Protein AF-A0A9W7EJS2-F1 (afdb_monomer)

Solvent-accessible surface area (backbone atoms only — not comparable to full-atom values): 23751 Å² total; per-residue (Å²): 135,82,86,86,88,85,87,86,86,84,82,88,84,91,81,87,80,94,78,78,72,69,64,59,56,56,53,65,61,46,49,61,54,49,52,61,64,63,52,45,73,67,60,56,54,30,55,63,44,13,70,43,55,26,73,68,45,60,52,51,37,48,57,22,55,78,69,68,34,58,67,58,34,45,49,54,47,37,75,46,41,86,50,56,50,28,35,41,39,46,35,35,48,87,44,74,71,46,80,56,73,42,30,41,66,75,46,88,59,64,50,75,49,64,43,60,24,20,36,32,19,18,43,55,47,38,48,44,44,49,28,41,43,70,33,88,77,26,88,46,51,56,78,44,32,60,57,80,70,34,86,82,54,71,61,93,43,99,79,34,59,75,64,75,64,34,22,36,51,30,27,39,35,27,22,49,31,38,54,84,74,62,70,81,46,74,64,84,87,63,56,60,64,55,41,47,50,49,48,55,59,77,31,72,86,75,57,61,64,78,37,74,37,98,38,52,46,26,42,46,46,43,51,49,49,45,48,53,35,45,30,70,28,90,95,30,68,84,66,47,65,66,52,50,44,42,61,39,41,30,64,47,38,70,46,78,90,58,90,37,75,35,45,64,57,73,69,91,63,56,76,37,68,84,75,73,46,54,70,86,63,23,64,52,80,34,77,73,55,64,42,45,38,35,39,27,26,33,18,55,51,57,51,43,39,44,54,40,21,46,70,55,35,54,41,35,50,63,68,56,52,52,56,34,56,39,59,77,46,71,42,89,61,92,40,47,52,40,67,65,30,56,16,26,7,34,29,29,39,16,32,90,61,32,34,34,23,62,10,90,38,40,24,43,40,37,37,44,52,66,53,101,85,50,89,70,40,38,35,36,34,37,39,34,51,48,67,56,47,54,60,46,51,52,51,48,53,52,63,60,47,46,60,56,52,48,52,53,49,51,53,49,55,50,32,64,74,65,70,57,77,84,70,82,80,89,76,78,134

Mean predicted aligned error: 12.64 Å

InterPro domains:
  IPR012338 Beta-lactamase/transpeptidase-like [G3DSA:3.40.710.10] (83-389)
  IPR012338 Beta-lactamase/transpeptidase-like [SSF56601] (107-365)

pLDDT: mean 73.24, std 19.41, range [28.16, 98.5]

Nearest PDB structures (foldseek):
  7v21-assembly1_C  TM=6.277E-01  e=9.413E-08  Homo sapiens
  7v21-assembly1_D  TM=6.186E-01  e=3.273E-07  Homo sapiens
  7v21-assembly1_B  TM=5.819E-01  e=1.804E-07  Homo sapiens
  4zy8-assembly1_C  TM=2.985E-01  e=3.963E+00  Kluyveromyces lactis
  4zy8-assembly2_A  TM=2.558E-01  e=6.814E+00  Kluyveromyces lactis

Organism: NCBI:txid1606542

Secondary structure (DSSP, 8-state):
--------------------SHHHHHHHHHHHHHHHHSS-HHHHHHHHHHHHS-HHHHHHHHHHHHTT-HHHHHHHHHHH--STTEEEEEEESSS--B-----TTS----TT--EE-GGGHHHHHHHHHHHHHH-TTS---TT--GGGT-TT---SSTT-HHHHS-SHHHHHHT-S-----STTTS---S-HHHHHHHHHHHTTTS--TTS----HHHHHHHHHHHHHHHHTSTT-TT--HHHHHIIIIITTTTPPP-TTSSS---TTS--GGGGT--TTTS-TT-TTS--TTTT-EE-HHHHHHHHHHHHTTSSS-HHHHHHHHS--SB-----GGGTT--EE-SSSEE-SSEEE--BTTTEEEEEEPPPTT----EEEEEEE-HHHHHHHHHHHHHHHHHHHHHHHHHHHHHHHHHT----------

Radius of gyration: 27.46 Å; Cα contacts (8 Å, |Δi|>4): 697; chains: 1; bounding box: 98×47×81 Å

Structure (mmCIF, N/CA/C/O backbone):
data_AF-A0A9W7EJS2-F1
#
_entry.id   AF-A0A9W7EJS2-F1
#
loop_
_atom_site.group_PDB
_atom_site.id
_atom_site.type_symbol
_atom_site.label_atom_id
_atom_site.label_alt_id
_atom_site.label_comp_id
_atom_site.label_asym_id
_atom_site.label_entity_id
_atom_site.label_seq_id
_atom_site.pdbx_PDB_ins_code
_atom_site.Cartn_x
_atom_site.Cartn_y
_atom_site.Cartn_z
_atom_site.occupancy
_atom_site.B_iso_or_equiv
_atom_site.auth_seq_id
_atom_site.auth_comp_id
_atom_site.auth_asym_id
_atom_site.auth_atom_id
_atom_site.pdbx_PDB_model_num
ATOM 1 N N . MET A 1 1 ? 75.685 -5.552 11.204 1.00 34.06 1 MET A N 1
ATOM 2 C CA . MET A 1 1 ? 76.424 -5.635 12.481 1.00 34.06 1 ME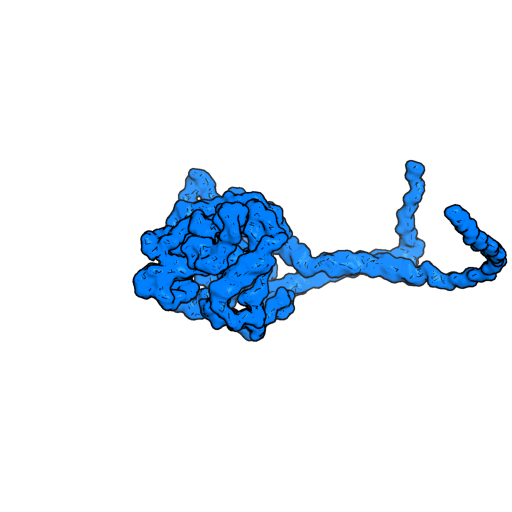T A CA 1
ATOM 3 C C . MET A 1 1 ? 76.076 -4.420 13.331 1.00 34.06 1 MET A C 1
ATOM 5 O O . MET A 1 1 ? 76.140 -3.320 12.810 1.00 34.06 1 MET A O 1
ATOM 9 N N . ALA A 1 2 ? 75.712 -4.675 14.592 1.00 30.77 2 ALA A N 1
ATOM 10 C CA . ALA A 1 2 ? 75.757 -3.802 15.774 1.00 30.77 2 ALA A CA 1
ATOM 11 C C . ALA A 1 2 ? 74.976 -2.462 15.812 1.00 30.77 2 ALA A C 1
ATOM 13 O O . ALA A 1 2 ? 75.361 -1.456 15.230 1.00 30.77 2 ALA A O 1
ATOM 14 N N . THR A 1 3 ? 73.948 -2.449 16.669 1.00 36.16 3 THR A N 1
ATOM 15 C CA . THR A 1 3 ? 73.514 -1.313 17.511 1.00 36.16 3 THR A CA 1
ATOM 16 C C . THR A 1 3 ? 74.667 -0.691 18.312 1.00 36.16 3 THR A C 1
ATOM 18 O O . THR A 1 3 ? 75.628 -1.395 18.633 1.00 36.16 3 THR A O 1
ATOM 21 N N . PRO A 1 4 ? 74.478 0.539 18.831 1.00 44.97 4 PRO A N 1
ATOM 22 C CA . PRO A 1 4 ? 74.581 0.654 20.286 1.00 44.97 4 PRO A CA 1
ATOM 23 C C . PRO A 1 4 ? 73.514 1.533 20.958 1.00 44.97 4 PRO A C 1
ATOM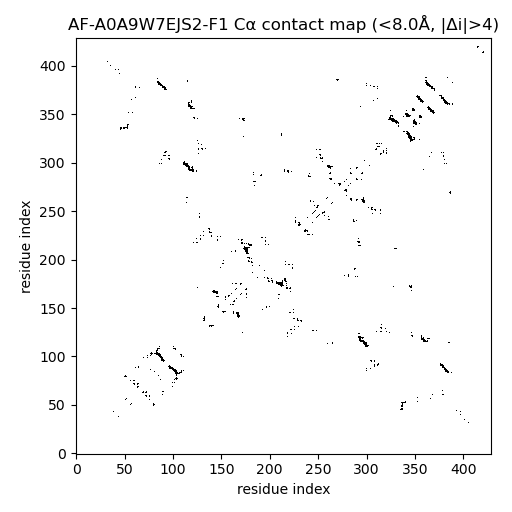 25 O O . PRO A 1 4 ? 73.065 2.565 20.472 1.00 44.97 4 PRO A O 1
ATOM 28 N N . THR A 1 5 ? 73.170 1.064 22.151 1.00 36.28 5 THR A N 1
ATOM 29 C CA . THR A 1 5 ? 72.399 1.662 23.241 1.00 36.28 5 THR A CA 1
ATOM 30 C C . THR A 1 5 ? 73.076 2.875 23.885 1.00 36.28 5 THR A C 1
ATOM 32 O O . THR A 1 5 ? 74.291 2.859 24.074 1.00 36.28 5 THR A O 1
ATOM 35 N N . MET A 1 6 ? 72.286 3.807 24.432 1.00 30.14 6 MET A N 1
ATOM 36 C CA . MET A 1 6 ? 72.727 4.658 25.545 1.00 30.14 6 MET A CA 1
ATOM 37 C C . MET A 1 6 ? 71.660 4.717 26.649 1.00 30.14 6 MET A C 1
ATOM 39 O O . MET A 1 6 ? 70.516 5.100 26.423 1.00 30.14 6 MET A O 1
ATOM 43 N N . ARG A 1 7 ? 72.059 4.296 27.856 1.00 33.00 7 ARG A N 1
ATOM 44 C CA . ARG A 1 7 ? 71.348 4.481 29.129 1.00 33.00 7 ARG A CA 1
ATOM 45 C C . ARG A 1 7 ? 71.854 5.766 29.787 1.00 33.00 7 ARG A C 1
ATOM 47 O O . ARG A 1 7 ? 73.065 5.937 29.887 1.00 33.00 7 ARG A O 1
ATOM 54 N N . SER A 1 8 ? 70.974 6.547 30.409 1.00 32.81 8 SER A N 1
ATOM 55 C CA . SER A 1 8 ? 71.336 7.284 31.625 1.00 32.81 8 SER A CA 1
ATOM 56 C C . SER A 1 8 ? 70.152 7.340 32.599 1.00 32.81 8 SER A C 1
ATOM 58 O O . SER A 1 8 ? 68.988 7.418 32.213 1.00 32.81 8 SER A O 1
ATOM 60 N N . ARG A 1 9 ? 70.474 7.166 33.884 1.00 34.72 9 ARG A N 1
ATOM 61 C CA . ARG A 1 9 ? 69.571 7.180 35.042 1.00 34.72 9 ARG A CA 1
ATOM 62 C C . ARG A 1 9 ? 69.512 8.598 35.603 1.00 34.72 9 ARG A C 1
ATOM 64 O O . ARG A 1 9 ? 70.579 9.167 35.800 1.00 34.72 9 ARG A O 1
ATOM 71 N N . VAL A 1 10 ? 68.346 9.063 36.059 1.00 31.89 10 VAL A N 1
ATOM 72 C CA . VAL A 1 10 ? 68.258 10.026 37.176 1.00 31.89 10 VAL A CA 1
ATOM 73 C C . VAL A 1 10 ? 67.089 9.658 38.099 1.00 31.89 10 VAL A C 1
ATOM 75 O O . VAL A 1 10 ? 66.012 9.274 37.651 1.00 31.89 10 VAL A O 1
ATOM 78 N N . LYS A 1 11 ? 67.372 9.708 39.407 1.00 32.31 11 LYS A N 1
ATOM 79 C CA . LYS A 1 11 ? 66.515 9.365 40.551 1.00 32.31 11 LYS A CA 1
ATOM 80 C C . LYS A 1 11 ? 65.522 10.483 40.911 1.00 32.31 11 LYS A C 1
ATOM 82 O O . LYS A 1 11 ? 65.761 11.655 40.655 1.00 32.31 11 LYS A O 1
ATOM 87 N N . CYS A 1 12 ? 64.464 10.050 41.596 1.00 31.61 12 CYS A N 1
ATOM 88 C CA . CYS A 1 12 ? 63.345 10.769 42.206 1.00 31.61 12 CYS A CA 1
ATOM 89 C C . CYS A 1 12 ? 63.638 12.098 42.925 1.00 31.61 12 CYS A C 1
ATOM 91 O O . CYS A 1 12 ? 64.582 12.181 43.706 1.00 31.61 12 CYS A O 1
ATOM 93 N N . CYS A 1 13 ? 62.651 13.004 42.876 1.00 28.16 13 CYS A N 1
ATOM 94 C CA . CYS A 1 13 ? 62.229 13.801 44.032 1.00 28.16 13 CYS A CA 1
ATOM 95 C C . CYS A 1 13 ? 60.697 13.985 44.054 1.00 28.16 13 CYS A C 1
ATOM 97 O O . CYS A 1 13 ? 60.050 14.107 43.019 1.00 28.16 13 CYS A O 1
ATOM 99 N N . LYS A 1 14 ? 60.137 13.930 45.269 1.00 37.12 14 LYS A N 1
ATOM 100 C CA . LYS A 1 14 ? 58.714 14.015 45.636 1.00 37.12 14 LYS A CA 1
ATOM 101 C C . LYS A 1 14 ? 58.166 15.436 45.468 1.00 37.12 14 LYS A C 1
ATOM 103 O O . LYS A 1 14 ? 58.794 16.344 45.990 1.00 37.12 14 LYS A O 1
ATOM 108 N N . THR A 1 15 ? 56.919 15.564 45.010 1.00 33.44 15 THR A N 1
ATOM 109 C CA . THR A 1 15 ? 55.878 16.424 45.622 1.00 33.44 15 THR A CA 1
ATOM 110 C C . THR A 1 15 ? 54.492 16.040 45.079 1.00 33.44 15 THR A C 1
ATOM 112 O O . THR A 1 15 ? 54.284 15.919 43.878 1.00 33.44 15 THR A O 1
ATOM 115 N N . ARG A 1 16 ? 53.528 15.802 45.980 1.00 41.16 16 ARG A N 1
ATOM 116 C CA . ARG A 1 16 ? 52.091 15.698 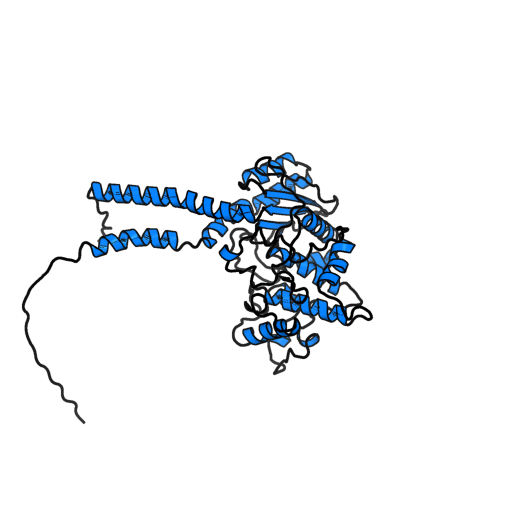45.659 1.00 41.16 16 ARG A CA 1
ATOM 117 C C . ARG A 1 16 ? 51.520 17.109 45.471 1.00 41.16 16 ARG A C 1
ATOM 119 O O . ARG A 1 16 ? 51.864 17.975 46.275 1.00 41.16 16 ARG A O 1
ATOM 126 N N . PRO A 1 17 ? 50.496 17.270 44.619 1.00 38.44 17 PRO A N 1
ATOM 127 C CA . PRO A 1 17 ? 49.325 18.008 45.068 1.00 38.44 17 PRO A CA 1
ATOM 128 C C . PRO A 1 17 ? 48.036 17.193 44.919 1.00 38.44 17 PRO A C 1
ATOM 130 O O . PRO A 1 17 ? 47.796 16.471 43.955 1.00 38.44 17 PRO A O 1
ATOM 133 N N . ARG A 1 18 ? 47.211 17.309 45.960 1.00 45.59 18 ARG A N 1
ATOM 134 C CA . ARG A 1 18 ? 45.834 16.824 46.052 1.00 45.59 18 ARG A CA 1
ATOM 135 C C . ARG A 1 18 ? 44.962 17.634 45.085 1.00 45.59 18 ARG A C 1
ATOM 137 O O . ARG A 1 18 ? 44.722 18.799 45.369 1.00 45.59 18 ARG A O 1
ATOM 144 N N . ALA A 1 19 ? 44.469 17.033 44.001 1.00 40.38 19 ALA A N 1
ATOM 145 C CA . ALA A 1 19 ? 43.413 17.635 43.168 1.00 40.38 19 ALA A CA 1
ATOM 146 C C . ALA A 1 19 ? 42.658 16.619 42.277 1.00 40.38 19 ALA A C 1
ATOM 148 O O . ALA A 1 19 ? 42.241 16.959 41.178 1.00 40.38 19 ALA A O 1
ATOM 149 N N . ALA A 1 20 ? 42.471 15.367 42.714 1.00 40.09 20 ALA A N 1
ATOM 150 C CA . ALA A 1 20 ? 41.838 14.322 41.887 1.00 40.09 20 ALA A CA 1
ATOM 151 C C . ALA A 1 20 ? 40.515 13.765 42.452 1.00 40.09 20 ALA A C 1
ATOM 153 O O . ALA A 1 20 ? 40.106 12.674 42.076 1.00 40.09 20 ALA A O 1
ATOM 154 N N . ALA A 1 21 ? 39.844 14.480 43.364 1.00 40.88 21 ALA A N 1
ATOM 155 C CA . ALA A 1 21 ? 38.585 14.006 43.963 1.00 40.88 21 ALA A CA 1
ATOM 156 C C . ALA A 1 21 ? 37.324 14.727 43.449 1.00 40.88 21 ALA A C 1
ATOM 158 O O . ALA A 1 21 ? 36.222 14.236 43.661 1.00 40.88 21 ALA A O 1
ATOM 159 N N . VAL A 1 22 ? 37.460 15.861 42.751 1.00 41.47 22 VAL A N 1
ATOM 160 C CA . VAL A 1 22 ? 36.300 16.610 42.223 1.00 41.47 22 VAL A CA 1
ATOM 161 C C . VAL A 1 22 ? 35.915 16.144 40.809 1.00 41.47 22 VAL A C 1
ATOM 163 O O . VAL A 1 22 ? 34.747 16.200 40.443 1.00 41.47 22 VAL A O 1
ATOM 166 N N . SER A 1 23 ? 36.859 15.587 40.042 1.00 42.12 23 SER A N 1
ATOM 167 C CA . SER A 1 23 ? 36.609 15.143 38.659 1.00 42.12 23 SER A CA 1
ATOM 168 C C . SER A 1 23 ? 35.779 13.849 38.580 1.00 42.12 23 SER A C 1
ATOM 170 O O . SER A 1 23 ? 34.887 13.716 37.745 1.00 42.12 23 SER A O 1
ATOM 172 N N . THR A 1 24 ? 35.980 12.914 39.513 1.00 43.44 24 THR A N 1
ATOM 173 C CA . THR A 1 24 ? 35.299 11.608 39.492 1.00 43.44 24 THR A CA 1
ATOM 174 C C . THR A 1 24 ? 33.840 11.682 39.953 1.00 43.44 24 THR A C 1
ATOM 176 O O . THR A 1 24 ? 33.018 10.900 39.485 1.00 43.44 24 THR A O 1
ATOM 179 N N . CYS A 1 25 ? 33.484 12.643 40.816 1.00 41.44 25 CYS A N 1
ATOM 180 C CA . CYS A 1 25 ? 32.087 12.856 41.208 1.00 41.44 25 CYS A CA 1
ATOM 181 C C . CYS A 1 25 ? 31.246 13.394 40.043 1.00 41.44 25 CYS A C 1
ATOM 183 O O . CYS A 1 25 ? 30.134 12.925 39.857 1.00 41.44 25 CYS A O 1
ATOM 185 N N . CYS A 1 26 ? 31.762 14.295 39.201 1.00 41.28 26 CYS A N 1
ATOM 186 C CA . CYS A 1 26 ? 31.001 14.772 38.038 1.00 41.28 26 CYS A CA 1
ATOM 187 C C . CYS A 1 26 ? 30.760 13.668 36.991 1.00 41.28 26 CYS A C 1
ATOM 189 O O . CYS A 1 26 ? 29.673 13.601 36.421 1.00 41.28 26 CYS A O 1
ATOM 191 N N . LEU A 1 27 ? 31.715 12.751 36.783 1.00 43.00 27 LEU A N 1
ATOM 192 C CA . LEU A 1 27 ? 31.560 11.653 35.816 1.00 43.00 27 LEU A CA 1
ATOM 193 C C . LEU A 1 27 ? 30.473 10.634 36.204 1.00 43.00 27 LEU A C 1
ATOM 195 O O . LEU A 1 27 ? 29.776 10.121 35.332 1.00 43.00 27 LEU A O 1
ATOM 199 N N . VAL A 1 28 ? 30.296 10.351 37.499 1.00 50.59 28 VAL A N 1
ATOM 200 C CA . VAL A 1 28 ? 29.305 9.364 37.975 1.00 50.59 28 VAL A CA 1
ATOM 201 C C . VAL A 1 28 ? 27.871 9.906 37.906 1.00 50.59 28 VAL A C 1
ATOM 203 O O . VAL A 1 28 ? 26.935 9.133 37.729 1.00 50.59 28 VAL A O 1
ATOM 206 N N . PHE A 1 29 ? 27.687 11.227 37.981 1.00 48.53 29 PHE A N 1
ATOM 207 C CA . PHE A 1 29 ? 26.376 11.868 37.817 1.00 48.53 29 PHE A CA 1
ATOM 208 C C . PHE A 1 29 ? 25.982 12.075 36.350 1.00 48.53 29 PHE A C 1
ATOM 210 O O . PHE A 1 29 ? 24.794 12.061 36.029 1.00 48.53 29 PHE A O 1
ATOM 217 N N . LEU A 1 30 ? 26.960 12.238 35.456 1.00 47.78 30 LEU A N 1
ATOM 218 C CA . LEU A 1 30 ? 26.700 12.425 34.030 1.00 47.78 30 LEU A CA 1
ATOM 219 C C . LEU A 1 30 ? 26.401 11.113 33.304 1.00 47.78 30 LEU A C 1
ATOM 221 O O . LEU A 1 30 ? 25.695 11.153 32.309 1.00 47.78 30 LEU A O 1
ATOM 225 N N . LEU A 1 31 ? 26.862 9.956 33.792 1.00 47.41 31 LEU A N 1
ATOM 226 C CA . LEU A 1 31 ? 26.629 8.677 33.111 1.00 47.41 31 LEU A CA 1
ATOM 227 C C . LEU A 1 31 ? 25.149 8.247 33.068 1.00 47.41 31 LEU A C 1
ATOM 229 O O . LEU A 1 31 ? 24.691 7.898 31.989 1.00 47.41 31 LEU A O 1
ATOM 233 N N . PRO A 1 32 ? 24.369 8.279 34.169 1.00 51.12 32 PRO A N 1
ATOM 234 C CA . PRO A 1 32 ? 22.948 7.924 34.132 1.00 51.12 32 PRO A CA 1
ATOM 235 C C . PRO A 1 32 ? 22.123 8.946 33.350 1.00 51.12 32 PRO A C 1
ATOM 237 O O . PRO A 1 32 ? 21.193 8.569 32.648 1.00 51.12 32 PRO A O 1
ATOM 240 N N . LEU A 1 33 ? 22.486 10.230 33.439 1.00 46.28 33 LEU A N 1
ATOM 241 C CA . LEU A 1 33 ? 21.846 11.295 32.672 1.00 46.28 33 LEU A CA 1
ATOM 242 C C . LEU A 1 33 ? 22.145 11.138 31.176 1.00 46.28 33 LEU A C 1
ATOM 244 O O . LEU A 1 33 ? 21.226 11.191 30.375 1.00 46.28 33 LEU A O 1
ATOM 248 N N . ALA A 1 34 ? 23.394 10.853 30.805 1.00 49.09 34 ALA A N 1
ATOM 249 C CA . ALA A 1 34 ? 23.790 10.554 29.434 1.00 49.09 34 ALA A CA 1
ATOM 250 C C . ALA A 1 34 ? 23.183 9.241 28.932 1.00 49.09 34 ALA A C 1
ATOM 252 O O . ALA A 1 34 ? 22.850 9.171 27.765 1.00 49.09 34 ALA A O 1
ATOM 253 N N . LEU A 1 35 ? 22.981 8.226 29.780 1.00 48.25 35 LEU A N 1
ATOM 254 C CA . LEU A 1 35 ? 22.332 6.968 29.393 1.00 48.25 35 LEU A CA 1
ATOM 255 C C . LEU A 1 35 ? 20.821 7.147 29.174 1.00 48.25 35 LEU A C 1
ATOM 257 O O . LEU A 1 35 ? 20.269 6.564 28.252 1.00 48.25 35 LEU A O 1
ATOM 261 N N . VAL A 1 36 ? 20.158 7.974 29.991 1.00 50.28 36 VAL A N 1
ATOM 262 C CA . VAL A 1 36 ? 18.738 8.334 29.822 1.00 50.28 36 VAL A CA 1
ATOM 263 C C . VAL A 1 36 ? 18.541 9.289 28.640 1.00 50.28 36 VAL A C 1
ATOM 265 O O . VAL A 1 36 ? 17.545 9.163 27.939 1.00 50.28 36 VAL A O 1
ATOM 268 N N . LEU A 1 37 ? 19.494 10.191 28.379 1.00 45.28 37 LEU A N 1
ATOM 269 C CA . LEU A 1 37 ? 19.518 11.060 27.193 1.00 45.28 37 LEU A CA 1
ATOM 270 C C . LEU A 1 37 ? 19.985 10.330 25.917 1.00 45.28 37 LEU A C 1
ATOM 272 O O . LEU A 1 37 ? 19.676 10.785 24.822 1.00 45.28 37 LEU A O 1
ATOM 276 N N . ALA A 1 38 ? 20.715 9.216 26.041 1.00 47.34 38 ALA A N 1
ATOM 277 C CA . ALA A 1 38 ? 21.137 8.365 24.923 1.00 47.34 38 ALA A CA 1
ATOM 278 C C . ALA A 1 38 ? 20.071 7.339 24.514 1.00 47.34 38 ALA A C 1
ATOM 280 O O . ALA A 1 38 ? 20.200 6.724 23.457 1.00 47.34 38 ALA A O 1
ATOM 281 N N . LEU A 1 39 ? 19.009 7.162 25.310 1.00 45.31 39 LEU A N 1
ATOM 282 C CA . LEU A 1 39 ? 17.766 6.595 24.798 1.00 45.31 39 LEU A CA 1
ATOM 283 C C . LEU A 1 39 ? 17.161 7.654 23.879 1.00 45.31 39 LEU A C 1
ATOM 285 O O . LEU A 1 39 ? 16.555 8.615 24.351 1.00 45.31 39 LEU A O 1
ATOM 289 N N . THR A 1 40 ? 17.385 7.512 22.574 1.00 50.34 40 THR A N 1
ATOM 290 C CA . THR A 1 40 ? 16.852 8.460 21.595 1.00 50.34 40 THR A CA 1
ATOM 291 C C . THR A 1 40 ? 15.322 8.520 21.714 1.00 50.34 40 THR A C 1
ATOM 293 O O . THR A 1 40 ? 14.695 7.537 22.136 1.00 50.34 40 THR A O 1
ATOM 296 N N . PRO A 1 41 ? 14.685 9.653 21.362 1.00 49.56 41 PRO A N 1
ATOM 297 C CA . PRO A 1 41 ? 13.225 9.765 21.285 1.00 49.56 41 PRO A CA 1
ATOM 298 C C . PRO A 1 41 ? 12.560 8.574 20.566 1.00 49.56 41 PRO A C 1
ATOM 300 O O . PRO A 1 41 ? 11.485 8.124 20.969 1.00 49.56 41 PRO A O 1
ATOM 303 N N . ASP A 1 42 ? 13.257 7.987 19.589 1.00 42.34 42 ASP A N 1
ATOM 304 C CA . ASP A 1 42 ? 12.835 6.809 18.825 1.00 42.34 42 ASP A CA 1
ATOM 305 C C . ASP A 1 42 ? 12.611 5.560 19.694 1.00 42.34 42 ASP A C 1
ATOM 307 O O . ASP A 1 42 ? 11.696 4.779 19.443 1.00 42.34 42 ASP A O 1
ATOM 311 N N . MET A 1 43 ? 13.387 5.353 20.761 1.00 45.06 43 MET A N 1
ATOM 312 C CA . MET A 1 43 ? 13.218 4.178 21.627 1.00 45.06 43 MET A CA 1
ATOM 313 C C . MET A 1 43 ? 11.965 4.257 22.506 1.00 45.06 43 MET A C 1
ATOM 315 O O . MET A 1 43 ? 11.336 3.236 22.801 1.00 45.06 43 MET A O 1
ATOM 319 N N . TRP A 1 44 ? 11.578 5.459 22.933 1.00 48.69 44 TRP A N 1
ATOM 320 C CA . TRP A 1 44 ? 10.342 5.657 23.693 1.00 48.69 44 TRP A CA 1
ATOM 321 C C . TRP A 1 44 ? 9.106 5.619 22.793 1.00 48.69 44 TRP A C 1
ATOM 323 O O . TRP A 1 44 ? 8.075 5.071 23.194 1.00 48.69 44 TRP A O 1
ATOM 333 N N . PHE A 1 45 ? 9.236 6.127 21.565 1.00 53.41 45 PHE A N 1
ATOM 334 C CA . PHE A 1 45 ? 8.236 6.014 20.504 1.00 53.41 45 PHE A CA 1
ATOM 335 C C . PHE A 1 45 ? 7.798 4.556 20.293 1.00 53.41 45 PHE A C 1
ATOM 337 O O . PHE A 1 45 ? 6.602 4.247 20.278 1.00 53.41 45 PHE A O 1
ATOM 344 N N . VAL A 1 46 ? 8.770 3.641 20.235 1.00 51.69 46 VAL A N 1
ATOM 345 C CA . VAL A 1 46 ? 8.542 2.208 20.022 1.00 51.69 46 VAL A CA 1
ATOM 346 C C . VAL A 1 46 ? 7.706 1.577 21.146 1.00 51.69 46 VAL A C 1
ATOM 348 O O . VAL A 1 46 ? 6.715 0.902 20.860 1.00 51.69 46 VAL A O 1
ATOM 351 N N . ARG A 1 47 ? 8.006 1.865 22.419 1.00 52.84 47 ARG A N 1
ATOM 352 C CA . ARG A 1 47 ? 7.298 1.254 23.563 1.00 52.84 47 ARG A CA 1
ATOM 353 C C . ARG A 1 47 ? 5.852 1.720 23.734 1.00 52.84 47 ARG A C 1
ATOM 355 O O . ARG A 1 47 ? 4.979 0.908 24.049 1.00 52.84 47 ARG A O 1
ATOM 362 N N . VAL A 1 48 ? 5.581 3.014 23.549 1.00 57.16 48 VAL A N 1
ATOM 363 C CA . VAL A 1 48 ? 4.229 3.578 23.743 1.00 57.16 48 VAL A CA 1
ATOM 364 C C . VAL A 1 48 ? 3.262 3.050 22.681 1.00 57.16 48 VAL A C 1
ATOM 366 O O . VAL A 1 48 ? 2.112 2.718 22.983 1.00 57.16 48 VAL A O 1
ATOM 369 N N . LEU A 1 49 ? 3.735 2.899 21.444 1.00 57.72 49 LEU A N 1
ATOM 370 C CA . LEU A 1 49 ? 2.930 2.361 20.347 1.00 57.72 49 LEU A CA 1
ATOM 371 C C . LEU A 1 49 ? 2.820 0.842 20.385 1.00 57.72 49 LEU A C 1
ATOM 373 O O . LEU A 1 49 ? 1.738 0.313 20.124 1.00 57.72 49 LEU A O 1
ATOM 377 N N . GLY A 1 50 ? 3.892 0.152 20.786 1.00 55.56 50 GLY A N 1
ATOM 378 C CA . GLY A 1 50 ? 3.908 -1.296 20.982 1.00 55.56 50 GLY A CA 1
ATOM 379 C C . GLY A 1 50 ? 2.824 -1.787 21.935 1.00 55.56 50 GLY A C 1
ATOM 380 O O . GLY A 1 50 ? 2.068 -2.705 21.611 1.00 55.56 50 GLY A O 1
ATOM 381 N N . GLY A 1 51 ? 2.667 -1.119 23.083 1.00 56.19 51 GLY A N 1
ATOM 382 C CA . GLY A 1 51 ? 1.599 -1.441 24.034 1.00 56.19 51 GLY A CA 1
ATOM 383 C C . GLY A 1 51 ? 0.192 -1.137 23.500 1.00 56.19 51 GLY A C 1
ATOM 384 O O . GLY A 1 51 ? -0.758 -1.886 23.755 1.00 56.19 51 GLY A O 1
ATOM 385 N N . SER A 1 52 ? 0.058 -0.064 22.718 1.00 61.72 52 SER A N 1
ATOM 386 C CA . SER A 1 52 ? -1.241 0.440 22.258 1.00 61.72 52 SER A CA 1
ATOM 387 C C . SER A 1 52 ? -1.824 -0.392 21.105 1.00 61.72 52 SER A C 1
ATOM 389 O O . SER A 1 52 ? -3.013 -0.705 21.128 1.00 61.72 52 SER A O 1
ATOM 391 N N . PHE A 1 53 ? -0.993 -0.856 20.162 1.00 68.19 53 PHE A N 1
ATOM 392 C CA . PHE A 1 53 ? -1.405 -1.676 19.005 1.00 68.19 53 PHE A CA 1
ATOM 393 C C . PHE A 1 53 ? -1.057 -3.159 19.093 1.00 68.19 53 PHE A C 1
ATOM 395 O O . PHE A 1 53 ? -1.133 -3.870 18.084 1.00 68.19 53 PHE A O 1
ATOM 402 N N . GLY A 1 54 ? -0.698 -3.651 20.279 1.00 71.38 54 GLY A N 1
ATOM 403 C CA . GLY A 1 54 ? -0.335 -5.052 20.457 1.00 71.38 54 GLY A CA 1
ATOM 404 C C . GLY A 1 54 ? -1.408 -6.039 19.952 1.00 71.38 54 GLY A C 1
ATOM 405 O O . GLY A 1 54 ? -2.576 -5.672 19.787 1.00 71.38 54 GLY A O 1
ATOM 406 N N . PRO A 1 55 ? -1.060 -7.322 19.771 1.00 70.06 55 PRO A N 1
ATOM 407 C CA . PRO A 1 55 ? -1.892 -8.312 19.064 1.00 70.06 55 PRO A CA 1
ATOM 408 C C . PRO A 1 55 ? -3.283 -8.479 19.686 1.00 70.06 55 PRO A C 1
ATOM 410 O O . PRO A 1 55 ? -4.289 -8.672 19.003 1.00 70.06 55 PRO A O 1
ATOM 413 N N . GLY A 1 56 ? -3.354 -8.332 21.013 1.00 83.38 56 GLY A N 1
ATOM 414 C CA . GLY A 1 56 ? -4.606 -8.385 21.759 1.00 83.38 56 GLY A CA 1
ATOM 415 C C . GLY A 1 56 ? -5.587 -7.257 21.423 1.00 83.38 56 GLY A C 1
ATOM 416 O O . GLY A 1 56 ? -6.786 -7.480 21.536 1.00 83.38 56 GLY A O 1
ATOM 417 N N . PHE A 1 57 ? -5.119 -6.075 20.998 1.00 86.69 57 PHE A N 1
ATOM 418 C CA . PHE A 1 57 ? -5.998 -4.966 20.608 1.00 86.69 57 PHE A CA 1
ATOM 419 C C . PHE A 1 57 ? -6.786 -5.310 19.347 1.00 86.69 57 PHE A C 1
ATOM 421 O O . PHE A 1 57 ? -8.011 -5.377 19.398 1.00 86.69 57 PHE A O 1
ATOM 428 N N . ALA A 1 58 ? -6.085 -5.586 18.241 1.00 85.31 58 ALA A N 1
ATOM 429 C CA . ALA A 1 58 ? -6.720 -5.857 16.954 1.00 85.31 58 ALA A CA 1
ATOM 430 C C . ALA A 1 58 ? -7.647 -7.075 17.035 1.00 85.31 58 ALA A C 1
ATOM 432 O O . ALA A 1 58 ? -8.767 -7.018 16.536 1.00 85.31 58 ALA A O 1
ATOM 433 N N . LYS A 1 59 ? -7.239 -8.137 17.744 1.00 87.69 59 LYS A N 1
ATOM 434 C CA . LYS A 1 59 ? -8.090 -9.312 17.985 1.00 87.69 59 LYS A CA 1
ATOM 435 C C . LYS A 1 59 ? -9.355 -8.969 18.783 1.00 87.69 59 LYS A C 1
ATOM 437 O O . LYS A 1 59 ? -10.441 -9.422 18.435 1.00 87.69 59 LYS A O 1
ATOM 442 N N . SER A 1 60 ? -9.221 -8.175 19.847 1.00 90.31 60 SER A N 1
ATOM 443 C CA . SER A 1 60 ? -10.343 -7.747 20.697 1.00 90.31 60 SER A CA 1
ATOM 444 C C . SER A 1 60 ? -11.333 -6.873 19.922 1.00 90.31 60 SER A C 1
ATOM 446 O O . SER A 1 60 ? -12.532 -7.144 19.935 1.00 90.31 60 SER A O 1
ATOM 448 N N . VAL A 1 61 ? -10.827 -5.885 19.178 1.00 89.00 61 VAL A N 1
ATOM 449 C CA . VAL A 1 61 ? -11.628 -5.006 18.315 1.00 89.00 61 VAL A CA 1
ATOM 450 C C . VAL A 1 61 ? -12.325 -5.798 17.214 1.00 89.00 61 VAL A C 1
ATOM 452 O O . VAL A 1 61 ? -13.530 -5.656 17.042 1.00 89.00 61 VAL A O 1
ATOM 455 N N . SER A 1 62 ? -11.603 -6.673 16.511 1.00 87.56 62 SER A N 1
ATOM 456 C CA . SER A 1 62 ? -12.173 -7.461 15.410 1.00 87.56 62 SER A CA 1
ATOM 457 C C . SER A 1 62 ? -13.249 -8.424 15.919 1.00 87.56 62 SER A C 1
ATOM 459 O O . SER A 1 62 ? -14.327 -8.518 15.335 1.00 87.56 62 SER A O 1
ATOM 461 N N . SER A 1 63 ? -13.022 -9.075 17.068 1.00 88.81 63 SER A N 1
ATOM 462 C CA . SER A 1 63 ? -14.031 -9.932 17.700 1.00 88.81 63 SER A CA 1
ATOM 463 C C . SER A 1 63 ? -15.286 -9.166 18.123 1.00 88.81 63 SER A C 1
ATOM 465 O O . SER A 1 63 ? -16.369 -9.750 18.087 1.00 88.81 63 SER A O 1
ATOM 467 N N . ALA A 1 64 ? -15.150 -7.922 18.576 1.00 88.62 64 ALA A N 1
ATOM 468 C CA . ALA A 1 64 ? -16.283 -7.092 18.965 1.00 88.62 64 ALA A CA 1
ATOM 469 C C . ALA A 1 64 ? -17.038 -6.566 17.740 1.00 88.62 64 ALA A C 1
ATOM 471 O O . ALA A 1 64 ? -18.258 -6.694 17.680 1.00 88.62 64 ALA A O 1
ATOM 472 N N . ALA A 1 65 ? -16.321 -6.108 16.712 1.00 85.19 65 ALA A N 1
ATOM 473 C CA . ALA A 1 65 ? -16.905 -5.670 15.447 1.00 85.19 65 ALA A CA 1
ATOM 474 C C . ALA A 1 65 ? -17.735 -6.776 14.772 1.00 85.19 65 ALA A C 1
ATOM 476 O O . ALA A 1 65 ? -18.858 -6.523 14.348 1.00 85.19 65 ALA A O 1
ATOM 477 N N . ARG A 1 66 ? -17.256 -8.031 14.764 1.00 84.81 66 ARG A N 1
ATOM 478 C CA . ARG A 1 66 ? -18.029 -9.192 14.262 1.00 84.81 66 ARG A CA 1
ATOM 479 C C . ARG A 1 66 ? -19.348 -9.412 15.003 1.00 84.81 66 ARG A C 1
ATOM 481 O O . ARG A 1 66 ? -20.304 -9.907 14.422 1.00 84.81 66 ARG A O 1
ATOM 488 N N . LYS A 1 67 ? -19.399 -9.058 16.288 1.00 86.81 67 LYS A N 1
ATOM 489 C CA . LYS A 1 67 ? -20.595 -9.162 17.135 1.00 86.81 67 LYS A CA 1
ATOM 490 C C . LYS A 1 67 ? -21.431 -7.882 17.137 1.00 86.81 67 LYS A C 1
ATOM 492 O O . LYS A 1 67 ? -22.414 -7.819 17.866 1.00 86.81 67 LYS A O 1
ATOM 497 N N . SER A 1 68 ? -21.043 -6.871 16.354 1.00 83.88 68 SER A N 1
ATOM 498 C CA . SER A 1 68 ? -21.610 -5.519 16.419 1.00 83.88 68 SER A CA 1
ATOM 499 C C . SER A 1 68 ? -21.557 -4.900 17.830 1.00 83.88 68 SER A C 1
ATOM 501 O O . SER A 1 68 ? -22.397 -4.077 18.185 1.00 83.88 68 SER A O 1
ATOM 503 N N . ASP A 1 69 ? -20.571 -5.289 18.645 1.00 87.88 69 ASP A N 1
ATOM 504 C CA . ASP A 1 69 ? -20.339 -4.767 19.997 1.00 87.88 69 ASP A CA 1
ATOM 505 C C . ASP A 1 69 ? -19.496 -3.482 19.929 1.00 87.88 69 ASP A C 1
ATOM 507 O O . ASP A 1 69 ? -18.293 -3.450 20.206 1.00 87.88 69 ASP A O 1
ATOM 511 N N . TRP A 1 70 ? -20.137 -2.408 19.468 1.00 84.12 70 TRP A N 1
ATOM 512 C CA . TRP A 1 70 ? -19.491 -1.115 19.238 1.00 84.12 70 TRP A CA 1
ATOM 513 C C . TRP A 1 70 ? -19.055 -0.423 20.530 1.00 84.12 70 TRP A C 1
ATOM 515 O O . TRP A 1 70 ? -18.046 0.280 20.528 1.00 84.12 70 TRP A O 1
ATOM 525 N N . GLU A 1 71 ? -19.755 -0.675 21.638 1.00 87.69 71 GLU A N 1
ATOM 526 C CA . GLU A 1 71 ? -19.369 -0.181 22.962 1.00 87.69 71 GLU A CA 1
ATOM 527 C C . GLU A 1 71 ? -18.016 -0.767 23.383 1.00 87.69 71 GLU A C 1
ATOM 529 O O . GLU A 1 71 ? -17.138 -0.047 23.868 1.00 87.69 71 GLU A O 1
ATOM 534 N N . HIS A 1 72 ? -17.786 -2.063 23.141 1.00 90.25 72 HIS A N 1
ATOM 535 C CA . HIS A 1 72 ? -16.486 -2.664 23.420 1.00 90.25 72 HIS A CA 1
ATOM 536 C C . HIS A 1 72 ? -15.393 -2.157 22.478 1.00 90.25 72 HIS A C 1
ATOM 538 O O . HIS A 1 72 ? -14.278 -1.914 22.942 1.00 90.25 72 HIS A O 1
ATOM 544 N N . VAL A 1 73 ? -15.682 -1.945 21.187 1.00 86.62 73 VAL A N 1
ATOM 545 C CA . VAL A 1 73 ? -14.725 -1.316 20.251 1.00 86.62 73 VAL A CA 1
ATOM 546 C C . VAL A 1 73 ? -14.301 0.065 20.763 1.00 86.62 73 VAL A C 1
ATOM 548 O O . VAL A 1 73 ? -13.102 0.339 20.880 1.00 86.62 73 VAL A O 1
ATOM 551 N N . GLU A 1 74 ? -15.266 0.903 21.144 1.00 85.25 74 GLU A N 1
ATOM 552 C CA . GLU A 1 74 ? -15.020 2.223 21.724 1.00 85.25 74 GLU A CA 1
ATOM 553 C C . GLU A 1 74 ? -14.195 2.131 23.012 1.00 85.25 74 GLU A C 1
ATOM 555 O O . GLU A 1 74 ? -13.195 2.837 23.173 1.00 85.25 74 GLU A O 1
ATOM 560 N N . LYS A 1 75 ? -14.564 1.223 23.921 1.00 88.12 75 LYS A N 1
ATOM 561 C CA . LYS A 1 75 ? -13.847 0.995 25.179 1.00 88.12 75 LYS A CA 1
ATOM 562 C C . LYS A 1 75 ? -12.395 0.587 24.939 1.00 88.12 75 LYS A C 1
ATOM 564 O O . LYS A 1 75 ? -11.502 1.114 25.605 1.00 88.12 75 LYS A O 1
ATOM 569 N N . GLN A 1 76 ? -12.137 -0.322 23.995 1.00 88.31 76 GLN A N 1
ATOM 570 C CA . GLN A 1 76 ? -10.772 -0.713 23.634 1.00 88.31 76 GLN A CA 1
ATOM 571 C C . GLN A 1 76 ? -9.986 0.487 23.108 1.00 88.31 76 GLN A C 1
ATOM 573 O O . GLN A 1 76 ? -8.875 0.725 23.582 1.00 88.31 76 GLN A O 1
ATOM 578 N N . HIS A 1 77 ? -10.574 1.265 22.197 1.00 85.75 77 HIS A N 1
ATOM 579 C CA . HIS A 1 77 ? -9.951 2.461 21.640 1.00 85.75 77 HIS A CA 1
ATOM 580 C C . HIS A 1 77 ? -9.586 3.479 22.736 1.00 85.75 77 HIS A C 1
ATOM 582 O O . HIS A 1 77 ? -8.414 3.821 22.888 1.00 85.75 77 HIS A O 1
ATOM 588 N N . ARG A 1 78 ? -10.547 3.868 23.586 1.00 83.12 78 ARG A N 1
ATOM 589 C CA . ARG A 1 78 ? -10.334 4.815 24.699 1.00 83.12 78 ARG A CA 1
ATOM 590 C C . ARG A 1 78 ? -9.301 4.334 25.717 1.00 83.12 78 ARG A C 1
ATOM 592 O O . ARG A 1 78 ? -8.550 5.139 26.254 1.00 83.12 78 ARG A O 1
ATOM 599 N N . SER A 1 79 ? -9.261 3.030 25.999 1.00 82.94 79 SER A N 1
ATOM 600 C CA . SER A 1 79 ? -8.339 2.470 26.997 1.00 82.94 79 SER A CA 1
ATOM 601 C C . SER A 1 79 ? -6.877 2.446 26.545 1.00 82.94 79 SER A C 1
ATOM 603 O O . SER A 1 79 ? -5.987 2.381 27.391 1.00 82.94 79 SER A O 1
ATOM 605 N N . ARG A 1 80 ? -6.621 2.470 25.229 1.00 79.44 80 ARG A N 1
ATOM 606 C CA . ARG A 1 80 ? -5.270 2.325 24.663 1.00 79.44 80 ARG A CA 1
ATOM 607 C C . ARG A 1 80 ? -4.733 3.593 24.031 1.00 79.44 80 ARG A C 1
ATOM 609 O O . ARG A 1 80 ? -3.540 3.857 24.132 1.00 79.44 80 ARG A O 1
ATOM 616 N N . PHE A 1 81 ? -5.597 4.390 23.418 1.00 75.75 81 PHE A N 1
ATOM 617 C CA . PHE A 1 81 ? -5.204 5.640 22.788 1.00 75.75 81 PHE A CA 1
ATOM 618 C C . PHE A 1 81 ? -5.562 6.794 23.704 1.00 75.75 81 PHE A C 1
ATOM 620 O O . PHE A 1 81 ? -6.717 7.160 23.867 1.00 75.75 81 PHE A O 1
ATOM 627 N N . TRP A 1 82 ? -4.541 7.366 24.330 1.00 67.44 82 TRP A N 1
ATOM 628 C CA . TRP A 1 82 ? -4.676 8.463 25.289 1.00 67.44 82 TRP A CA 1
ATOM 629 C C . TRP A 1 82 ? -4.731 9.851 24.622 1.00 67.44 82 TRP A C 1
ATOM 631 O O . TRP A 1 82 ? -4.950 10.858 25.305 1.00 67.44 82 TRP A O 1
ATOM 641 N N . LEU A 1 83 ? -4.538 9.894 23.299 1.00 67.56 83 LEU A N 1
ATOM 642 C CA . LEU A 1 83 ? -4.511 11.091 22.460 1.00 67.56 83 LEU A CA 1
ATOM 643 C C . LEU A 1 83 ? -5.917 11.540 22.100 1.00 67.56 83 LEU A C 1
ATOM 645 O O . LEU A 1 83 ? -6.658 10.754 21.511 1.00 67.56 83 LEU A O 1
ATOM 649 N N . GLU A 1 84 ? -6.245 12.802 22.390 1.00 65.62 84 GLU A N 1
ATOM 650 C CA . GLU A 1 84 ? -7.599 13.376 22.277 1.00 65.62 84 GLU A CA 1
ATOM 651 C C . GLU A 1 84 ? -8.209 13.291 20.871 1.00 65.62 84 GLU A C 1
ATOM 653 O O . GLU A 1 84 ? -9.423 13.376 20.722 1.00 65.62 84 GLU A O 1
ATOM 658 N N . GLU A 1 85 ? -7.386 13.121 19.837 1.00 75.88 85 GLU A N 1
ATOM 659 C CA . GLU A 1 85 ? -7.803 13.134 18.432 1.00 75.88 85 GLU A CA 1
ATOM 660 C C . GLU A 1 85 ? -7.276 11.908 17.689 1.00 75.88 85 GLU A C 1
ATOM 662 O O . GLU A 1 85 ? -6.504 11.987 16.735 1.00 75.88 85 GLU A O 1
ATOM 667 N N . SER A 1 86 ? -7.695 10.748 18.183 1.00 82.81 86 SER A N 1
ATOM 668 C CA . SER A 1 86 ? -7.575 9.467 17.494 1.00 82.81 86 SER A CA 1
ATOM 669 C C . SER A 1 86 ? -8.954 9.026 17.027 1.00 82.81 86 SER A C 1
ATOM 671 O O . SER A 1 86 ? -9.947 9.260 17.716 1.00 82.81 86 SER A O 1
ATOM 673 N N . VAL A 1 87 ? -9.015 8.405 15.857 1.00 86.88 87 VAL A N 1
ATOM 674 C CA . VAL A 1 87 ? -10.197 7.713 15.362 1.00 86.88 87 VAL A CA 1
ATOM 675 C C . VAL A 1 87 ? -9.849 6.270 15.068 1.00 86.88 87 VAL A C 1
ATOM 677 O O . VAL A 1 87 ? -8.787 5.982 14.523 1.00 86.88 87 VAL A O 1
ATOM 680 N N . ILE A 1 88 ? -10.774 5.375 15.384 1.00 89.12 88 ILE A N 1
ATOM 681 C CA . ILE A 1 88 ? -10.781 4.009 14.883 1.00 89.12 88 ILE A CA 1
ATOM 682 C C . ILE A 1 88 ? -11.908 3.864 13.859 1.00 89.12 88 ILE A C 1
ATOM 684 O O . ILE A 1 88 ? -12.989 4.403 14.051 1.00 89.12 88 ILE A O 1
ATOM 688 N N . ILE A 1 89 ? -11.666 3.166 12.759 1.00 90.31 89 ILE A N 1
ATOM 689 C CA . ILE A 1 89 ? -12.683 2.766 11.784 1.00 90.31 89 ILE A CA 1
ATOM 690 C C . ILE A 1 89 ? -12.511 1.268 11.590 1.00 90.31 89 ILE A C 1
ATOM 692 O O . ILE A 1 89 ? -11.394 0.802 11.389 1.00 90.31 89 ILE A O 1
ATOM 696 N N . VAL A 1 90 ? -13.595 0.506 11.690 1.00 89.94 90 VAL A N 1
ATOM 697 C CA . VAL A 1 90 ? -13.559 -0.956 11.587 1.00 89.94 90 VAL A CA 1
ATOM 698 C C . VAL A 1 90 ? -14.648 -1.387 10.625 1.00 89.94 90 VAL A C 1
ATOM 700 O O . VAL A 1 90 ? -15.756 -0.852 10.649 1.00 89.94 90 VAL A O 1
ATOM 703 N N . GLY A 1 91 ? -14.335 -2.355 9.780 1.00 88.44 91 GLY A N 1
ATOM 704 C CA . GLY A 1 91 ? -15.289 -2.921 8.845 1.00 88.44 91 GLY A CA 1
ATOM 705 C C . GLY A 1 91 ? -14.990 -4.382 8.577 1.00 88.44 91 GLY A C 1
ATOM 706 O O . GLY A 1 91 ? -14.062 -4.974 9.129 1.00 88.44 91 GLY A O 1
ATOM 707 N N . ASN A 1 92 ? -15.804 -4.976 7.722 1.00 85.81 92 ASN A N 1
ATOM 708 C CA . ASN A 1 92 ? -15.562 -6.310 7.208 1.00 85.81 92 ASN A CA 1
ATOM 709 C C . ASN A 1 92 ? -15.847 -6.335 5.700 1.00 85.81 92 ASN A C 1
ATOM 711 O O . ASN A 1 92 ? -16.056 -5.289 5.090 1.00 85.81 92 ASN A O 1
ATOM 715 N N . THR A 1 93 ? -15.772 -7.513 5.099 1.00 84.25 93 THR A N 1
ATOM 716 C CA . THR A 1 93 ? -15.975 -7.731 3.659 1.00 84.25 93 THR A CA 1
ATOM 717 C C . THR A 1 93 ? -17.432 -7.625 3.216 1.00 84.25 93 THR A C 1
ATOM 719 O O . THR A 1 93 ? -17.683 -7.312 2.057 1.00 84.25 93 THR A O 1
ATOM 722 N N . ASP A 1 94 ? -18.377 -7.831 4.131 1.00 80.38 94 ASP A N 1
ATOM 723 C CA . ASP A 1 94 ? -19.813 -7.905 3.846 1.00 80.38 94 ASP A CA 1
ATOM 724 C C . ASP A 1 94 ? -20.537 -6.580 4.123 1.00 80.38 94 ASP A C 1
ATOM 726 O O . ASP A 1 94 ? -21.598 -6.299 3.568 1.00 80.38 94 ASP A O 1
ATOM 730 N N . THR A 1 95 ? -19.971 -5.746 4.995 1.00 73.12 95 THR A N 1
ATOM 731 C CA . THR A 1 95 ? -20.546 -4.464 5.391 1.00 73.12 95 THR A CA 1
ATOM 732 C C . THR A 1 95 ? -19.615 -3.327 4.988 1.00 73.12 95 THR A C 1
ATOM 734 O O . THR A 1 95 ? -18.436 -3.376 5.359 1.00 73.12 95 THR A O 1
ATOM 737 N N . PRO A 1 96 ? -20.130 -2.271 4.323 1.00 70.06 96 PRO A N 1
ATOM 738 C CA . PRO A 1 96 ? -19.386 -1.035 4.108 1.00 70.06 96 PRO A CA 1
ATOM 739 C C . PRO A 1 96 ? -18.764 -0.521 5.414 1.00 70.06 96 PRO A C 1
ATOM 741 O O . PRO A 1 96 ? -19.248 -0.885 6.491 1.00 70.06 96 PRO A O 1
ATOM 744 N N . PRO A 1 97 ? -17.740 0.350 5.351 1.00 65.06 97 PRO A N 1
ATOM 745 C CA . PRO A 1 97 ? -17.104 0.924 6.531 1.00 65.06 97 PRO A CA 1
ATOM 746 C C . PRO A 1 97 ? -18.140 1.394 7.555 1.00 65.06 97 PRO A C 1
ATOM 748 O O . PRO A 1 97 ? -18.848 2.382 7.341 1.00 65.06 97 PRO A O 1
ATOM 751 N N . LEU A 1 98 ? -18.237 0.689 8.681 1.00 61.53 98 LEU A N 1
ATOM 752 C CA . LEU A 1 98 ? -19.085 1.121 9.776 1.00 61.53 98 LEU A CA 1
ATOM 753 C C . LEU A 1 98 ? -18.315 2.225 10.492 1.00 61.53 98 LEU A C 1
ATOM 755 O O . LEU A 1 98 ? -17.336 1.987 11.198 1.00 61.53 98 LEU A O 1
ATOM 759 N N . THR A 1 99 ? -18.716 3.473 10.240 1.00 53.69 99 THR A N 1
ATOM 760 C CA . THR A 1 99 ? -18.123 4.653 10.882 1.00 53.69 99 THR A CA 1
ATOM 761 C C . THR A 1 99 ? -18.504 4.704 12.362 1.00 53.69 99 THR A C 1
ATOM 763 O O . THR A 1 99 ? -19.334 5.500 12.786 1.00 53.69 99 THR A O 1
ATOM 766 N N . GLY A 1 100 ? -17.870 3.871 13.177 1.00 55.62 100 GLY A N 1
ATOM 767 C CA . GLY A 1 100 ? -17.701 4.150 14.593 1.00 55.62 100 GLY A CA 1
ATOM 768 C C . GLY A 1 100 ? -16.546 5.128 14.756 1.00 55.62 100 GLY A C 1
ATOM 769 O O . GLY A 1 100 ? -15.456 4.711 15.109 1.00 55.62 100 GLY A O 1
ATOM 770 N N . ALA A 1 101 ? -16.735 6.411 14.431 1.00 57.41 101 ALA A N 1
ATOM 771 C CA . ALA A 1 101 ? -15.690 7.416 14.620 1.00 57.41 101 ALA A CA 1
ATOM 772 C C . ALA A 1 101 ? -15.562 7.751 16.113 1.00 57.41 101 ALA A C 1
ATOM 774 O O . ALA A 1 101 ? -16.109 8.741 16.596 1.00 57.41 101 ALA A O 1
ATOM 775 N N . PHE A 1 102 ? -14.890 6.887 16.867 1.00 64.12 102 PHE A N 1
ATOM 776 C CA . PHE A 1 102 ? -14.739 7.070 18.304 1.00 64.12 102 PHE A CA 1
ATOM 777 C C . PHE A 1 102 ? -13.539 7.959 18.585 1.00 64.12 102 PHE A C 1
ATOM 779 O O . PHE A 1 102 ? -12.421 7.608 18.228 1.00 64.12 102 PHE A O 1
ATOM 786 N N . SER A 1 103 ? -13.760 9.077 19.269 1.00 62.09 103 SER A N 1
ATOM 787 C CA . SER A 1 103 ? -12.678 9.844 19.885 1.00 62.09 103 SER A CA 1
ATOM 788 C C . SER A 1 103 ? -12.339 9.281 21.253 1.00 62.09 103 SER A C 1
ATOM 790 O O . SER A 1 103 ? -13.233 8.958 22.039 1.00 62.09 103 SER A O 1
ATOM 792 N N . SER A 1 104 ? -11.051 9.230 21.585 1.00 58.28 104 SER A N 1
ATOM 793 C CA . SER A 1 104 ? -10.593 8.818 22.914 1.00 58.28 104 SER A CA 1
ATOM 794 C C . SER A 1 104 ? -11.150 9.698 24.051 1.00 58.28 104 SER A C 1
ATOM 796 O O . SER A 1 104 ? -11.351 9.201 25.162 1.00 58.28 104 SER A O 1
ATOM 798 N N . ARG A 1 105 ? -11.464 10.981 23.788 1.00 62.53 105 ARG A N 1
ATOM 799 C CA . ARG A 1 105 ? -11.906 11.967 24.799 1.00 62.53 105 ARG A CA 1
ATOM 800 C C . ARG A 1 105 ? -13.235 12.660 24.493 1.00 62.53 105 ARG A C 1
ATOM 802 O O . ARG A 1 105 ? -13.589 13.624 25.158 1.00 62.53 105 ARG A O 1
ATOM 809 N N . GLY A 1 106 ? -14.010 12.147 23.537 1.00 57.72 106 GLY A N 1
ATOM 810 C CA . GLY A 1 106 ? -15.328 12.712 23.203 1.00 57.72 106 GLY A CA 1
ATOM 811 C C . GLY A 1 106 ? -15.284 14.006 22.378 1.00 57.72 106 GLY A C 1
ATOM 812 O O . GLY A 1 106 ? -16.330 14.567 22.071 1.00 57.72 106 GLY A O 1
ATOM 813 N N . SER A 1 107 ? -14.097 14.458 21.976 1.00 59.28 107 SER A N 1
ATOM 814 C CA . SER A 1 107 ? -13.885 15.457 20.923 1.00 59.28 107 SER A CA 1
ATOM 815 C C . SER A 1 107 ? -14.381 14.919 19.577 1.00 59.28 107 SER A C 1
ATOM 817 O O . SER A 1 107 ? -14.191 13.749 19.264 1.00 59.28 107 SER A O 1
ATOM 819 N N . ILE A 1 108 ? -15.001 15.751 18.742 1.00 59.47 108 ILE A N 1
ATOM 820 C CA . ILE A 1 108 ? -15.381 15.333 17.385 1.00 59.47 108 ILE A CA 1
ATOM 821 C C . ILE A 1 108 ? -14.100 15.228 16.552 1.00 59.47 108 ILE A C 1
ATOM 823 O O . ILE A 1 108 ? -13.505 16.245 16.201 1.00 59.47 108 ILE A O 1
ATOM 827 N N . VAL A 1 109 ? -13.665 14.006 16.234 1.00 68.62 109 VAL A N 1
ATOM 828 C CA . VAL A 1 109 ? -12.567 13.804 15.281 1.00 68.62 109 VAL A CA 1
ATOM 829 C C . VAL A 1 109 ? -13.123 13.953 13.876 1.00 68.62 109 VAL A C 1
ATOM 831 O O . VAL A 1 109 ? -14.039 13.238 13.466 1.00 68.62 109 VAL A O 1
ATOM 834 N N . ASN A 1 110 ? -12.566 14.899 13.127 1.00 77.81 110 ASN A N 1
ATOM 835 C CA . ASN A 1 110 ? -12.922 15.081 11.733 1.00 77.81 110 ASN A CA 1
ATOM 836 C C . ASN A 1 110 ? -12.323 13.933 10.905 1.00 77.81 110 ASN A C 1
ATOM 838 O O . ASN A 1 110 ? -11.173 13.987 10.490 1.00 77.81 110 ASN A O 1
ATOM 842 N N . VAL A 1 111 ? -13.118 12.897 10.633 1.00 84.19 111 VAL A N 1
ATOM 843 C CA . VAL A 1 111 ? -12.711 11.755 9.787 1.00 84.19 111 VAL A CA 1
ATOM 844 C C . VAL A 1 111 ? -12.478 12.111 8.321 1.00 84.19 111 VAL A C 1
ATOM 846 O O . VAL A 1 111 ? -12.043 11.254 7.557 1.00 84.19 111 VAL A O 1
ATOM 849 N N . ASN A 1 112 ? -12.777 13.352 7.934 1.00 83.81 112 ASN A N 1
ATOM 850 C CA . ASN A 1 112 ? -12.484 13.915 6.622 1.00 83.81 112 ASN A CA 1
ATOM 851 C C . ASN A 1 112 ? -11.231 14.813 6.656 1.00 83.81 112 ASN A C 1
ATOM 853 O O . ASN A 1 112 ? -10.843 15.343 5.618 1.00 83.81 112 ASN A O 1
ATOM 857 N N . LEU A 1 113 ? -10.595 15.001 7.824 1.00 80.06 113 LEU A N 1
ATOM 858 C CA . LEU A 1 113 ? -9.324 15.713 7.929 1.00 80.06 113 LEU A CA 1
ATOM 859 C C . LEU A 1 113 ? -8.250 14.911 7.201 1.00 80.06 113 LEU A C 1
ATOM 861 O O . LEU A 1 113 ? -8.016 13.750 7.533 1.00 80.06 113 LEU A O 1
ATOM 865 N N . LYS A 1 114 ? -7.594 15.541 6.229 1.00 78.75 114 LYS A N 1
ATOM 866 C CA . LYS A 1 114 ? -6.460 14.941 5.534 1.00 78.75 114 LYS A CA 1
ATOM 867 C C . LYS A 1 114 ? -5.243 14.875 6.446 1.00 78.75 114 LYS A C 1
ATOM 869 O O . LYS A 1 114 ? -4.968 15.822 7.180 1.00 78.75 114 LYS A O 1
ATOM 874 N N . MET A 1 115 ? -4.492 13.790 6.346 1.00 78.12 115 MET A N 1
ATOM 875 C CA . MET A 1 115 ? -3.256 13.603 7.094 1.00 78.12 115 MET A CA 1
ATOM 876 C C . MET A 1 115 ? -2.283 12.709 6.330 1.00 78.12 115 MET A C 1
ATOM 878 O O . MET A 1 115 ? -2.696 11.797 5.610 1.00 78.12 115 MET A O 1
ATOM 882 N N . ALA A 1 116 ? -0.991 12.981 6.499 1.00 78.69 116 ALA A N 1
ATOM 883 C CA . ALA A 1 116 ? 0.069 12.164 5.929 1.00 78.69 116 ALA A CA 1
ATOM 884 C C . ALA A 1 116 ? 0.003 10.750 6.507 1.00 78.69 116 ALA A C 1
ATOM 886 O O . ALA A 1 116 ? 0.083 10.571 7.724 1.00 78.69 116 ALA A O 1
ATOM 887 N N . VAL A 1 117 ? -0.126 9.742 5.639 1.00 82.38 117 VAL A N 1
ATOM 888 C CA . VAL A 1 117 ? -0.238 8.342 6.083 1.00 82.38 117 VAL A CA 1
ATOM 889 C C . VAL A 1 117 ? 1.123 7.651 6.186 1.00 82.38 117 VAL A C 1
ATOM 891 O O . VAL A 1 117 ? 1.223 6.532 6.693 1.00 82.38 117 VAL A O 1
ATOM 894 N N . ALA A 1 118 ? 2.199 8.327 5.768 1.00 84.38 118 ALA A N 1
ATOM 895 C CA . ALA A 1 118 ? 3.570 7.837 5.856 1.00 84.38 118 ALA A CA 1
ATOM 896 C C . ALA A 1 118 ? 3.704 6.427 5.261 1.00 84.38 118 ALA A C 1
ATOM 898 O O . ALA A 1 118 ? 3.176 6.144 4.190 1.00 84.38 118 ALA A O 1
ATOM 899 N N . SER A 1 119 ? 4.392 5.514 5.947 1.00 87.56 119 SER A N 1
ATOM 900 C CA . SER A 1 119 ? 4.620 4.147 5.462 1.00 87.56 119 SER A CA 1
ATOM 901 C C . SER A 1 119 ? 3.350 3.343 5.141 1.00 87.56 119 SER A C 1
ATOM 903 O O . SER A 1 119 ? 3.463 2.398 4.367 1.00 87.56 119 SER A O 1
ATOM 905 N N . ALA A 1 120 ? 2.161 3.744 5.611 1.00 91.31 120 ALA A N 1
ATOM 906 C CA . ALA A 1 120 ? 0.899 3.151 5.161 1.00 91.31 120 ALA A CA 1
ATOM 907 C C . ALA A 1 120 ? 0.604 3.410 3.668 1.00 91.31 120 ALA A C 1
ATOM 909 O O . ALA A 1 120 ? -0.263 2.766 3.090 1.00 91.31 120 ALA A O 1
ATOM 910 N N . SER A 1 121 ? 1.358 4.294 3.005 1.00 90.31 121 SER A N 1
ATOM 911 C CA . SER A 1 121 ? 1.344 4.447 1.541 1.00 90.31 121 SER A CA 1
ATOM 912 C C . SER A 1 121 ? 1.679 3.137 0.821 1.00 90.31 121 SER A C 1
ATOM 914 O O . SER A 1 121 ? 1.187 2.890 -0.274 1.00 90.31 121 SER A O 1
ATOM 916 N N . LYS A 1 122 ? 2.502 2.272 1.432 1.00 93.31 122 LYS A N 1
ATOM 917 C CA . LYS A 1 122 ? 3.043 1.076 0.773 1.00 93.31 122 LYS A CA 1
ATOM 918 C C . LYS A 1 122 ? 1.972 0.051 0.412 1.00 93.31 122 LYS A C 1
ATOM 920 O O . LYS A 1 122 ? 2.061 -0.528 -0.663 1.00 93.31 122 LYS A O 1
ATOM 925 N N . ILE A 1 123 ? 0.954 -0.147 1.258 1.00 95.94 123 ILE A N 1
ATOM 926 C CA . ILE A 1 123 ? -0.154 -1.063 0.929 1.00 95.94 123 ILE A CA 1
ATOM 927 C C . ILE A 1 123 ? -0.996 -0.537 -0.239 1.00 95.94 123 ILE A C 1
ATOM 929 O O . ILE A 1 123 ? -1.468 -1.324 -1.051 1.00 95.94 123 ILE A O 1
ATOM 933 N N . VAL A 1 124 ? -1.144 0.785 -0.364 1.00 94.69 124 VAL A N 1
ATOM 934 C CA . VAL A 1 124 ? -1.840 1.400 -1.503 1.00 94.69 124 VAL A CA 1
ATOM 935 C C . VAL A 1 124 ? -1.022 1.212 -2.776 1.00 94.69 124 VAL A C 1
ATOM 937 O O . VAL A 1 124 ? -1.553 0.733 -3.772 1.00 94.69 124 VAL A O 1
ATOM 940 N N . SER A 1 125 ? 0.272 1.533 -2.736 1.00 95.12 125 SER A N 1
ATOM 941 C CA . SER A 1 125 ? 1.168 1.363 -3.884 1.00 95.12 125 SER A CA 1
ATOM 942 C C . SER A 1 125 ? 1.236 -0.096 -4.337 1.00 95.12 125 SER A C 1
ATOM 944 O O . SER A 1 125 ? 1.116 -0.367 -5.528 1.00 95.12 125 SER A O 1
ATOM 946 N N . ALA A 1 126 ? 1.338 -1.044 -3.400 1.00 97.81 126 ALA A N 1
ATOM 947 C CA . ALA A 1 126 ? 1.294 -2.471 -3.708 1.00 97.81 126 ALA A CA 1
ATOM 948 C C . ALA A 1 126 ? -0.043 -2.881 -4.348 1.00 97.81 126 ALA A C 1
ATOM 950 O O . ALA A 1 126 ? -0.034 -3.589 -5.350 1.00 97.81 126 ALA A O 1
ATOM 951 N N . ALA A 1 127 ? -1.181 -2.392 -3.841 1.00 97.88 127 ALA A N 1
ATOM 952 C CA . ALA A 1 127 ? -2.492 -2.675 -4.426 1.00 97.88 127 ALA A CA 1
ATOM 953 C C . ALA A 1 127 ? -2.643 -2.111 -5.851 1.00 97.88 127 ALA A C 1
ATOM 955 O O . ALA A 1 127 ? -3.220 -2.777 -6.705 1.00 97.88 127 ALA A O 1
ATOM 956 N N . ILE A 1 128 ? -2.100 -0.920 -6.129 1.00 96.88 128 ILE A N 1
ATOM 957 C CA . ILE A 1 128 ? -2.064 -0.337 -7.482 1.00 96.88 128 ILE A CA 1
ATOM 958 C C . ILE A 1 128 ? -1.236 -1.212 -8.425 1.00 96.88 128 ILE A C 1
ATOM 960 O O . ILE A 1 128 ? -1.677 -1.510 -9.531 1.00 96.88 128 ILE A O 1
ATOM 964 N N . ILE A 1 129 ? -0.053 -1.647 -7.984 1.00 98.38 129 ILE A N 1
ATOM 965 C CA . ILE A 1 129 ? 0.842 -2.488 -8.788 1.00 98.38 129 ILE A CA 1
ATOM 966 C C . ILE A 1 129 ? 0.193 -3.849 -9.064 1.00 98.38 129 ILE A C 1
ATOM 968 O O . ILE A 1 129 ? 0.198 -4.304 -10.202 1.00 98.38 129 ILE A O 1
ATOM 972 N N . TYR A 1 130 ? -0.456 -4.460 -8.072 1.00 98.50 130 TYR A N 1
ATOM 973 C CA . TYR A 1 130 ? -1.238 -5.680 -8.278 1.00 98.50 130 TYR A CA 1
ATOM 974 C C . TYR A 1 130 ? -2.431 -5.477 -9.219 1.00 98.50 130 TYR A C 1
ATOM 976 O O . TYR A 1 130 ? -2.695 -6.331 -10.057 1.00 98.50 130 TYR A O 1
ATOM 984 N N . ALA A 1 131 ? -3.135 -4.347 -9.132 1.00 97.81 131 ALA A N 1
ATOM 985 C CA . ALA A 1 131 ? -4.220 -4.042 -10.060 1.00 97.81 131 ALA A CA 1
ATOM 986 C C . ALA A 1 131 ? -3.714 -3.860 -11.500 1.00 97.81 131 ALA A C 1
ATOM 988 O O . ALA A 1 131 ? -4.429 -4.215 -12.433 1.00 97.81 131 ALA A O 1
ATOM 989 N N . ALA A 1 132 ? -2.492 -3.347 -11.676 1.00 97.62 132 ALA A N 1
ATOM 990 C CA . ALA A 1 132 ? -1.821 -3.300 -12.971 1.00 97.62 132 ALA A CA 1
ATOM 991 C C . ALA A 1 132 ? -1.409 -4.700 -13.460 1.00 97.62 132 ALA A C 1
ATOM 993 O O . ALA A 1 132 ? -1.586 -4.976 -14.636 1.00 97.62 132 ALA A O 1
ATOM 994 N N . ILE A 1 133 ? -0.936 -5.592 -12.577 1.00 98.19 133 ILE A N 1
ATOM 995 C CA . ILE A 1 133 ? -0.660 -7.008 -12.908 1.00 98.19 133 ILE A CA 1
ATOM 996 C C . ILE A 1 133 ? -1.936 -7.737 -13.369 1.00 98.19 133 ILE A C 1
ATOM 998 O O . ILE A 1 133 ? -1.888 -8.604 -14.235 1.00 98.19 133 ILE A O 1
ATOM 1002 N N . GLU A 1 134 ? -3.093 -7.396 -12.796 1.00 97.75 134 GLU A N 1
ATOM 1003 C CA . GLU A 1 134 ? -4.385 -7.970 -13.193 1.00 97.75 134 GLU A CA 1
ATOM 1004 C C . GLU A 1 134 ? -4.994 -7.330 -14.458 1.00 97.75 134 GLU A C 1
ATOM 1006 O O . GLU A 1 134 ? -5.924 -7.901 -15.038 1.00 97.75 134 GLU A O 1
ATOM 1011 N N . ASP A 1 135 ? -4.518 -6.159 -14.904 1.00 96.69 135 ASP A N 1
ATOM 1012 C CA . ASP A 1 135 ? -4.968 -5.552 -16.163 1.00 96.69 135 ASP A CA 1
ATOM 1013 C C . ASP A 1 135 ? -4.308 -6.287 -17.333 1.00 96.69 135 ASP A C 1
ATOM 1015 O O . ASP A 1 135 ? -3.141 -6.080 -17.639 1.00 96.69 135 ASP A O 1
ATOM 1019 N N . VAL A 1 136 ? -5.087 -7.106 -18.041 1.00 95.38 136 VAL A N 1
ATOM 1020 C CA . VAL A 1 136 ? -4.631 -7.907 -19.193 1.00 95.38 136 VAL A CA 1
ATOM 1021 C C . VAL A 1 136 ? -4.019 -7.093 -20.340 1.00 95.38 136 VAL A C 1
ATOM 1023 O O . VAL A 1 136 ? -3.422 -7.675 -21.242 1.00 95.38 136 VAL A O 1
ATOM 1026 N N . ASN A 1 137 ? -4.198 -5.769 -20.351 1.00 96.69 137 ASN A N 1
ATOM 1027 C CA . ASN A 1 137 ? -3.579 -4.892 -21.343 1.00 96.69 137 ASN A CA 1
ATOM 1028 C C . ASN A 1 137 ? -2.176 -4.430 -20.932 1.00 96.69 137 ASN A C 1
ATOM 1030 O O . ASN A 1 137 ? -1.460 -3.885 -21.765 1.00 96.69 137 ASN A O 1
ATOM 1034 N N . VAL A 1 138 ? -1.800 -4.605 -19.666 1.00 96.81 138 VAL A N 1
ATOM 1035 C CA . VAL A 1 138 ? -0.525 -4.173 -19.098 1.00 96.81 138 VAL A CA 1
ATOM 1036 C C . VAL A 1 138 ? 0.376 -5.397 -18.959 1.00 96.81 138 VAL A C 1
ATOM 1038 O O . VAL A 1 138 ? 0.068 -6.327 -18.223 1.00 96.81 138 VAL A O 1
ATOM 1041 N N . ASP A 1 139 ? 1.516 -5.396 -19.649 1.00 96.56 139 ASP A N 1
ATOM 1042 C CA . ASP A 1 139 ? 2.493 -6.490 -19.569 1.00 96.56 139 ASP A CA 1
ATOM 1043 C C . ASP A 1 139 ? 3.358 -6.376 -18.299 1.00 96.56 139 ASP A C 1
ATOM 1045 O O . ASP A 1 139 ? 4.526 -5.984 -18.334 1.00 96.56 139 ASP A O 1
ATOM 1049 N N . LEU A 1 140 ? 2.749 -6.639 -17.142 1.00 97.75 140 LEU A N 1
ATOM 1050 C CA . LEU A 1 140 ? 3.404 -6.626 -15.837 1.00 97.75 140 LEU A CA 1
ATOM 1051 C C . LEU A 1 140 ? 3.039 -7.884 -15.049 1.00 97.75 140 LEU A C 1
ATOM 1053 O O . LEU A 1 140 ? 1.872 -8.228 -14.898 1.00 97.75 140 LEU A O 1
ATOM 1057 N N . GLN A 1 141 ? 4.047 -8.547 -14.499 1.00 97.88 141 GLN A N 1
ATOM 1058 C CA . GLN A 1 141 ? 3.923 -9.758 -13.692 1.00 97.88 141 GLN A CA 1
ATOM 1059 C C . GLN A 1 141 ? 4.815 -9.649 -12.453 1.00 97.88 141 GLN A C 1
ATOM 1061 O O . GLN A 1 141 ? 5.706 -8.802 -12.377 1.00 97.88 141 GLN A O 1
ATOM 1066 N N . LEU A 1 142 ? 4.598 -10.523 -11.468 1.00 97.62 142 LEU A N 1
ATOM 1067 C CA . LEU A 1 142 ? 5.419 -10.543 -10.254 1.00 97.62 142 LEU A CA 1
ATOM 1068 C C . LEU A 1 142 ? 6.896 -10.867 -10.533 1.00 97.62 142 LEU A C 1
ATOM 1070 O O . LEU A 1 142 ? 7.764 -10.381 -9.822 1.00 97.62 142 LEU A O 1
ATOM 1074 N N . ASP A 1 143 ? 7.196 -11.631 -11.577 1.00 96.94 143 ASP A N 1
ATOM 1075 C CA . ASP A 1 143 ? 8.560 -11.970 -11.991 1.00 96.94 143 ASP A CA 1
ATOM 1076 C C . ASP A 1 143 ? 9.137 -11.007 -13.045 1.00 96.94 143 ASP A C 1
ATOM 1078 O O . ASP A 1 143 ? 10.275 -11.188 -13.482 1.00 96.94 143 ASP A O 1
ATOM 1082 N N . THR A 1 144 ? 8.392 -9.961 -13.437 1.00 96.88 144 THR A N 1
ATOM 1083 C CA . THR A 1 144 ? 8.910 -8.926 -14.341 1.00 96.88 144 THR A CA 1
ATOM 1084 C C . THR A 1 144 ? 10.115 -8.259 -13.702 1.00 96.88 144 THR A C 1
ATOM 1086 O O . THR A 1 144 ? 10.041 -7.799 -12.557 1.00 96.88 144 THR A O 1
ATOM 1089 N N . LYS A 1 145 ? 11.214 -8.181 -14.455 1.00 94.25 145 LYS A N 1
ATOM 1090 C CA . LYS A 1 145 ? 12.477 -7.613 -13.989 1.00 94.25 145 LYS A CA 1
ATOM 1091 C C . LYS A 1 145 ? 12.559 -6.137 -14.361 1.00 94.25 145 LYS A C 1
ATOM 1093 O O . LYS A 1 145 ? 12.089 -5.748 -15.431 1.00 94.25 145 LYS A O 1
ATOM 1098 N N . PRO A 1 146 ? 13.246 -5.303 -13.564 1.00 92.38 146 PRO A N 1
ATOM 1099 C CA . PRO A 1 146 ? 13.541 -3.930 -13.969 1.00 92.38 146 PRO A CA 1
ATOM 1100 C C . PRO A 1 146 ? 14.267 -3.844 -15.322 1.00 92.38 146 PRO A C 1
ATOM 1102 O O . PRO A 1 146 ? 14.001 -2.929 -16.095 1.00 92.38 146 PRO A O 1
ATOM 1105 N N . ALA A 1 147 ? 15.123 -4.823 -15.643 1.00 90.69 147 ALA A N 1
ATOM 1106 C CA . ALA A 1 147 ? 15.832 -4.919 -16.923 1.00 90.69 147 ALA A CA 1
ATOM 1107 C C . ALA A 1 147 ? 14.904 -5.089 -18.142 1.00 90.69 147 ALA A C 1
ATOM 1109 O O . ALA A 1 147 ? 15.267 -4.676 -19.241 1.00 90.69 147 ALA A O 1
ATOM 1110 N N . ASP A 1 148 ? 13.701 -5.640 -17.951 1.00 91.81 148 ASP A N 1
ATOM 1111 C CA . ASP A 1 148 ? 12.707 -5.799 -19.021 1.00 91.81 148 ASP A CA 1
ATOM 1112 C C . ASP A 1 148 ? 11.952 -4.490 -19.310 1.00 91.81 148 ASP A C 1
ATOM 1114 O O . ASP A 1 148 ? 11.256 -4.381 -20.321 1.00 91.81 148 ASP A O 1
ATOM 1118 N N . VAL A 1 149 ? 12.061 -3.510 -18.405 1.00 93.44 149 VAL A N 1
ATOM 1119 C CA . VAL A 1 149 ? 11.272 -2.270 -18.399 1.00 93.44 149 VAL A CA 1
ATOM 1120 C C . VAL A 1 149 ? 12.153 -1.032 -18.605 1.00 93.44 149 VAL A C 1
ATOM 1122 O O . VAL A 1 149 ? 11.764 -0.083 -19.289 1.00 93.44 149 VAL A O 1
ATOM 1125 N N . PHE A 1 150 ? 13.365 -1.019 -18.052 1.00 89.94 150 PHE A N 1
ATOM 1126 C CA . PHE A 1 150 ? 14.302 0.099 -18.144 1.00 89.94 150 PHE A CA 1
ATOM 1127 C C . PHE A 1 150 ? 15.537 -0.302 -18.961 1.00 89.94 150 PHE A C 1
ATOM 1129 O O . PHE A 1 150 ? 16.405 -0.999 -18.442 1.00 89.94 150 PHE A O 1
ATOM 1136 N N . PRO A 1 151 ? 15.696 0.198 -20.203 1.00 85.75 151 PRO A N 1
ATOM 1137 C CA . PRO A 1 151 ? 16.851 -0.139 -21.043 1.00 85.75 151 PRO A CA 1
ATOM 1138 C C . PRO A 1 151 ? 18.213 0.223 -20.433 1.00 85.75 151 PRO A C 1
ATOM 1140 O O . PRO A 1 151 ? 19.224 -0.385 -20.771 1.00 85.75 151 PRO A O 1
ATOM 1143 N N . LEU A 1 152 ? 18.246 1.223 -19.546 1.00 81.00 152 LEU A N 1
ATOM 1144 C CA . LEU A 1 152 ? 19.458 1.653 -18.843 1.00 81.00 152 LEU A CA 1
ATOM 1145 C C . LEU A 1 152 ? 19.819 0.752 -17.653 1.00 81.00 152 LEU A C 1
ATOM 1147 O O . LEU A 1 152 ? 20.923 0.872 -17.127 1.00 81.00 152 LEU A O 1
ATOM 1151 N N . TRP A 1 153 ? 18.935 -0.165 -17.245 1.00 85.12 153 TRP A N 1
ATOM 1152 C CA . TRP A 1 153 ? 19.229 -1.181 -16.236 1.00 85.12 153 TRP A CA 1
ATOM 1153 C C . TRP A 1 153 ? 20.129 -2.257 -16.853 1.00 85.12 153 TRP A C 1
ATOM 1155 O O . TRP A 1 153 ? 19.702 -3.351 -17.224 1.00 85.12 153 TRP A O 1
ATOM 1165 N N . SER A 1 154 ? 21.400 -1.904 -17.039 1.00 73.81 154 SER A N 1
ATOM 1166 C CA . SER A 1 154 ? 22.367 -2.743 -17.729 1.00 73.81 154 SER A CA 1
ATOM 1167 C C . SER A 1 154 ? 22.899 -3.837 -16.811 1.00 73.81 154 SER A C 1
ATOM 1169 O O . SER A 1 154 ? 23.532 -3.563 -15.789 1.00 73.81 154 SER A O 1
ATOM 1171 N N . CYS A 1 155 ? 22.708 -5.081 -17.232 1.00 73.62 155 CYS A N 1
ATOM 1172 C CA . CYS A 1 155 ? 23.377 -6.243 -16.669 1.00 73.62 155 CYS A CA 1
ATOM 1173 C C . CYS A 1 155 ? 24.758 -6.341 -17.322 1.00 73.62 155 CYS A C 1
ATOM 1175 O O . CYS A 1 155 ? 24.870 -6.781 -18.465 1.00 73.62 155 CYS A O 1
ATOM 1177 N N . GLU A 1 156 ? 25.816 -5.910 -16.635 1.00 66.00 156 GLU A N 1
ATOM 1178 C CA . GLU A 1 156 ? 27.182 -5.944 -17.193 1.00 66.00 156 GLU A CA 1
ATOM 1179 C C . GLU A 1 156 ? 27.652 -7.379 -17.501 1.00 66.00 156 GLU A C 1
ATOM 1181 O O . GLU A 1 156 ? 28.561 -7.594 -18.301 1.00 66.00 156 GLU A O 1
ATOM 1186 N N . SER A 1 157 ? 27.004 -8.378 -16.896 1.00 69.81 157 SER A N 1
ATOM 1187 C CA . SER A 1 157 ? 27.168 -9.789 -17.225 1.00 69.81 157 SER A CA 1
ATOM 1188 C C . SER A 1 157 ? 25.872 -10.562 -16.989 1.00 69.81 157 SER A C 1
ATOM 1190 O O . SER A 1 157 ? 25.010 -10.144 -16.214 1.00 69.81 157 SER A O 1
ATOM 1192 N N . THR A 1 158 ? 25.761 -11.749 -17.589 1.00 67.69 158 THR A N 1
ATOM 1193 C CA . THR A 1 158 ? 24.683 -12.695 -17.270 1.00 67.69 158 THR A CA 1
ATOM 1194 C C . THR A 1 158 ? 24.715 -13.162 -15.823 1.00 67.69 158 THR A C 1
ATOM 1196 O O . THR A 1 158 ? 23.745 -13.777 -15.414 1.00 67.69 158 THR A O 1
ATOM 1199 N N . ASP A 1 159 ? 25.793 -12.909 -15.070 1.00 73.75 159 ASP A N 1
ATOM 1200 C CA . ASP A 1 159 ? 25.960 -13.265 -13.658 1.00 73.75 159 ASP A CA 1
ATOM 1201 C C . ASP A 1 159 ? 25.624 -12.140 -12.681 1.00 73.75 159 ASP A C 1
ATOM 1203 O O . ASP A 1 159 ? 25.701 -12.335 -11.469 1.00 73.75 159 ASP A O 1
ATOM 1207 N N . ASP A 1 160 ? 25.174 -10.997 -13.193 1.00 79.12 160 ASP A N 1
ATOM 1208 C CA . ASP A 1 160 ? 24.741 -9.882 -12.370 1.00 79.12 160 ASP A CA 1
ATOM 1209 C C . ASP A 1 160 ? 23.504 -10.255 -11.538 1.00 79.12 160 ASP A C 1
ATOM 1211 O O . ASP A 1 160 ? 22.398 -10.453 -12.058 1.00 79.12 160 ASP A O 1
ATOM 1215 N N . VAL A 1 161 ? 23.693 -10.350 -10.220 1.00 78.56 161 VAL A N 1
ATOM 1216 C CA . VAL A 1 161 ? 22.639 -10.715 -9.262 1.00 78.56 161 VAL A CA 1
ATOM 1217 C C . VAL A 1 161 ? 21.478 -9.719 -9.320 1.00 78.56 161 VAL A C 1
ATOM 1219 O O . VAL A 1 161 ? 20.330 -10.120 -9.149 1.00 78.56 161 VAL A O 1
ATOM 1222 N N . ARG A 1 162 ? 21.733 -8.456 -9.688 1.00 77.94 162 ARG A N 1
ATOM 1223 C CA . ARG A 1 162 ? 20.693 -7.425 -9.842 1.00 77.94 162 ARG A CA 1
ATOM 1224 C C . ARG A 1 162 ? 19.732 -7.712 -10.988 1.00 77.94 162 ARG A C 1
ATOM 1226 O O . ARG A 1 162 ? 18.626 -7.194 -11.011 1.00 77.94 162 ARG A O 1
ATOM 1233 N N . CYS A 1 163 ? 20.152 -8.515 -11.957 1.00 80.50 163 CYS A N 1
ATOM 1234 C CA . CYS A 1 163 ? 19.312 -8.911 -13.079 1.00 80.50 163 CYS A CA 1
ATOM 1235 C C . CYS A 1 163 ? 18.707 -10.296 -12.882 1.00 80.50 163 CYS A C 1
ATOM 1237 O O . CYS A 1 163 ? 17.612 -10.583 -13.365 1.00 80.50 163 CYS A O 1
ATOM 1239 N N . LYS A 1 164 ? 19.395 -11.174 -12.149 1.00 82.31 164 LYS A N 1
ATOM 1240 C CA . LYS A 1 164 ? 18.870 -12.504 -11.830 1.00 82.31 164 LYS A CA 1
ATOM 1241 C C . LYS A 1 164 ? 17.799 -12.467 -10.752 1.00 82.31 164 LYS A C 1
ATOM 1243 O O . LYS A 1 164 ? 16.784 -13.135 -10.925 1.00 82.31 164 LYS A O 1
ATOM 1248 N N . SER A 1 165 ? 18.034 -11.699 -9.695 1.00 84.81 165 SER A N 1
ATOM 1249 C CA . SER A 1 165 ? 17.313 -11.823 -8.427 1.00 84.81 165 SER A CA 1
ATOM 1250 C C . SER A 1 165 ? 16.368 -10.666 -8.125 1.00 84.81 165 SER A C 1
ATOM 1252 O O . SER A 1 165 ? 15.664 -10.746 -7.130 1.00 84.81 165 SER A O 1
ATOM 1254 N N . VAL A 1 166 ? 16.369 -9.598 -8.931 1.00 90.19 166 VAL A N 1
ATOM 1255 C CA . VAL A 1 166 ? 15.465 -8.455 -8.739 1.00 90.19 166 VAL A CA 1
ATOM 1256 C C . VAL A 1 166 ? 14.303 -8.563 -9.706 1.00 90.19 166 VAL A C 1
ATOM 1258 O O . VAL A 1 166 ? 14.492 -8.559 -10.925 1.00 90.19 166 VAL A O 1
ATOM 1261 N N . ASP A 1 167 ? 13.110 -8.634 -9.144 1.00 94.12 167 ASP A N 1
ATOM 1262 C CA . ASP A 1 167 ? 11.843 -8.634 -9.851 1.00 94.12 167 ASP A CA 1
ATOM 1263 C C . ASP A 1 167 ? 10.784 -7.874 -9.040 1.00 94.12 167 ASP A C 1
ATOM 1265 O O . ASP A 1 167 ? 11.046 -7.315 -7.971 1.00 94.12 167 ASP A O 1
ATOM 1269 N N . THR A 1 168 ? 9.572 -7.797 -9.578 1.00 96.88 168 THR A N 1
ATOM 1270 C CA . THR A 1 168 ? 8.468 -7.097 -8.919 1.00 96.88 168 THR A CA 1
ATOM 1271 C C . THR A 1 168 ? 8.109 -7.746 -7.571 1.00 96.88 168 THR A C 1
ATOM 1273 O O . THR A 1 168 ? 7.761 -7.029 -6.628 1.00 96.88 168 THR A O 1
ATOM 1276 N N . ASP A 1 169 ? 8.244 -9.071 -7.419 1.00 96.19 169 ASP A N 1
ATOM 1277 C CA . ASP A 1 169 ? 8.003 -9.780 -6.158 1.00 96.19 169 ASP A CA 1
ATOM 1278 C C . ASP A 1 169 ? 9.015 -9.367 -5.091 1.00 96.19 169 ASP A C 1
ATOM 1280 O O . ASP A 1 169 ? 8.605 -8.966 -3.994 1.00 96.19 169 ASP A O 1
ATOM 1284 N N . THR A 1 170 ? 10.311 -9.386 -5.419 1.00 93.88 170 THR A N 1
ATOM 1285 C CA . THR A 1 170 ? 11.378 -9.015 -4.482 1.00 93.88 170 THR A CA 1
ATOM 1286 C C . THR A 1 170 ? 11.332 -7.546 -4.102 1.00 93.88 170 THR A C 1
ATOM 1288 O O . THR A 1 170 ? 11.515 -7.231 -2.921 1.00 93.88 170 THR A O 1
ATOM 1291 N N . LEU A 1 171 ? 11.017 -6.666 -5.059 1.00 94.31 171 LEU A N 1
ATOM 1292 C CA . LEU A 1 171 ? 10.902 -5.231 -4.821 1.00 94.31 171 LEU A CA 1
ATOM 1293 C C . LEU A 1 171 ? 9.741 -4.945 -3.877 1.00 94.31 171 LEU A C 1
ATOM 1295 O O . LEU A 1 171 ? 9.896 -4.250 -2.880 1.00 94.31 171 LEU A O 1
ATOM 1299 N N . LEU A 1 172 ? 8.562 -5.514 -4.114 1.00 96.06 172 LEU A N 1
ATOM 1300 C CA . LEU A 1 172 ? 7.430 -5.284 -3.220 1.00 96.06 172 LEU A CA 1
ATOM 1301 C C . LEU A 1 172 ? 7.645 -5.895 -1.822 1.00 96.06 172 LEU A C 1
ATOM 1303 O O . LEU A 1 172 ? 7.085 -5.390 -0.844 1.00 96.06 172 LEU A O 1
ATOM 1307 N N . ALA A 1 173 ? 8.458 -6.951 -1.723 1.00 94.56 173 ALA A N 1
ATOM 1308 C CA . ALA A 1 173 ? 8.776 -7.659 -0.483 1.00 94.56 173 ALA A CA 1
ATOM 1309 C C . ALA A 1 173 ? 10.041 -7.172 0.249 1.00 94.56 173 ALA A C 1
ATOM 1311 O O . ALA A 1 173 ? 10.354 -7.687 1.326 1.00 94.56 173 ALA A O 1
ATOM 1312 N N . PHE A 1 174 ? 10.756 -6.190 -0.305 1.00 91.69 174 PHE A N 1
ATOM 1313 C CA . PHE A 1 174 ? 11.977 -5.603 0.263 1.00 91.69 174 PHE A CA 1
ATOM 1314 C C . PHE A 1 174 ? 13.130 -6.603 0.410 1.00 91.69 174 PHE A C 1
ATOM 1316 O O . PHE A 1 174 ? 13.781 -6.643 1.454 1.00 91.69 174 PHE A O 1
ATOM 1323 N N . ARG A 1 175 ? 13.358 -7.451 -0.604 1.00 88.69 175 ARG A N 1
ATOM 1324 C CA . ARG A 1 175 ? 14.321 -8.573 -0.553 1.00 88.69 175 ARG A CA 1
ATOM 1325 C C . ARG A 1 175 ? 15.546 -8.447 -1.463 1.00 88.69 175 ARG A C 1
ATOM 1327 O O . ARG A 1 175 ? 16.354 -9.370 -1.513 1.00 88.69 175 ARG A O 1
ATOM 1334 N N . ASP A 1 176 ? 15.700 -7.350 -2.183 1.00 75.38 176 ASP A N 1
ATOM 1335 C CA . ASP A 1 176 ? 16.740 -7.182 -3.210 1.00 75.38 176 ASP A CA 1
ATOM 1336 C C . ASP A 1 176 ? 17.807 -6.147 -2.848 1.00 75.38 176 ASP A C 1
ATOM 1338 O O . ASP A 1 176 ? 18.729 -5.909 -3.624 1.00 75.38 176 ASP A O 1
ATOM 1342 N N . GLY A 1 177 ? 17.741 -5.592 -1.640 1.00 72.94 177 GLY A N 1
ATOM 1343 C CA . GLY A 1 177 ? 18.819 -4.777 -1.123 1.00 72.94 177 GLY A CA 1
ATOM 1344 C C . GLY A 1 177 ? 18.991 -3.459 -1.882 1.00 72.94 177 GLY A C 1
ATOM 1345 O O . GLY A 1 177 ? 20.061 -3.147 -2.392 1.00 72.94 177 GLY A O 1
ATOM 1346 N N . PHE A 1 178 ? 17.959 -2.625 -1.915 1.00 78.81 178 PHE A N 1
ATOM 1347 C CA . PHE A 1 178 ? 18.118 -1.191 -2.181 1.00 78.81 178 PHE A CA 1
ATOM 1348 C C . PHE A 1 178 ? 17.825 -0.453 -0.866 1.00 78.81 178 PHE A C 1
ATOM 1350 O O . PHE A 1 178 ? 16.692 -0.404 -0.440 1.00 78.81 178 PHE A O 1
ATOM 1357 N N . GLY A 1 179 ? 18.767 -0.005 -0.039 1.00 69.81 179 GLY A N 1
ATOM 1358 C CA . GLY A 1 179 ? 19.363 1.322 -0.140 1.00 69.81 179 GLY A CA 1
ATOM 1359 C C . GLY A 1 179 ? 18.427 2.504 0.165 1.00 69.81 179 GLY A C 1
ATOM 1360 O O . GLY A 1 179 ? 17.489 2.734 -0.601 1.00 69.81 179 GLY A O 1
ATOM 1361 N N . PRO A 1 180 ? 18.688 3.333 1.198 1.00 67.31 180 PRO A N 1
ATOM 1362 C CA . PRO A 1 180 ? 18.171 4.699 1.216 1.00 67.31 180 PRO A CA 1
ATOM 1363 C C . PRO A 1 180 ? 18.794 5.518 0.070 1.00 67.31 180 PRO A C 1
ATOM 1365 O O . PRO A 1 180 ? 19.861 5.189 -0.442 1.00 67.31 180 PRO A O 1
ATOM 1368 N N . HIS A 1 181 ? 18.118 6.589 -0.339 1.00 70.25 181 HIS A N 1
ATOM 1369 C CA . HIS A 1 181 ? 18.466 7.382 -1.523 1.00 70.25 181 HIS A CA 1
ATOM 1370 C C . HIS A 1 181 ? 17.971 8.825 -1.388 1.00 70.25 181 HIS A C 1
ATOM 1372 O O . HIS A 1 181 ? 16.953 9.071 -0.740 1.00 70.25 181 HIS A O 1
ATOM 1378 N N . GLU A 1 182 ? 18.674 9.760 -2.025 1.00 61.41 182 GLU A N 1
ATOM 1379 C CA . GLU A 1 182 ? 18.401 11.202 -1.934 1.00 61.41 182 GLU A CA 1
ATOM 1380 C C . GLU A 1 182 ? 17.457 11.726 -3.026 1.00 61.41 182 GLU A C 1
ATOM 1382 O O . GLU A 1 182 ? 17.011 12.871 -2.955 1.00 61.41 182 GLU A O 1
ATOM 1387 N N . CYS A 1 183 ? 17.110 10.916 -4.037 1.00 65.19 183 CYS A N 1
ATOM 1388 C CA . CYS A 1 183 ? 16.294 11.410 -5.154 1.00 65.19 183 CYS A CA 1
ATOM 1389 C C . CYS A 1 183 ? 14.837 11.728 -4.784 1.00 65.19 183 CYS A C 1
ATOM 1391 O O . CYS A 1 183 ? 14.120 12.282 -5.608 1.00 65.19 183 CYS A O 1
ATOM 1393 N N . THR A 1 184 ? 14.423 11.460 -3.541 1.00 55.97 184 THR A N 1
ATOM 1394 C CA . THR A 1 184 ? 13.125 11.879 -2.994 1.00 55.97 184 THR A CA 1
ATOM 1395 C C . THR A 1 184 ? 13.162 13.197 -2.219 1.00 55.97 184 THR A C 1
ATOM 1397 O O . THR A 1 184 ? 12.094 13.669 -1.842 1.00 55.97 184 THR A O 1
ATOM 1400 N N . LEU A 1 185 ? 14.342 13.749 -1.899 1.00 47.62 185 LEU A N 1
ATOM 1401 C CA . LEU A 1 185 ? 14.455 14.772 -0.851 1.00 47.62 185 LEU A CA 1
ATOM 1402 C C . LEU A 1 185 ? 14.910 16.158 -1.316 1.00 47.62 185 LEU A C 1
ATOM 1404 O O . LEU A 1 185 ? 14.311 17.111 -0.842 1.00 47.62 185 LEU A O 1
ATOM 1408 N N . ASP A 1 186 ? 15.863 16.315 -2.245 1.00 42.72 186 ASP A N 1
ATOM 1409 C CA . ASP A 1 186 ? 16.457 17.660 -2.432 1.00 42.72 186 ASP A CA 1
ATOM 1410 C C . ASP A 1 186 ? 16.881 18.071 -3.858 1.00 42.72 186 ASP A C 1
ATOM 1412 O O . ASP A 1 186 ? 17.313 19.203 -4.041 1.00 42.72 186 ASP A O 1
ATOM 1416 N N . ASN A 1 187 ? 16.773 17.234 -4.901 1.00 44.44 187 ASN A N 1
ATOM 1417 C CA . ASN A 1 187 ? 17.341 17.578 -6.224 1.00 44.44 187 ASN A CA 1
ATOM 1418 C C . ASN A 1 187 ? 16.570 16.993 -7.424 1.00 44.44 187 ASN A C 1
ATOM 1420 O O . ASN A 1 187 ? 17.129 16.235 -8.225 1.00 44.44 187 ASN A O 1
ATOM 1424 N N . ALA A 1 188 ? 15.297 17.364 -7.584 1.00 49.50 188 ALA A N 1
ATOM 1425 C CA . ALA A 1 188 ? 14.477 17.019 -8.755 1.00 49.50 188 ALA A CA 1
ATOM 1426 C C . ALA A 1 188 ? 14.880 17.811 -10.023 1.00 49.50 188 ALA A C 1
ATOM 1428 O O . ALA A 1 188 ? 14.062 18.470 -10.653 1.00 49.50 188 ALA A O 1
ATOM 1429 N N . ALA A 1 189 ? 16.160 17.767 -10.395 1.00 49.56 189 ALA A N 1
ATOM 1430 C CA . ALA A 1 189 ? 16.649 18.235 -11.694 1.00 49.56 189 ALA A CA 1
ATOM 1431 C C . ALA A 1 189 ? 16.716 17.090 -12.730 1.00 49.56 189 ALA A C 1
ATOM 1433 O O . ALA A 1 189 ? 17.512 17.152 -13.662 1.00 49.56 189 ALA A O 1
ATOM 1434 N N . GLY A 1 190 ? 15.934 16.022 -12.547 1.00 64.56 190 GLY A N 1
ATOM 1435 C CA . GLY A 1 190 ? 15.925 14.847 -13.422 1.00 64.56 190 GLY A CA 1
ATOM 1436 C C . GLY A 1 190 ? 14.544 14.203 -13.494 1.00 64.56 190 GLY A C 1
ATOM 1437 O O . GLY A 1 190 ? 13.643 14.596 -12.763 1.00 64.56 190 GLY A O 1
ATOM 1438 N N . SER A 1 191 ? 14.400 13.224 -14.378 1.00 75.12 191 SER A N 1
ATOM 1439 C CA . SER A 1 191 ? 13.188 12.431 -14.580 1.00 75.12 191 SER A CA 1
ATOM 1440 C C . SER A 1 191 ? 13.012 11.351 -13.503 1.00 75.12 191 SER A C 1
ATOM 1442 O O . SER A 1 191 ? 13.945 10.998 -12.774 1.00 75.12 191 SER A O 1
ATOM 1444 N N . TRP A 1 192 ? 11.813 10.770 -13.419 1.00 77.25 192 TRP A N 1
ATOM 1445 C CA . TRP A 1 192 ? 11.534 9.663 -12.499 1.00 77.25 192 TRP A CA 1
ATOM 1446 C C . TRP A 1 192 ? 12.404 8.425 -12.816 1.00 77.25 192 TRP A C 1
ATOM 1448 O O . TRP A 1 192 ? 12.848 7.709 -11.915 1.00 77.25 192 TRP A O 1
ATOM 1458 N N . GLU A 1 193 ? 12.756 8.240 -14.093 1.00 78.94 193 GLU A N 1
ATOM 1459 C CA . GLU A 1 193 ? 13.694 7.214 -14.567 1.00 78.94 193 GLU A CA 1
ATOM 1460 C C . GLU A 1 193 ? 15.128 7.482 -14.084 1.00 78.94 193 GLU A C 1
ATOM 1462 O O . GLU A 1 193 ? 15.804 6.552 -13.642 1.00 78.94 193 GLU A O 1
ATOM 1467 N N . ASP A 1 194 ? 15.570 8.744 -14.041 1.00 81.19 194 ASP A N 1
ATOM 1468 C CA . ASP A 1 194 ? 16.881 9.104 -13.479 1.00 81.19 194 ASP A CA 1
ATOM 1469 C C . ASP A 1 194 ? 16.975 8.762 -11.986 1.00 81.19 194 ASP A C 1
ATOM 1471 O O . ASP A 1 194 ? 18.042 8.403 -11.490 1.00 81.19 194 ASP A O 1
ATOM 1475 N N . CYS A 1 195 ? 15.868 8.848 -11.243 1.00 81.38 195 CYS A N 1
ATOM 1476 C CA . CYS A 1 195 ? 15.839 8.445 -9.835 1.00 81.38 195 CYS A CA 1
ATOM 1477 C C . CYS A 1 195 ? 15.945 6.930 -9.672 1.00 81.38 195 CYS A C 1
ATOM 1479 O O . CYS A 1 195 ? 16.734 6.478 -8.845 1.00 81.38 195 CYS A O 1
ATOM 1481 N N . VAL A 1 196 ? 15.254 6.143 -10.504 1.00 83.88 196 VAL A N 1
ATOM 1482 C CA . VAL A 1 196 ? 15.439 4.681 -10.549 1.00 83.88 196 VAL A CA 1
ATOM 1483 C C . VAL A 1 196 ? 16.900 4.329 -10.827 1.00 83.88 196 VAL A C 1
ATOM 1485 O O . VAL A 1 196 ? 17.476 3.504 -10.116 1.00 83.88 196 VAL A O 1
ATOM 1488 N N . MET A 1 197 ? 17.533 5.008 -11.785 1.00 84.00 197 MET A N 1
ATOM 1489 C CA . MET A 1 197 ? 18.944 4.778 -12.096 1.00 84.00 197 MET A CA 1
ATOM 1490 C C . MET A 1 197 ? 19.874 5.181 -10.950 1.00 84.00 197 MET A C 1
ATOM 1492 O O . MET A 1 197 ? 20.778 4.425 -10.609 1.00 84.00 197 MET A O 1
ATOM 1496 N N . LYS A 1 198 ? 19.611 6.296 -10.261 1.00 82.81 198 LYS A N 1
ATOM 1497 C CA . LYS A 1 198 ? 20.366 6.671 -9.054 1.00 82.81 198 LYS A CA 1
ATOM 1498 C C . LYS A 1 198 ? 20.230 5.636 -7.933 1.00 82.81 198 LYS A C 1
ATOM 1500 O O . LYS A 1 198 ? 21.213 5.365 -7.248 1.00 82.81 198 LYS A O 1
ATOM 1505 N N . ILE A 1 199 ? 19.045 5.044 -7.740 1.00 82.75 199 ILE A N 1
ATOM 1506 C CA . ILE A 1 199 ? 18.842 3.953 -6.765 1.00 82.75 199 ILE A CA 1
ATOM 1507 C C . ILE A 1 199 ? 19.683 2.742 -7.147 1.00 82.75 199 ILE A C 1
ATOM 1509 O O . ILE A 1 199 ? 20.353 2.157 -6.293 1.00 82.75 199 ILE A O 1
ATOM 1513 N N . PHE A 1 200 ? 19.642 2.380 -8.427 1.00 81.94 200 PHE A N 1
ATOM 1514 C CA . PHE A 1 200 ? 20.397 1.268 -8.980 1.00 81.94 200 PHE A CA 1
ATOM 1515 C C . PHE A 1 200 ? 21.914 1.461 -8.810 1.00 81.94 200 PHE A C 1
ATOM 1517 O O . PHE A 1 200 ? 22.598 0.558 -8.329 1.00 81.94 200 PHE A O 1
ATOM 1524 N N . GLU A 1 201 ? 22.440 2.645 -9.132 1.00 80.12 201 GLU A N 1
ATOM 1525 C CA . GLU A 1 201 ? 23.869 2.974 -9.047 1.00 80.12 201 GLU A CA 1
ATOM 1526 C C . GLU A 1 201 ? 24.374 3.074 -7.602 1.00 80.12 201 GLU A C 1
ATOM 1528 O O . GLU A 1 201 ? 25.425 2.519 -7.273 1.00 80.12 201 GLU A O 1
ATOM 1533 N N . ALA A 1 202 ? 23.618 3.729 -6.713 1.00 76.75 202 ALA A N 1
ATOM 1534 C CA . ALA A 1 202 ? 24.014 3.924 -5.315 1.00 76.75 202 ALA A CA 1
ATOM 1535 C C . ALA A 1 202 ? 24.202 2.600 -4.554 1.00 76.75 202 ALA A C 1
ATOM 1537 O O . ALA A 1 202 ? 24.964 2.536 -3.590 1.00 76.75 202 ALA A O 1
ATOM 1538 N N . ASN A 1 203 ? 23.536 1.533 -5.002 1.00 68.50 203 ASN A N 1
ATOM 1539 C CA . ASN A 1 203 ? 23.530 0.232 -4.337 1.00 68.50 203 ASN A CA 1
ATOM 1540 C C . ASN A 1 203 ? 24.391 -0.833 -5.027 1.00 68.50 203 ASN A C 1
ATOM 1542 O O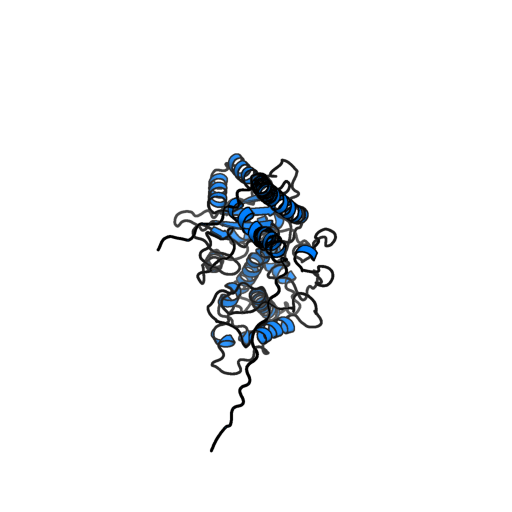 . ASN A 1 203 ? 24.424 -1.969 -4.556 1.00 68.50 203 ASN A O 1
ATOM 1546 N N . TYR A 1 204 ? 25.147 -0.473 -6.073 1.00 60.62 204 TYR A N 1
ATOM 1547 C CA . TYR A 1 204 ? 25.997 -1.395 -6.846 1.00 60.62 204 TYR A CA 1
ATOM 1548 C C . TYR A 1 204 ? 26.954 -2.232 -5.968 1.00 60.62 204 TYR A C 1
ATOM 1550 O O . TYR A 1 204 ? 27.288 -3.360 -6.314 1.00 60.62 204 TYR A O 1
ATOM 1558 N N . SER A 1 205 ? 27.407 -1.700 -4.825 1.00 55.59 205 SER A N 1
ATOM 1559 C CA . SER A 1 205 ? 28.538 -2.258 -4.065 1.00 55.59 205 SER A CA 1
ATOM 1560 C C . SER A 1 205 ? 28.220 -2.861 -2.689 1.00 55.59 205 SER A C 1
ATOM 1562 O O . SER A 1 205 ? 29.150 -3.340 -2.042 1.00 55.59 205 SER A O 1
ATOM 1564 N N . GLN A 1 206 ? 26.969 -2.842 -2.200 1.00 55.47 206 GLN A N 1
ATOM 1565 C CA . GLN A 1 206 ? 26.727 -2.990 -0.748 1.00 55.47 206 GLN A CA 1
ATOM 1566 C C . GLN A 1 206 ? 25.772 -4.091 -0.258 1.00 55.47 206 GLN A C 1
ATOM 1568 O O . GLN A 1 206 ? 25.584 -4.177 0.954 1.00 55.47 206 GLN A O 1
ATOM 1573 N N . GLN A 1 207 ? 25.146 -4.921 -1.094 1.00 62.25 207 GLN A N 1
ATOM 1574 C CA . GLN A 1 207 ? 23.887 -5.539 -0.647 1.00 62.25 207 GLN A CA 1
ATOM 1575 C C . GLN A 1 207 ? 23.857 -7.075 -0.692 1.00 62.25 207 GLN A C 1
ATOM 1577 O O . GLN A 1 207 ? 24.235 -7.714 -1.673 1.00 62.25 207 GLN A O 1
ATOM 1582 N N . ASP A 1 208 ? 23.375 -7.654 0.411 1.00 71.75 208 ASP A N 1
ATOM 1583 C CA . ASP A 1 208 ? 22.982 -9.056 0.534 1.00 71.75 208 ASP A CA 1
ATOM 1584 C C . ASP A 1 208 ? 21.589 -9.241 -0.088 1.00 71.75 208 ASP A C 1
ATOM 1586 O O . ASP A 1 208 ? 20.565 -9.074 0.582 1.00 71.75 208 ASP A O 1
ATOM 1590 N N . PHE A 1 209 ? 21.553 -9.601 -1.369 1.00 71.44 209 PHE A N 1
ATOM 1591 C CA . PHE A 1 209 ? 20.327 -10.061 -2.022 1.00 71.44 209 PHE A CA 1
ATOM 1592 C C . PHE A 1 209 ? 19.721 -11.239 -1.233 1.00 71.44 209 PHE A C 1
ATOM 1594 O O . PHE A 1 209 ? 20.442 -11.994 -0.580 1.00 71.44 209 PHE A O 1
ATOM 1601 N N . ASP A 1 210 ? 18.393 -11.365 -1.250 1.00 75.19 210 ASP A N 1
ATOM 1602 C CA . ASP A 1 210 ? 17.569 -12.281 -0.445 1.00 75.19 210 ASP A CA 1
ATOM 1603 C C . ASP A 1 210 ? 17.334 -11.897 1.023 1.00 75.19 210 ASP A C 1
ATOM 1605 O O . ASP A 1 210 ? 16.484 -12.527 1.673 1.00 75.19 210 ASP A O 1
ATOM 1609 N N . LYS A 1 211 ? 18.005 -10.864 1.550 1.00 83.50 211 LYS A N 1
ATOM 1610 C CA . LYS A 1 211 ? 17.741 -10.348 2.900 1.00 83.50 211 LYS A CA 1
ATOM 1611 C C . LYS A 1 211 ? 16.725 -9.215 2.879 1.00 83.50 211 LYS A C 1
ATOM 1613 O O . LYS A 1 211 ? 16.695 -8.383 1.981 1.00 83.50 211 LYS A O 1
ATOM 1618 N N . PHE A 1 212 ? 15.910 -9.173 3.927 1.00 87.31 212 PHE A N 1
ATOM 1619 C CA . PHE A 1 212 ? 14.957 -8.093 4.125 1.00 87.31 212 PHE A CA 1
ATOM 1620 C C . PHE A 1 212 ? 15.666 -6.758 4.400 1.00 87.31 212 PHE A C 1
ATOM 1622 O O . PHE A 1 212 ? 16.500 -6.683 5.306 1.00 87.31 212 PHE A O 1
ATOM 1629 N N . SER A 1 213 ? 15.286 -5.706 3.673 1.00 86.62 213 SER A N 1
ATOM 1630 C CA . SER A 1 213 ? 15.877 -4.368 3.768 1.00 86.62 213 SER A CA 1
ATOM 1631 C C . SER A 1 213 ? 14.811 -3.273 3.625 1.00 86.62 213 SER A C 1
ATOM 1633 O O . SER A 1 213 ? 14.332 -2.980 2.536 1.00 86.62 213 SER A O 1
ATOM 1635 N N . TYR A 1 214 ? 14.381 -2.656 4.731 1.00 85.88 214 TYR A N 1
ATOM 1636 C CA . TYR A 1 214 ? 13.224 -1.748 4.711 1.00 85.88 214 TYR A CA 1
ATOM 1637 C C . TYR A 1 214 ? 13.564 -0.337 4.207 1.00 85.88 214 TYR A C 1
ATOM 1639 O O . TYR A 1 214 ? 13.902 0.550 4.992 1.00 85.88 214 TYR A O 1
ATOM 1647 N N . HIS A 1 215 ? 13.404 -0.101 2.901 1.00 86.00 215 HIS A N 1
ATOM 1648 C CA . HIS A 1 215 ? 13.707 1.190 2.273 1.00 86.00 215 HIS A CA 1
ATOM 1649 C C . HIS A 1 215 ? 12.739 1.572 1.155 1.00 86.00 215 HIS A C 1
ATOM 1651 O O . HIS A 1 215 ? 12.149 0.725 0.489 1.00 86.00 215 HIS A O 1
ATOM 1657 N N . ALA A 1 216 ? 12.620 2.881 0.923 1.00 82.50 216 ALA A N 1
ATOM 1658 C CA . ALA A 1 216 ? 11.669 3.445 -0.025 1.00 82.50 216 ALA A CA 1
ATOM 1659 C C . ALA A 1 216 ? 11.976 3.142 -1.501 1.00 82.50 216 ALA A C 1
ATOM 1661 O O . ALA A 1 216 ? 11.034 3.104 -2.295 1.00 82.50 216 ALA A O 1
ATOM 1662 N N . GLY A 1 217 ? 13.254 2.925 -1.842 1.00 85.56 217 GLY A N 1
ATOM 1663 C CA . GLY A 1 217 ? 13.705 2.728 -3.222 1.00 85.56 217 GLY A CA 1
ATOM 1664 C C . GLY A 1 217 ? 13.027 1.542 -3.909 1.00 85.56 217 GLY A C 1
ATOM 1665 O O . GLY A 1 217 ? 12.637 1.647 -5.064 1.00 85.56 217 GLY A O 1
ATOM 1666 N N . HIS A 1 218 ? 12.763 0.470 -3.164 1.00 90.31 218 HIS A N 1
ATOM 1667 C CA . HIS A 1 218 ? 12.075 -0.719 -3.659 1.00 90.31 218 HIS A CA 1
ATOM 1668 C C . HIS A 1 218 ? 10.695 -0.430 -4.281 1.00 90.31 218 HIS A C 1
ATOM 1670 O O . HIS A 1 218 ? 10.449 -0.742 -5.444 1.00 90.31 218 HIS A O 1
ATOM 1676 N N . ILE A 1 219 ? 9.790 0.211 -3.523 1.00 91.12 219 ILE A N 1
ATOM 1677 C CA . ILE A 1 219 ? 8.443 0.548 -4.023 1.00 91.12 219 ILE A CA 1
ATOM 1678 C C . ILE A 1 219 ? 8.527 1.572 -5.151 1.00 91.12 219 ILE A C 1
ATOM 1680 O O . ILE A 1 219 ? 7.686 1.554 -6.040 1.00 91.12 219 ILE A O 1
ATOM 1684 N N . LEU A 1 220 ? 9.518 2.468 -5.121 1.00 88.50 220 LEU A N 1
ATOM 1685 C CA . LEU A 1 220 ? 9.701 3.453 -6.184 1.00 88.50 220 LEU A CA 1
ATOM 1686 C C . LEU A 1 220 ? 10.055 2.779 -7.508 1.00 88.50 220 LEU A C 1
ATOM 1688 O O . LEU A 1 220 ? 9.403 3.063 -8.506 1.00 88.50 220 LEU A O 1
ATOM 1692 N N . ILE A 1 221 ? 10.994 1.829 -7.508 1.00 91.19 221 ILE A N 1
ATOM 1693 C CA . ILE A 1 221 ? 11.316 1.036 -8.702 1.00 91.19 221 ILE A CA 1
ATOM 1694 C C . ILE A 1 221 ? 10.080 0.251 -9.171 1.00 91.19 221 ILE A C 1
ATOM 1696 O O . ILE A 1 221 ? 9.708 0.350 -10.337 1.00 91.19 221 ILE A O 1
ATOM 1700 N N . ALA A 1 222 ? 9.395 -0.475 -8.279 1.00 95.25 222 ALA A N 1
ATOM 1701 C CA . ALA A 1 222 ? 8.228 -1.280 -8.659 1.00 95.25 222 ALA A CA 1
ATOM 1702 C C . ALA A 1 222 ? 7.060 -0.429 -9.197 1.00 95.25 222 ALA A C 1
ATOM 1704 O O . ALA A 1 222 ? 6.442 -0.767 -10.206 1.00 95.25 222 ALA A O 1
ATOM 1705 N N . GLY A 1 223 ? 6.771 0.707 -8.559 1.00 93.38 223 GLY A N 1
ATOM 1706 C CA . GLY A 1 223 ? 5.745 1.640 -9.023 1.00 93.38 223 GLY A CA 1
ATOM 1707 C C . GLY A 1 223 ? 6.098 2.270 -10.368 1.00 93.38 223 GLY A C 1
ATOM 1708 O O . GLY A 1 223 ? 5.223 2.448 -11.212 1.00 93.38 223 GLY A O 1
ATOM 1709 N N . MET A 1 224 ? 7.386 2.520 -10.606 1.00 90.88 224 MET A N 1
ATOM 1710 C CA . MET A 1 224 ? 7.892 2.985 -11.892 1.00 90.88 224 MET A CA 1
ATOM 1711 C C . MET A 1 224 ? 7.744 1.951 -12.998 1.00 90.88 224 MET A C 1
ATOM 1713 O O . MET A 1 224 ? 7.352 2.298 -14.112 1.00 90.88 224 MET A O 1
ATOM 1717 N N . MET A 1 225 ? 8.011 0.681 -12.694 1.00 95.50 225 MET A N 1
ATOM 1718 C CA . MET A 1 225 ? 7.782 -0.405 -13.643 1.00 95.50 225 MET A CA 1
ATOM 1719 C C . MET A 1 225 ? 6.305 -0.470 -14.031 1.00 95.50 225 MET A C 1
ATOM 1721 O O . MET A 1 225 ? 5.981 -0.530 -15.216 1.00 95.50 225 MET A O 1
ATOM 1725 N N . ALA A 1 226 ? 5.411 -0.361 -13.044 1.00 96.38 226 ALA A N 1
ATOM 1726 C CA . ALA A 1 226 ? 3.976 -0.348 -13.288 1.00 96.38 226 ALA A CA 1
ATOM 1727 C C . ALA A 1 226 ? 3.524 0.849 -14.135 1.00 96.38 226 ALA A C 1
ATOM 1729 O O . ALA A 1 226 ? 2.764 0.660 -15.088 1.00 96.38 226 ALA A O 1
ATOM 1730 N N . LEU A 1 227 ? 4.004 2.064 -13.844 1.00 93.19 227 LEU A N 1
ATOM 1731 C CA . LEU A 1 227 ? 3.676 3.240 -14.653 1.00 93.19 227 LEU A CA 1
ATOM 1732 C C . LEU A 1 227 ? 4.184 3.083 -16.091 1.00 93.19 227 LEU A C 1
ATOM 1734 O O . LEU A 1 227 ? 3.436 3.329 -17.034 1.00 93.19 227 LEU A O 1
ATOM 1738 N N . LYS A 1 228 ? 5.433 2.641 -16.269 1.00 93.88 228 LYS A N 1
ATOM 1739 C CA . LYS A 1 228 ? 6.034 2.483 -17.596 1.00 93.88 228 LYS A CA 1
ATOM 1740 C C . LYS A 1 228 ? 5.276 1.471 -18.452 1.00 93.88 228 LYS A C 1
ATOM 1742 O O . LYS A 1 228 ? 4.930 1.792 -19.583 1.00 93.88 228 LYS A O 1
ATOM 1747 N N . ARG A 1 229 ? 4.915 0.314 -17.890 1.00 96.06 229 ARG A N 1
ATOM 1748 C CA . ARG A 1 229 ? 4.078 -0.680 -18.582 1.00 96.06 229 ARG A CA 1
ATOM 1749 C C . ARG A 1 229 ? 2.679 -0.164 -18.910 1.00 96.06 229 ARG A C 1
ATOM 1751 O O . ARG A 1 229 ? 2.150 -0.481 -19.968 1.00 96.06 229 ARG A O 1
ATOM 1758 N N . ASN A 1 230 ? 2.079 0.665 -18.052 1.00 95.62 230 ASN A N 1
ATOM 1759 C CA . ASN A 1 230 ? 0.789 1.287 -18.369 1.00 95.62 230 ASN A CA 1
ATOM 1760 C C . ASN A 1 230 ? 0.898 2.274 -19.543 1.00 95.62 230 ASN A C 1
ATOM 1762 O O . ASN A 1 230 ? 0.004 2.290 -20.383 1.00 95.62 230 ASN A O 1
ATOM 1766 N N . LYS A 1 231 ? 1.997 3.033 -19.652 1.00 94.88 231 LYS A N 1
ATOM 1767 C CA . LYS A 1 231 ? 2.240 3.962 -20.773 1.00 94.88 231 LYS A CA 1
ATOM 1768 C C . LYS A 1 231 ? 2.445 3.287 -22.126 1.00 94.88 231 LYS A C 1
ATOM 1770 O O . LYS A 1 231 ? 2.255 3.930 -23.153 1.00 94.88 231 LYS A O 1
ATOM 1775 N N . GLU A 1 232 ? 2.854 2.022 -22.135 1.00 95.06 232 GLU A N 1
ATOM 1776 C CA . GLU A 1 232 ? 3.015 1.231 -23.362 1.00 95.06 232 GLU A CA 1
ATOM 1777 C C . GLU A 1 232 ? 1.665 0.809 -23.965 1.00 95.06 232 GLU A C 1
ATOM 1779 O O . GLU A 1 232 ? 1.593 0.437 -25.138 1.00 95.06 232 GLU A O 1
ATOM 1784 N N . VAL A 1 233 ? 0.576 0.901 -23.195 1.00 93.94 233 VAL A N 1
ATOM 1785 C CA . VAL A 1 233 ? -0.778 0.662 -23.697 1.00 93.94 233 VAL A CA 1
ATOM 1786 C C . VAL A 1 233 ? -1.208 1.824 -24.594 1.00 93.94 233 VAL A C 1
ATOM 1788 O O . VAL A 1 233 ? -1.099 2.993 -24.229 1.00 93.94 233 VAL A O 1
ATOM 1791 N N . VAL A 1 234 ? -1.762 1.501 -25.763 1.00 87.62 234 VAL A N 1
ATOM 1792 C CA . VAL A 1 234 ? -2.232 2.498 -26.737 1.00 87.62 234 VAL A CA 1
ATOM 1793 C C . VAL A 1 234 ? -3.233 3.467 -26.097 1.00 87.62 234 VAL A C 1
ATOM 1795 O O . VAL A 1 234 ? -4.253 3.042 -25.549 1.00 87.62 234 VAL A O 1
ATOM 1798 N N . GLY A 1 235 ? -2.962 4.771 -26.212 1.00 91.50 235 GLY A N 1
ATOM 1799 C CA . GLY A 1 235 ? -3.795 5.841 -25.657 1.00 91.50 235 GLY A CA 1
ATOM 1800 C C . GLY A 1 235 ? -3.521 6.182 -24.187 1.00 91.50 235 GLY A C 1
ATOM 1801 O O . GLY A 1 235 ? -4.286 6.954 -23.607 1.00 91.50 235 GLY A O 1
ATOM 1802 N N . ARG A 1 236 ? -2.474 5.606 -23.581 1.00 93.31 236 ARG A N 1
ATOM 1803 C CA . ARG A 1 236 ? -2.047 5.827 -22.186 1.00 93.31 236 ARG A CA 1
ATOM 1804 C C . ARG A 1 236 ? -0.658 6.478 -22.077 1.00 93.31 236 ARG A C 1
ATOM 1806 O O . ARG A 1 236 ? -0.072 6.531 -21.001 1.00 93.31 236 ARG A O 1
ATOM 1813 N N . GLU A 1 237 ? -0.115 7.007 -23.172 1.00 93.25 237 GLU A N 1
ATOM 1814 C CA . GLU A 1 237 ? 1.295 7.416 -23.290 1.00 93.25 237 GLU A CA 1
ATOM 1815 C C . GLU A 1 237 ? 1.688 8.545 -22.316 1.00 93.25 237 GLU A C 1
ATOM 1817 O O . GLU A 1 237 ? 2.839 8.643 -21.884 1.00 93.25 237 GLU A O 1
ATOM 1822 N N . ASN A 1 238 ? 0.720 9.388 -21.946 1.00 88.75 238 ASN A N 1
ATOM 1823 C CA . ASN A 1 238 ? 0.911 10.539 -21.061 1.00 88.75 238 ASN A CA 1
ATOM 1824 C C . ASN A 1 238 ? 0.504 10.269 -19.607 1.00 88.75 238 ASN A C 1
ATOM 1826 O O . ASN A 1 238 ? 0.378 11.220 -18.846 1.00 88.75 238 ASN A O 1
ATOM 1830 N N . GLU A 1 239 ? 0.273 9.012 -19.221 1.00 88.62 239 GLU A N 1
ATOM 1831 C CA . GLU A 1 239 ? -0.182 8.715 -17.863 1.00 88.62 239 GLU A CA 1
ATOM 1832 C C . GLU A 1 239 ? 0.812 9.136 -16.788 1.00 88.62 239 GLU A C 1
ATOM 1834 O O . GLU A 1 239 ? 2.027 9.037 -16.924 1.00 88.62 239 GLU A O 1
ATOM 1839 N N . GLU A 1 240 ? 0.293 9.556 -15.657 1.00 85.75 240 GLU A N 1
ATOM 1840 C CA . GLU A 1 240 ? 1.062 9.791 -14.451 1.00 85.75 240 GLU A CA 1
ATOM 1841 C C . GLU A 1 240 ? 0.634 8.795 -13.378 1.00 85.75 240 GLU A C 1
ATOM 1843 O O . GLU A 1 240 ? -0.391 8.118 -13.474 1.00 85.75 240 GLU A O 1
ATOM 1848 N N . TRP A 1 241 ? 1.409 8.701 -12.300 1.00 85.38 241 TRP A N 1
ATOM 1849 C CA . TRP A 1 241 ? 1.030 7.845 -11.176 1.00 85.38 241 TRP A CA 1
ATOM 1850 C C . TRP A 1 241 ? -0.371 8.170 -10.638 1.00 85.38 241 TRP A C 1
ATOM 1852 O O . TRP A 1 241 ? -1.107 7.275 -10.224 1.00 85.38 241 TRP A O 1
ATOM 1862 N N . GLN A 1 242 ? -0.765 9.445 -10.673 1.00 83.31 242 GLN A N 1
ATOM 1863 C CA . GLN A 1 242 ? -2.093 9.866 -10.242 1.00 83.31 242 GLN A CA 1
ATOM 1864 C C . GLN A 1 242 ? -3.209 9.281 -11.123 1.00 83.31 242 GLN A C 1
ATOM 1866 O O . GLN A 1 242 ? -4.280 8.975 -10.597 1.00 83.31 242 GLN A O 1
ATOM 1871 N N . ASP A 1 243 ? -2.962 9.048 -12.415 1.00 88.88 243 ASP A N 1
ATOM 1872 C CA . ASP A 1 243 ? -3.926 8.386 -13.301 1.00 88.88 243 ASP A CA 1
ATOM 1873 C C . ASP A 1 243 ? -4.113 6.915 -12.918 1.00 88.88 243 ASP A C 1
ATOM 1875 O O . ASP A 1 243 ? -5.233 6.400 -12.936 1.00 88.88 243 ASP A O 1
ATOM 1879 N N . LEU A 1 244 ? -3.039 6.245 -12.487 1.00 90.69 244 LEU A N 1
ATOM 1880 C CA . LEU A 1 244 ? -3.112 4.887 -11.942 1.00 90.69 244 LEU A CA 1
ATOM 1881 C C . LEU A 1 244 ? -3.889 4.861 -10.619 1.00 90.69 244 LEU A C 1
ATOM 1883 O O . LEU A 1 244 ? -4.703 3.962 -10.410 1.00 90.69 244 LEU A O 1
ATOM 1887 N N . VAL A 1 245 ? -3.687 5.848 -9.738 1.00 88.81 245 VAL A N 1
ATOM 1888 C CA . VAL A 1 245 ? -4.475 5.992 -8.501 1.00 88.81 245 VAL A CA 1
ATOM 1889 C C . VAL A 1 245 ? -5.958 6.188 -8.829 1.00 88.81 245 VAL A C 1
ATOM 1891 O O . VAL A 1 245 ? -6.810 5.515 -8.246 1.00 88.81 245 VAL A O 1
ATOM 1894 N N . GLU A 1 246 ? -6.284 7.070 -9.775 1.00 88.06 246 GLU A N 1
ATOM 1895 C CA . GLU A 1 246 ? -7.667 7.327 -10.185 1.00 88.06 246 GLU A CA 1
ATOM 1896 C C . GLU A 1 246 ? -8.318 6.061 -10.767 1.00 88.06 246 GLU A C 1
ATOM 1898 O O . GLU A 1 246 ? -9.391 5.629 -10.330 1.00 88.06 246 GLU A O 1
ATOM 1903 N N . ARG A 1 247 ? -7.627 5.405 -11.707 1.00 91.69 247 ARG A N 1
ATOM 1904 C CA . ARG A 1 247 ? -8.099 4.192 -12.380 1.00 91.69 247 ARG A CA 1
ATOM 1905 C C . ARG A 1 247 ? -8.254 3.018 -11.431 1.00 91.69 247 ARG A C 1
ATOM 1907 O O . ARG A 1 247 ? -9.289 2.363 -11.448 1.00 91.69 247 ARG A O 1
ATOM 1914 N N . TYR A 1 248 ? -7.228 2.693 -10.657 1.00 92.88 248 TYR A N 1
ATOM 1915 C CA . TYR A 1 248 ? -7.205 1.435 -9.917 1.00 92.88 248 TYR A CA 1
ATOM 1916 C C . TYR A 1 248 ? -7.767 1.566 -8.508 1.00 92.88 248 TYR A C 1
ATOM 1918 O O . TYR A 1 248 ? -8.291 0.585 -7.988 1.00 92.88 248 TYR A O 1
ATOM 1926 N N . ILE A 1 249 ? -7.720 2.756 -7.903 1.00 89.38 249 ILE A N 1
ATOM 1927 C CA . ILE A 1 249 ? -8.208 2.973 -6.539 1.00 89.38 249 ILE A CA 1
ATOM 1928 C C . ILE A 1 249 ? -9.494 3.780 -6.538 1.00 89.38 249 ILE A C 1
ATOM 1930 O O . ILE A 1 249 ? -10.520 3.254 -6.126 1.00 89.38 249 ILE A O 1
ATOM 1934 N N . ILE A 1 250 ? -9.465 5.040 -6.971 1.00 85.00 250 ILE A N 1
ATOM 1935 C CA . ILE A 1 250 ? -10.572 5.979 -6.728 1.00 85.00 250 ILE A CA 1
ATOM 1936 C C . ILE A 1 250 ? -11.852 5.501 -7.417 1.00 85.00 250 ILE A C 1
ATOM 1938 O O . ILE A 1 250 ? -12.882 5.352 -6.751 1.00 85.00 250 ILE A O 1
ATOM 1942 N N . SER A 1 251 ? -11.768 5.176 -8.709 1.00 85.25 251 SER A N 1
ATOM 1943 C CA . SER A 1 251 ? -12.924 4.720 -9.483 1.00 85.25 251 SER A CA 1
ATOM 1944 C C . SER A 1 251 ? -13.466 3.373 -8.989 1.00 85.25 251 SER A C 1
ATOM 1946 O O . SER A 1 251 ? -14.677 3.227 -8.816 1.00 85.25 251 SER A O 1
ATOM 1948 N N . LYS A 1 252 ? -12.586 2.411 -8.673 1.00 85.19 252 LYS A N 1
ATOM 1949 C CA . LYS A 1 252 ? -12.980 1.079 -8.184 1.00 85.19 252 LYS A CA 1
ATOM 1950 C C . LYS A 1 252 ? -13.521 1.103 -6.753 1.00 85.19 252 LYS A C 1
ATOM 1952 O O . LYS A 1 252 ? -14.428 0.345 -6.427 1.00 85.19 252 LYS A O 1
ATOM 1957 N N . ALA A 1 253 ? -12.990 1.979 -5.902 1.00 79.50 253 ALA A N 1
ATOM 1958 C CA . ALA A 1 253 ? -13.395 2.107 -4.506 1.00 79.50 253 ALA A CA 1
ATOM 1959 C C . ALA A 1 253 ? -14.608 3.028 -4.297 1.00 79.50 253 ALA A C 1
ATOM 1961 O O . ALA A 1 253 ? -15.030 3.239 -3.156 1.00 79.50 253 ALA A O 1
ATOM 1962 N N . GLY A 1 254 ? -15.142 3.629 -5.369 1.00 73.38 254 GLY A N 1
ATOM 1963 C CA . GLY A 1 254 ? -16.215 4.621 -5.279 1.00 73.38 254 GLY A CA 1
ATOM 1964 C C . GLY A 1 254 ? -15.838 5.815 -4.397 1.00 73.38 254 GLY A C 1
ATOM 1965 O O . GLY A 1 254 ? -16.696 6.418 -3.748 1.00 73.38 254 GLY A O 1
ATOM 1966 N N . ILE A 1 255 ? -14.543 6.128 -4.307 1.00 73.94 255 ILE A N 1
ATOM 1967 C CA . ILE A 1 255 ? -14.061 7.294 -3.576 1.00 73.94 255 ILE A CA 1
ATOM 1968 C C . ILE A 1 255 ? -14.331 8.499 -4.472 1.00 73.94 255 ILE A C 1
ATOM 1970 O O . ILE A 1 255 ? -14.061 8.456 -5.665 1.00 73.94 255 ILE A O 1
ATOM 1974 N N . ALA A 1 256 ? -14.896 9.574 -3.922 1.00 64.75 256 ALA A N 1
ATOM 1975 C CA . ALA A 1 256 ? -15.103 10.783 -4.710 1.00 64.75 256 ALA A CA 1
ATOM 1976 C C . ALA A 1 256 ? -13.746 11.271 -5.259 1.00 64.75 256 ALA A C 1
ATOM 1978 O O . ALA A 1 256 ? -12.818 11.424 -4.449 1.00 64.75 256 ALA A O 1
ATOM 1979 N N . PRO A 1 257 ? -13.630 11.533 -6.579 1.00 59.00 257 PRO A N 1
ATOM 1980 C CA . PRO A 1 257 ? -12.434 12.118 -7.157 1.00 59.00 257 PRO A CA 1
ATOM 1981 C C . PRO A 1 257 ? -12.104 13.383 -6.391 1.00 59.00 257 PRO A C 1
ATOM 1983 O O . PRO A 1 257 ? -12.956 14.238 -6.131 1.00 59.00 257 PRO A O 1
ATOM 1986 N N . SER A 1 258 ? -10.873 13.462 -5.935 1.00 52.53 258 SER A N 1
ATOM 1987 C CA . SER A 1 258 ? -10.442 14.546 -5.085 1.00 52.53 258 SER A CA 1
ATOM 1988 C C . SER A 1 258 ? -8.972 14.770 -5.388 1.00 52.53 258 SER A C 1
ATOM 1990 O O . SER A 1 258 ? -8.245 13.778 -5.469 1.00 52.53 258 SER A O 1
ATOM 1992 N N . PRO A 1 259 ? -8.501 16.024 -5.518 1.00 46.53 259 PRO A N 1
ATOM 1993 C CA . PRO A 1 259 ? -7.084 16.340 -5.733 1.00 46.53 259 PRO A CA 1
ATOM 1994 C C . PRO A 1 259 ? -6.197 15.957 -4.529 1.00 46.53 259 PRO A C 1
ATOM 1996 O O . PRO A 1 259 ? -5.180 16.579 -4.291 1.00 46.53 259 PRO A O 1
ATOM 1999 N N . THR A 1 260 ? -6.610 14.981 -3.715 1.00 46.19 260 THR A N 1
ATOM 2000 C CA . THR A 1 260 ? -6.298 14.787 -2.296 1.00 46.19 260 THR A CA 1
ATOM 2001 C C . THR A 1 260 ? -5.895 13.355 -1.956 1.00 46.19 260 THR A C 1
ATOM 2003 O O . THR A 1 260 ? -5.740 13.055 -0.781 1.00 46.19 260 THR A O 1
ATOM 2006 N N . TRP A 1 261 ? -5.737 12.496 -2.971 1.00 47.06 261 TRP A N 1
ATOM 2007 C CA . TRP A 1 261 ? -4.836 11.330 -2.944 1.00 47.06 261 TRP A CA 1
ATOM 2008 C C . TRP A 1 261 ? -3.427 11.696 -3.437 1.00 47.06 261 TRP A C 1
ATOM 2010 O O . TRP A 1 261 ? -2.618 10.840 -3.780 1.00 47.06 261 TRP A O 1
ATOM 2020 N N . THR A 1 262 ? -3.153 12.990 -3.498 1.00 49.94 262 THR A N 1
ATOM 2021 C CA . THR A 1 262 ? -1.859 13.562 -3.833 1.00 49.94 262 THR A CA 1
ATOM 2022 C C . THR A 1 262 ? -1.121 13.867 -2.527 1.00 49.94 262 THR A C 1
ATOM 2024 O O . THR A 1 262 ? -1.680 13.769 -1.432 1.00 49.94 262 THR A O 1
ATOM 2027 N N . ASN A 1 263 ? 0.123 14.315 -2.629 1.00 47.41 263 ASN A N 1
ATOM 2028 C CA . A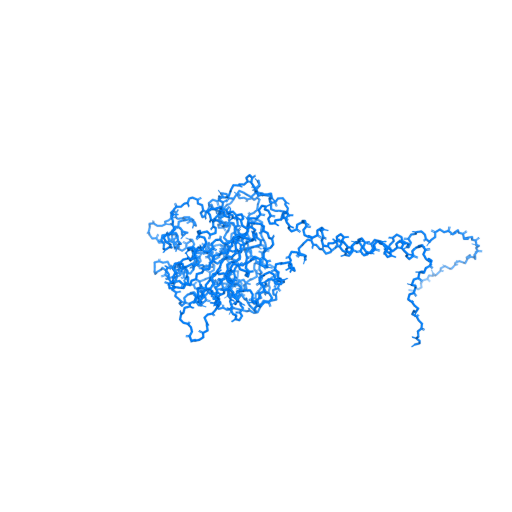SN A 1 263 ? 0.892 14.824 -1.494 1.00 47.41 263 ASN A CA 1
ATOM 2029 C C . ASN A 1 263 ? 0.351 16.193 -0.967 1.00 47.41 263 ASN A C 1
ATOM 2031 O O . ASN A 1 263 ? 1.055 16.907 -0.253 1.00 47.41 263 ASN A O 1
ATOM 2035 N N . ASP A 1 264 ? -0.890 16.572 -1.322 1.00 41.06 264 ASP A N 1
ATOM 2036 C CA . ASP A 1 264 ? -1.607 17.772 -0.874 1.00 41.06 264 ASP A CA 1
ATOM 2037 C C . ASP A 1 264 ? -2.154 17.616 0.545 1.00 41.06 264 ASP A C 1
ATOM 2039 O O . ASP A 1 264 ? -3.345 17.346 0.792 1.00 41.06 264 ASP A O 1
ATOM 2043 N N . PHE A 1 265 ? -1.250 17.814 1.492 1.00 51.06 265 PHE A N 1
ATOM 2044 C CA . PHE A 1 265 ? -1.615 18.216 2.838 1.00 51.06 265 PHE A CA 1
ATOM 2045 C C . PHE A 1 265 ? -1.327 19.685 3.008 1.00 51.06 265 PHE A C 1
ATOM 2047 O O . PHE A 1 265 ? -0.411 20.231 2.400 1.00 51.06 265 PHE A O 1
ATOM 2054 N N . ASP A 1 266 ? -2.092 20.299 3.898 1.00 43.41 266 ASP A N 1
ATOM 2055 C CA . ASP A 1 266 ? -1.877 21.663 4.342 1.00 43.41 266 ASP A CA 1
ATOM 2056 C C . ASP A 1 266 ? -0.492 21.760 5.019 1.00 43.41 266 ASP A C 1
ATOM 2058 O O . ASP A 1 266 ? -0.342 21.522 6.225 1.00 43.41 266 ASP A O 1
ATOM 2062 N N . THR A 1 267 ? 0.543 22.039 4.215 1.00 42.19 267 THR A N 1
ATOM 2063 C CA . THR A 1 267 ? 1.962 22.131 4.609 1.00 42.19 267 THR A CA 1
ATOM 2064 C C . THR A 1 267 ? 2.186 23.193 5.680 1.00 42.19 267 THR A C 1
ATOM 2066 O O . THR A 1 267 ? 3.171 23.134 6.409 1.00 42.19 267 THR A O 1
ATOM 2069 N N . GLY A 1 268 ? 1.234 24.114 5.862 1.00 38.22 268 GLY A N 1
ATOM 2070 C CA . GLY A 1 268 ? 1.233 25.080 6.957 1.00 38.22 268 GLY A CA 1
ATOM 2071 C C . GLY A 1 268 ? 1.014 24.477 8.350 1.00 38.22 268 GLY A C 1
ATOM 2072 O O . GLY A 1 268 ? 1.073 25.213 9.333 1.00 38.22 268 GLY A O 1
ATOM 2073 N N . THR A 1 269 ? 0.736 23.172 8.474 1.00 39.72 269 THR A N 1
ATOM 2074 C CA . THR A 1 269 ? 0.306 22.583 9.756 1.00 39.72 269 THR A CA 1
ATOM 2075 C C . THR A 1 269 ? 1.132 21.406 10.266 1.00 39.72 269 THR A C 1
ATOM 2077 O O . THR A 1 269 ? 0.927 21.004 11.413 1.00 39.72 269 THR A O 1
ATOM 2080 N N . PHE A 1 270 ? 2.081 20.888 9.483 1.00 40.53 270 PHE A N 1
ATOM 2081 C CA . PHE A 1 270 ? 2.982 19.823 9.918 1.00 40.53 270 PHE A CA 1
ATOM 2082 C C . PHE A 1 270 ? 4.435 20.298 9.862 1.00 40.53 270 PHE A C 1
ATOM 2084 O O . PHE A 1 270 ? 4.994 20.521 8.792 1.00 40.53 270 PHE A O 1
ATOM 2091 N N . ASP A 1 271 ? 5.036 20.461 11.036 1.00 40.44 271 ASP A N 1
ATOM 2092 C CA . ASP A 1 271 ? 6.435 20.840 11.174 1.00 40.44 271 ASP A CA 1
ATOM 2093 C C . ASP A 1 271 ? 7.316 19.595 10.985 1.00 40.44 271 ASP A C 1
ATOM 2095 O O . ASP A 1 271 ? 7.646 18.889 11.941 1.00 40.44 271 ASP A O 1
ATOM 2099 N N . TYR A 1 272 ? 7.645 19.269 9.731 1.00 41.44 272 TYR A N 1
ATOM 2100 C CA . TYR A 1 272 ? 8.527 18.136 9.432 1.00 41.44 272 TYR A CA 1
ATOM 2101 C C . TYR A 1 272 ? 9.966 18.349 9.951 1.00 41.44 272 TYR A C 1
ATOM 2103 O O . TYR A 1 272 ? 10.716 17.366 10.011 1.00 41.44 272 TYR A O 1
ATOM 2111 N N . THR A 1 273 ? 10.333 19.555 10.427 1.00 38.16 273 THR A N 1
ATOM 2112 C CA . THR A 1 273 ? 11.669 19.832 10.997 1.00 38.16 273 THR A CA 1
ATOM 2113 C C . THR A 1 273 ? 12.042 18.859 12.117 1.00 38.16 273 THR A C 1
ATOM 2115 O O . THR A 1 273 ? 13.213 18.518 12.270 1.00 38.16 273 THR A O 1
ATOM 2118 N N . TYR A 1 274 ? 11.055 18.317 12.840 1.00 33.84 274 TYR A N 1
ATOM 2119 C CA . TYR A 1 274 ? 11.277 17.337 13.905 1.00 33.84 274 TYR A CA 1
ATOM 2120 C C . TYR A 1 274 ? 11.690 15.940 13.419 1.00 33.84 274 TYR A C 1
ATOM 2122 O O . TYR A 1 274 ? 12.273 15.168 14.176 1.00 33.84 274 TYR A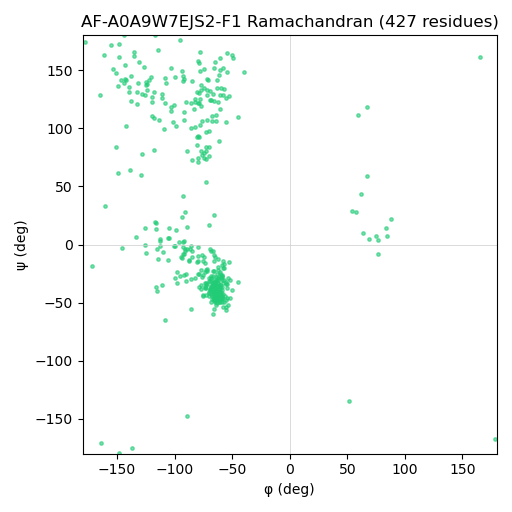 O 1
ATOM 2130 N N . THR A 1 275 ? 11.405 15.606 12.159 1.00 38.59 275 THR A N 1
ATOM 2131 C CA . THR A 1 275 ? 11.794 14.330 11.529 1.00 38.59 275 THR A CA 1
ATOM 2132 C C . THR A 1 275 ? 13.045 14.449 10.656 1.00 38.59 275 THR A C 1
ATOM 2134 O O . THR A 1 275 ? 13.476 13.454 10.079 1.00 38.59 275 THR A O 1
ATOM 2137 N N . GLY A 1 276 ? 13.618 15.652 10.527 1.00 33.56 276 GLY A N 1
ATOM 2138 C CA . GLY A 1 276 ? 14.696 15.930 9.573 1.00 33.56 276 GLY A CA 1
ATOM 2139 C C . GLY A 1 276 ? 14.257 15.903 8.102 1.00 33.56 276 GLY A C 1
ATOM 2140 O O . GLY A 1 276 ? 15.102 16.035 7.225 1.00 33.56 276 GLY A O 1
ATOM 2141 N N . PHE A 1 277 ? 12.960 15.743 7.823 1.00 37.72 277 PHE A N 1
ATOM 2142 C CA . PHE A 1 277 ? 12.374 16.026 6.514 1.00 37.72 277 PHE A CA 1
ATOM 2143 C C . PHE A 1 277 ? 12.109 17.535 6.451 1.00 37.72 277 PHE A C 1
ATOM 2145 O O . PHE A 1 277 ? 11.415 18.075 7.304 1.00 37.72 277 PHE A O 1
ATOM 2152 N N . ASP A 1 278 ? 12.663 18.250 5.483 1.00 38.59 278 ASP A N 1
ATOM 2153 C CA . ASP A 1 278 ? 12.290 19.647 5.258 1.00 38.59 278 ASP A CA 1
ATOM 2154 C C . ASP A 1 278 ? 11.140 19.675 4.231 1.00 38.59 278 ASP A C 1
ATOM 2156 O O . ASP A 1 278 ? 11.335 19.271 3.081 1.00 38.59 278 ASP A O 1
ATOM 2160 N N . PRO A 1 279 ? 9.919 20.103 4.605 1.00 40.00 279 PRO A N 1
ATOM 2161 C CA . PRO A 1 279 ? 8.795 20.167 3.676 1.00 40.00 279 PRO A CA 1
ATOM 2162 C C . PRO A 1 279 ? 8.902 21.368 2.725 1.00 40.00 279 PRO A C 1
ATOM 2164 O O . PRO A 1 279 ? 8.096 21.495 1.807 1.00 40.00 279 PRO A O 1
ATOM 2167 N N . VAL A 1 280 ? 9.861 22.273 2.962 1.00 36.81 280 VAL A N 1
ATOM 2168 C CA . VAL A 1 280 ? 10.129 23.452 2.136 1.00 36.81 280 VAL A CA 1
ATOM 2169 C C . VAL A 1 280 ? 11.062 23.104 0.971 1.00 36.81 280 VAL A C 1
ATOM 2171 O O . VAL A 1 280 ? 10.934 23.714 -0.090 1.00 36.81 280 VAL A O 1
ATOM 2174 N N . THR A 1 281 ? 11.954 22.115 1.119 1.00 39.97 281 THR A N 1
ATOM 2175 C CA . THR A 1 281 ? 12.849 21.659 0.033 1.00 39.97 281 THR A CA 1
ATOM 2176 C C . THR A 1 281 ? 12.336 20.417 -0.694 1.00 39.97 281 THR A C 1
ATOM 2178 O O . THR A 1 281 ? 12.477 20.320 -1.915 1.00 39.97 281 THR A O 1
ATOM 2181 N N . SER A 1 282 ? 11.651 19.510 0.009 1.00 43.59 282 SER A N 1
ATOM 2182 C CA . SER A 1 282 ? 10.951 18.389 -0.618 1.00 43.59 282 SER A CA 1
ATOM 2183 C C . SER A 1 282 ? 9.618 18.881 -1.172 1.00 43.59 282 SER A C 1
ATOM 2185 O O . SER A 1 282 ? 8.638 18.963 -0.445 1.00 43.59 282 SER A O 1
ATOM 2187 N N . ASN A 1 283 ? 9.568 19.265 -2.454 1.00 40.97 283 ASN A N 1
ATOM 2188 C CA . ASN A 1 283 ? 8.306 19.612 -3.110 1.00 40.97 283 ASN A CA 1
ATOM 2189 C C . ASN A 1 283 ? 7.341 18.419 -2.969 1.00 40.97 283 ASN A C 1
ATOM 2191 O O . ASN A 1 283 ? 7.524 17.425 -3.679 1.00 40.97 283 ASN A O 1
ATOM 2195 N N . PRO A 1 284 ? 6.313 18.488 -2.098 1.00 45.69 284 PRO A N 1
ATOM 2196 C CA . PRO A 1 284 ? 5.388 17.380 -1.970 1.00 45.69 284 PRO A CA 1
ATOM 2197 C C . PRO A 1 284 ? 4.633 17.225 -3.292 1.00 45.69 284 PRO A C 1
ATOM 2199 O O . PRO A 1 284 ? 4.345 16.125 -3.720 1.00 45.69 284 PRO A O 1
ATOM 2202 N N . TYR A 1 285 ? 4.410 18.296 -4.042 1.00 46.41 285 TYR A N 1
ATOM 2203 C CA . TYR A 1 285 ? 3.658 18.298 -5.291 1.00 46.41 285 TYR A CA 1
ATOM 2204 C C . TYR A 1 285 ? 4.536 18.119 -6.515 1.00 46.41 285 TYR A C 1
ATOM 2206 O O . TYR A 1 285 ? 4.336 18.811 -7.512 1.00 46.41 285 TYR A O 1
ATOM 2214 N N . ASN A 1 286 ? 5.521 17.230 -6.468 1.00 56.47 286 ASN A N 1
ATOM 2215 C CA . ASN A 1 286 ? 6.109 16.807 -7.720 1.00 56.47 286 ASN A CA 1
ATOM 2216 C C . ASN A 1 286 ? 5.267 15.645 -8.286 1.00 56.47 286 ASN A C 1
ATOM 2218 O O . ASN A 1 286 ? 5.414 14.524 -7.793 1.00 56.47 286 ASN A O 1
ATOM 2222 N N . PRO A 1 287 ? 4.358 15.875 -9.262 1.00 55.47 287 PRO A N 1
ATOM 2223 C CA . PRO A 1 287 ? 3.635 14.785 -9.925 1.00 55.47 287 PRO A CA 1
ATOM 2224 C C . PRO A 1 287 ? 4.599 13.827 -10.632 1.00 55.47 287 PRO A C 1
ATOM 2226 O O . PRO A 1 287 ? 4.290 12.648 -10.781 1.00 55.47 287 PRO A O 1
ATOM 2229 N N . GLU A 1 288 ? 5.800 14.304 -10.974 1.00 57.47 288 GLU A N 1
ATOM 2230 C CA . GLU A 1 288 ? 6.876 13.469 -11.491 1.00 57.47 288 GLU A CA 1
ATOM 2231 C C . GLU A 1 288 ? 7.545 12.633 -10.389 1.00 57.47 288 GLU A C 1
ATOM 2233 O O . GLU A 1 288 ? 8.270 11.715 -10.728 1.00 57.47 288 GLU A O 1
ATOM 2238 N N . PHE A 1 289 ? 7.330 12.913 -9.092 1.00 62.19 289 PHE A N 1
ATOM 2239 C CA . PHE A 1 289 ? 7.917 12.172 -7.962 1.00 62.19 289 PHE A CA 1
ATOM 2240 C C . PHE A 1 289 ? 6.930 11.937 -6.804 1.00 62.19 289 PHE A C 1
ATOM 2242 O O . PHE A 1 289 ? 7.143 12.412 -5.682 1.00 62.19 289 PHE A O 1
ATOM 2249 N N . PRO A 1 290 ? 5.849 11.169 -7.010 1.00 68.06 290 PRO A N 1
ATOM 2250 C CA . PRO A 1 290 ? 4.945 10.809 -5.929 1.00 68.06 290 PRO A CA 1
ATOM 2251 C C . PRO A 1 290 ? 5.679 9.955 -4.885 1.00 68.06 290 PRO A C 1
ATOM 2253 O O . PRO A 1 290 ? 6.399 9.005 -5.204 1.00 68.06 290 PRO A O 1
ATOM 2256 N N . GLY A 1 291 ? 5.486 10.267 -3.602 1.00 73.12 291 GLY A N 1
ATOM 2257 C CA . GLY A 1 291 ? 6.102 9.525 -2.506 1.00 73.12 291 GLY A CA 1
ATOM 2258 C C . GLY A 1 291 ? 5.456 8.151 -2.306 1.00 73.12 291 GLY A C 1
ATOM 2259 O O . GLY A 1 291 ? 4.761 7.930 -1.320 1.00 73.12 291 GLY A O 1
ATOM 2260 N N . LEU A 1 292 ? 5.705 7.183 -3.188 1.00 83.69 292 LEU A N 1
ATOM 2261 C CA . LEU A 1 292 ? 5.011 5.881 -3.179 1.00 83.69 292 LEU A CA 1
ATOM 2262 C C . LEU A 1 292 ? 5.178 5.084 -1.878 1.00 83.69 292 LEU A C 1
ATOM 2264 O O . LEU A 1 292 ? 4.329 4.278 -1.496 1.00 83.69 292 LEU A O 1
ATOM 2268 N N . SER A 1 293 ? 6.287 5.314 -1.181 1.00 83.19 293 SER A N 1
ATOM 2269 C CA . SER A 1 293 ? 6.624 4.647 0.075 1.00 83.19 293 SER A CA 1
ATOM 2270 C C . SER A 1 293 ? 6.183 5.400 1.331 1.00 83.19 293 SER A C 1
ATOM 2272 O O . SER A 1 293 ? 6.347 4.857 2.430 1.00 83.19 293 SER A O 1
ATOM 2274 N N . GLY A 1 294 ? 5.693 6.638 1.216 1.00 80.12 294 GLY A N 1
ATOM 2275 C CA . GLY A 1 294 ? 5.572 7.524 2.379 1.00 80.12 294 GLY A CA 1
ATOM 2276 C C . GLY A 1 294 ? 4.837 8.855 2.203 1.00 80.12 294 GLY A C 1
ATOM 2277 O O . GLY A 1 294 ? 4.455 9.455 3.199 1.00 80.12 294 GLY A O 1
ATOM 2278 N N . GLY A 1 295 ? 4.672 9.334 0.977 1.00 75.19 295 GLY A N 1
ATOM 2279 C CA . GLY A 1 295 ? 4.114 10.648 0.660 1.00 75.19 295 GLY A CA 1
ATOM 2280 C C . GLY A 1 295 ? 2.597 10.675 0.537 1.00 75.19 295 GLY A C 1
ATOM 2281 O O . GLY A 1 295 ? 2.018 11.756 0.570 1.00 75.19 295 GLY A O 1
ATOM 2282 N N . LEU A 1 296 ? 1.933 9.515 0.456 1.00 80.50 296 LEU A N 1
ATOM 2283 C CA . LEU A 1 296 ? 0.485 9.495 0.323 1.00 80.50 296 LEU A CA 1
ATOM 2284 C C . LEU A 1 296 ? -0.171 10.170 1.522 1.00 80.50 296 LEU A C 1
ATOM 2286 O O . LEU A 1 296 ? 0.241 10.035 2.684 1.00 80.50 296 LEU A O 1
ATOM 2290 N N . GLY A 1 297 ? -1.328 10.741 1.245 1.00 79.94 297 GLY A N 1
ATOM 2291 C CA . GLY A 1 297 ? -2.402 10.601 2.204 1.00 79.94 297 GLY A CA 1
ATOM 2292 C C . GLY A 1 297 ? -3.637 11.311 1.801 1.00 79.94 297 GLY A C 1
ATOM 2293 O O . GLY A 1 297 ? -3.911 11.549 0.636 1.00 79.94 297 GLY A O 1
ATOM 2294 N N . CYS A 1 298 ? -4.470 11.370 2.813 1.00 81.81 298 CYS A N 1
ATOM 2295 C CA . CYS A 1 298 ? -5.887 11.266 2.643 1.00 81.81 298 CYS A CA 1
ATOM 2296 C C . CYS A 1 298 ? -6.514 11.434 4.019 1.00 81.81 298 CYS A C 1
ATOM 2298 O O . CYS A 1 298 ? -5.848 11.486 5.058 1.00 81.81 298 CYS A O 1
ATOM 2300 N N . SER A 1 299 ? -7.831 11.476 4.034 1.00 86.38 299 SER A N 1
ATOM 2301 C CA . SER A 1 299 ? -8.583 11.380 5.270 1.00 86.38 299 SER A CA 1
ATOM 2302 C C . SER A 1 299 ? -8.707 9.934 5.770 1.00 86.38 299 SER A C 1
ATOM 2304 O O . SER A 1 299 ? -8.672 8.994 4.966 1.00 86.38 299 SER A O 1
ATOM 2306 N N . PRO A 1 300 ? -8.934 9.725 7.082 1.00 88.75 300 PRO A N 1
ATOM 2307 C CA . PRO A 1 300 ? -9.300 8.419 7.627 1.00 88.75 300 PRO A CA 1
ATOM 2308 C C . PRO A 1 300 ? -10.459 7.755 6.874 1.00 88.75 300 PRO A C 1
ATOM 2310 O O . PRO A 1 300 ? -10.421 6.553 6.621 1.00 88.75 300 PRO A O 1
ATOM 2313 N N . ARG A 1 301 ? -11.468 8.532 6.454 1.00 88.31 301 ARG A N 1
ATOM 2314 C CA . ARG A 1 301 ? -12.601 8.025 5.668 1.00 88.31 301 ARG A CA 1
ATOM 2315 C C . ARG A 1 301 ? -12.178 7.503 4.294 1.00 88.31 301 ARG A C 1
ATOM 2317 O O . ARG A 1 301 ? -12.617 6.427 3.900 1.00 88.31 301 ARG A O 1
ATOM 2324 N N . GLN A 1 302 ? -11.341 8.240 3.565 1.00 88.62 302 GLN A N 1
ATOM 2325 C CA . GLN A 1 302 ? -10.857 7.802 2.250 1.00 88.62 302 GLN A CA 1
ATOM 2326 C C . GLN A 1 302 ? -10.031 6.518 2.363 1.00 88.62 302 GLN A C 1
ATOM 2328 O O . GLN A 1 302 ? -10.261 5.582 1.600 1.00 88.62 302 GLN A O 1
ATOM 2333 N N . PHE A 1 303 ? -9.131 6.431 3.348 1.00 91.12 303 PHE A N 1
ATOM 2334 C CA . PHE A 1 303 ? -8.337 5.219 3.550 1.00 91.12 303 PHE A CA 1
ATOM 2335 C C . PHE A 1 303 ? -9.207 4.029 3.977 1.00 91.12 303 PHE A C 1
ATOM 2337 O O . PHE A 1 303 ? -8.995 2.912 3.523 1.00 91.12 303 PHE A O 1
ATOM 2344 N N . ALA A 1 304 ? -10.230 4.254 4.806 1.00 91.06 304 ALA A N 1
ATOM 2345 C CA . ALA A 1 304 ? -11.198 3.221 5.168 1.00 91.06 304 ALA A CA 1
ATOM 2346 C C . ALA A 1 304 ? -11.977 2.686 3.950 1.00 91.06 304 ALA A C 1
ATOM 2348 O O . ALA A 1 304 ? -12.165 1.477 3.827 1.00 91.06 304 ALA A O 1
ATOM 2349 N N . ASN A 1 305 ? -12.380 3.560 3.021 1.00 90.12 305 ASN A N 1
ATOM 2350 C CA . ASN A 1 305 ? -13.006 3.139 1.763 1.00 90.12 305 ASN A CA 1
ATOM 2351 C C . ASN A 1 305 ? -12.041 2.324 0.889 1.00 90.12 305 ASN A C 1
ATOM 2353 O O . ASN A 1 305 ? -12.452 1.318 0.310 1.00 90.12 305 ASN A O 1
ATOM 2357 N N . PHE A 1 306 ? -10.761 2.712 0.832 1.00 93.12 306 PHE A N 1
ATOM 2358 C CA . PHE A 1 306 ? -9.718 1.913 0.184 1.00 93.12 306 PHE A CA 1
ATOM 2359 C C . PHE A 1 306 ? -9.605 0.524 0.826 1.00 93.12 306 PHE A C 1
ATOM 2361 O O . PHE A 1 306 ? -9.682 -0.471 0.115 1.00 93.12 306 PHE A O 1
ATOM 2368 N N . MET A 1 307 ? -9.509 0.439 2.157 1.00 94.25 307 MET A N 1
ATOM 2369 C CA . MET A 1 307 ? -9.394 -0.838 2.874 1.00 94.25 307 MET A CA 1
ATOM 2370 C C . MET A 1 307 ? -10.587 -1.756 2.602 1.00 94.25 307 MET A C 1
ATOM 2372 O O . MET A 1 307 ? -10.392 -2.927 2.294 1.00 94.25 307 MET A O 1
ATOM 2376 N N . PHE A 1 308 ? -11.812 -1.226 2.654 1.00 92.12 308 PHE A N 1
ATOM 2377 C CA . PHE A 1 308 ? -13.019 -1.980 2.308 1.00 92.12 308 PHE A CA 1
ATOM 2378 C C . PHE A 1 308 ? -12.986 -2.505 0.868 1.00 92.12 308 PHE A C 1
ATOM 2380 O O . PHE A 1 308 ? -13.271 -3.675 0.614 1.00 92.12 308 PHE A O 1
ATOM 2387 N N . SER A 1 309 ? -12.608 -1.650 -0.076 1.00 92.94 309 SER A N 1
ATOM 2388 C CA . SER A 1 309 ? -12.565 -1.993 -1.501 1.00 92.94 309 SER A CA 1
ATOM 2389 C C . SER A 1 309 ? -11.448 -2.992 -1.813 1.00 92.94 309 SER A C 1
ATOM 2391 O O . SER A 1 309 ? -11.599 -3.846 -2.682 1.00 92.94 309 SER A O 1
ATOM 2393 N N . LEU A 1 310 ? -10.350 -2.932 -1.059 1.00 94.69 310 LEU A N 1
ATOM 2394 C CA . LEU A 1 310 ? -9.265 -3.899 -1.122 1.00 94.69 310 LEU A CA 1
ATOM 2395 C C . LEU A 1 310 ? -9.742 -5.273 -0.640 1.00 94.69 310 LEU A C 1
ATOM 2397 O O . LEU A 1 310 ? -9.660 -6.239 -1.390 1.00 94.69 310 LEU A O 1
ATOM 2401 N N . VAL A 1 311 ? -10.298 -5.367 0.576 1.00 93.19 311 VAL A N 1
ATOM 2402 C CA . VAL A 1 311 ? -10.701 -6.668 1.144 1.00 93.19 311 VAL A CA 1
ATOM 2403 C C . VAL A 1 311 ? -11.910 -7.296 0.449 1.00 93.19 311 VAL A C 1
ATOM 2405 O O . VAL A 1 311 ? -12.036 -8.518 0.417 1.00 93.19 311 VAL A O 1
ATOM 2408 N N . SER A 1 312 ? -12.813 -6.488 -0.116 1.00 91.62 312 SER A N 1
ATOM 2409 C CA . SER A 1 312 ? -13.991 -6.987 -0.845 1.00 91.62 312 SER A CA 1
ATOM 2410 C C . SER A 1 312 ? -13.645 -7.547 -2.226 1.00 91.62 312 SER A C 1
ATOM 2412 O O . SER A 1 312 ? -14.477 -8.212 -2.841 1.00 91.62 312 SER A O 1
ATOM 2414 N N . GLY A 1 313 ? -12.417 -7.321 -2.697 1.00 93.38 313 GLY A N 1
ATOM 2415 C CA . GLY A 1 313 ? -11.964 -7.734 -4.017 1.00 93.38 313 GLY A CA 1
ATOM 2416 C C . GLY A 1 313 ? -12.330 -6.752 -5.134 1.00 93.38 313 GLY A C 1
ATOM 2417 O O . GLY A 1 313 ? -12.276 -7.113 -6.306 1.00 93.38 313 GLY A O 1
ATOM 2418 N N . ALA A 1 314 ? -12.748 -5.528 -4.792 1.00 93.56 314 ALA A N 1
ATOM 2419 C CA . ALA A 1 314 ? -13.110 -4.515 -5.781 1.00 93.56 314 ALA A CA 1
ATOM 2420 C C . ALA A 1 314 ? -11.875 -3.926 -6.478 1.00 93.56 314 ALA A C 1
ATOM 2422 O O . ALA A 1 314 ? -11.957 -3.583 -7.652 1.00 93.56 314 ALA A O 1
ATOM 2423 N N . ILE A 1 315 ? -10.741 -3.806 -5.775 1.00 95.69 315 ILE A N 1
ATOM 2424 C CA . ILE A 1 315 ? -9.497 -3.236 -6.323 1.00 95.69 315 ILE A CA 1
ATOM 2425 C C . ILE A 1 315 ? -8.668 -4.303 -7.053 1.00 95.69 315 ILE A C 1
ATOM 2427 O O . ILE A 1 315 ? -8.349 -4.121 -8.233 1.00 95.69 315 ILE A O 1
ATOM 2431 N N . ILE A 1 316 ? -8.361 -5.392 -6.344 1.00 96.88 316 ILE A N 1
ATOM 2432 C CA . ILE A 1 316 ? -7.629 -6.580 -6.811 1.00 96.88 316 ILE A CA 1
ATOM 2433 C C . ILE A 1 316 ? -8.405 -7.833 -6.413 1.00 96.88 316 ILE A C 1
ATOM 2435 O O . ILE A 1 316 ? -9.175 -7.792 -5.453 1.00 96.88 316 ILE A O 1
ATOM 2439 N N . SER A 1 317 ? -8.192 -8.952 -7.098 1.00 96.12 317 SER A N 1
ATOM 2440 C CA . SER A 1 317 ? -8.808 -10.228 -6.728 1.00 96.12 317 SER A CA 1
ATOM 2441 C C . SER A 1 317 ? -8.399 -10.699 -5.323 1.00 96.12 317 SER A C 1
ATOM 2443 O O . SER A 1 317 ? -7.367 -10.309 -4.768 1.00 96.12 317 SER A O 1
ATOM 2445 N N . LYS A 1 318 ? -9.198 -11.604 -4.740 1.00 93.75 318 LYS A N 1
ATOM 2446 C CA . LYS A 1 318 ? -8.868 -12.233 -3.449 1.00 93.75 318 LYS A CA 1
ATOM 2447 C C . LYS A 1 318 ? -7.553 -13.015 -3.503 1.00 93.75 318 LYS A C 1
ATOM 2449 O O . LYS A 1 318 ? -6.801 -12.973 -2.539 1.00 93.75 318 LYS A O 1
ATOM 2454 N N . GLU A 1 319 ? -7.263 -13.673 -4.624 1.00 95.56 319 GLU A N 1
ATOM 2455 C CA . GLU A 1 319 ? -6.012 -14.414 -4.823 1.00 95.56 319 GLU A CA 1
ATOM 2456 C C . GLU A 1 319 ? -4.798 -13.476 -4.812 1.00 95.56 319 GLU A C 1
ATOM 2458 O O . GLU A 1 319 ? -3.820 -13.735 -4.109 1.00 95.56 319 GLU A O 1
ATOM 2463 N N . SER A 1 320 ? -4.886 -12.338 -5.502 1.00 97.38 320 SER A N 1
ATOM 2464 C CA . SER A 1 320 ? -3.848 -11.304 -5.464 1.00 97.38 320 SER A CA 1
ATOM 2465 C C . SER A 1 320 ? -3.683 -10.697 -4.077 1.00 97.38 320 SER A C 1
ATOM 2467 O O . SER A 1 320 ? -2.556 -10.526 -3.617 1.00 97.38 320 SER A O 1
ATOM 2469 N N . LEU A 1 321 ? -4.781 -10.425 -3.364 1.00 96.31 321 LEU A N 1
ATOM 2470 C CA . LEU A 1 321 ? -4.721 -9.955 -1.980 1.00 96.31 321 LEU A CA 1
ATOM 2471 C C . LEU A 1 321 ? -4.035 -10.989 -1.069 1.00 96.31 321 LEU A C 1
ATOM 2473 O O . LEU A 1 321 ? -3.163 -10.634 -0.277 1.00 96.31 321 LEU A O 1
ATOM 2477 N N . GLU A 1 322 ? -4.371 -12.272 -1.195 1.00 94.88 322 GLU A N 1
ATOM 2478 C CA . GLU A 1 322 ? -3.711 -13.358 -0.461 1.00 94.88 322 GLU A CA 1
ATOM 2479 C C . GLU A 1 322 ? -2.224 -13.482 -0.814 1.00 94.88 322 GLU A C 1
ATOM 2481 O O . GLU A 1 322 ? -1.395 -13.672 0.080 1.00 94.88 322 GLU A O 1
ATOM 2486 N N . SER A 1 323 ? -1.861 -13.342 -2.092 1.00 96.31 323 SER A N 1
ATOM 2487 C CA . SER A 1 323 ? -0.463 -13.322 -2.532 1.00 96.31 323 SER A CA 1
ATOM 2488 C C . SER A 1 323 ? 0.296 -12.135 -1.935 1.00 96.31 323 SER A C 1
ATOM 2490 O O . SER A 1 323 ? 1.384 -12.333 -1.379 1.00 96.31 323 SER A O 1
ATOM 2492 N N . MET A 1 324 ? -0.309 -10.942 -1.970 1.00 96.88 324 MET A N 1
ATOM 2493 C CA . MET A 1 324 ? 0.239 -9.699 -1.428 1.00 96.88 324 MET A CA 1
ATOM 2494 C C . MET A 1 324 ? 0.484 -9.804 0.083 1.00 96.88 324 MET A C 1
ATOM 2496 O O . MET A 1 324 ? 1.511 -9.353 0.584 1.00 96.88 324 MET A O 1
ATOM 2500 N N . MET A 1 325 ? -0.426 -10.437 0.827 1.00 95.62 325 MET A N 1
ATOM 2501 C CA . MET A 1 325 ? -0.312 -10.606 2.283 1.00 95.62 325 MET A CA 1
ATOM 2502 C C . MET A 1 325 ? 0.498 -11.839 2.707 1.00 95.62 325 MET A C 1
ATOM 2504 O O . MET A 1 325 ? 0.721 -12.055 3.899 1.00 95.62 325 MET A O 1
ATOM 2508 N N . ARG A 1 326 ? 0.952 -12.678 1.772 1.00 94.75 326 ARG A N 1
ATOM 2509 C CA . ARG A 1 326 ? 1.770 -13.850 2.099 1.00 94.75 326 ARG A CA 1
ATOM 2510 C C . ARG A 1 326 ? 3.210 -13.422 2.379 1.00 94.75 326 ARG A C 1
ATOM 2512 O O . ARG A 1 326 ? 3.868 -12.818 1.535 1.00 94.75 326 ARG A O 1
ATOM 2519 N N . SER A 1 327 ? 3.724 -13.804 3.547 1.00 93.88 327 SER A N 1
ATOM 2520 C CA . SER A 1 327 ? 5.116 -13.540 3.933 1.00 93.88 327 SER A CA 1
ATOM 2521 C C . SER A 1 327 ? 6.111 -14.117 2.917 1.00 93.88 327 SER A C 1
ATOM 2523 O O . SER A 1 327 ? 5.985 -15.272 2.507 1.00 93.88 327 SER A O 1
ATOM 2525 N N . ARG A 1 328 ? 7.113 -13.317 2.540 1.00 92.56 328 ARG A N 1
ATOM 2526 C CA . ARG A 1 328 ? 8.230 -13.684 1.653 1.00 92.56 328 ARG A CA 1
ATOM 2527 C C . ARG A 1 328 ? 9.553 -13.877 2.394 1.00 92.56 328 ARG A C 1
ATOM 2529 O O . ARG A 1 328 ? 10.586 -14.096 1.773 1.00 92.56 328 ARG A O 1
ATOM 2536 N N . GLY A 1 329 ? 9.542 -13.815 3.721 1.00 84.56 329 GLY A N 1
ATOM 2537 C CA . GLY A 1 329 ? 10.743 -14.001 4.524 1.00 84.56 329 GLY A CA 1
ATOM 2538 C C . GLY A 1 329 ? 10.557 -13.527 5.954 1.00 84.56 329 GLY A C 1
ATOM 2539 O O . GLY A 1 329 ? 9.643 -12.759 6.258 1.00 84.56 329 GLY A O 1
ATOM 2540 N N . SER A 1 330 ? 11.429 -13.997 6.847 1.00 81.75 330 SER A N 1
ATOM 2541 C CA . SER A 1 330 ? 11.427 -13.536 8.230 1.00 81.75 330 SER A CA 1
ATOM 2542 C C . SER A 1 330 ? 12.015 -12.138 8.331 1.00 81.75 330 SER A C 1
ATOM 2544 O O . SER A 1 330 ? 13.107 -11.885 7.819 1.00 81.75 330 SER A O 1
ATOM 2546 N N . THR A 1 331 ? 11.351 -11.269 9.079 1.00 76.81 331 THR A N 1
ATOM 2547 C CA . THR A 1 331 ? 11.874 -9.944 9.401 1.00 76.81 331 THR A CA 1
ATOM 2548 C C . THR A 1 331 ? 12.212 -9.870 10.876 1.00 76.81 331 THR A C 1
ATOM 2550 O O . THR A 1 331 ? 11.347 -10.109 11.716 1.00 76.81 331 THR A O 1
ATOM 2553 N N . GLY A 1 332 ? 13.440 -9.487 11.220 1.00 65.62 332 GLY A N 1
ATOM 2554 C CA . GLY A 1 332 ? 13.710 -8.964 12.556 1.00 65.62 332 GLY A CA 1
ATOM 2555 C C . GLY A 1 332 ? 13.104 -7.567 12.647 1.00 65.62 332 GLY A C 1
ATOM 2556 O O . GLY A 1 332 ? 13.794 -6.598 12.349 1.00 65.62 332 GLY A O 1
ATOM 2557 N N . SER A 1 333 ? 11.808 -7.450 12.957 1.00 65.81 333 SER A N 1
ATOM 2558 C CA . SER A 1 333 ? 11.184 -6.129 13.059 1.00 65.81 333 SER A CA 1
ATOM 2559 C C . SER A 1 333 ? 11.746 -5.387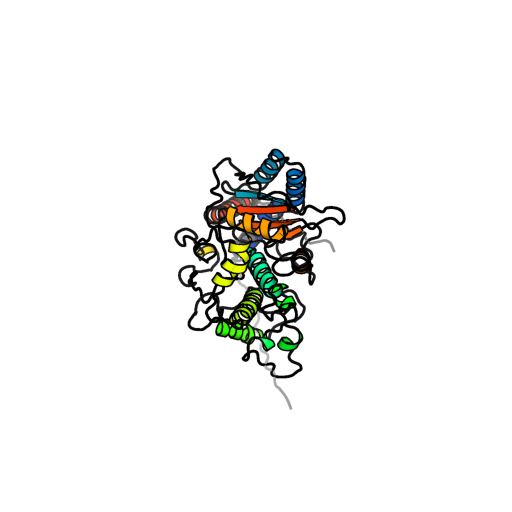 14.275 1.00 65.81 333 SER A C 1
ATOM 2561 O O . SER A 1 333 ? 11.668 -5.914 15.387 1.00 65.81 333 SER A O 1
ATOM 2563 N N . PRO A 1 334 ? 12.296 -4.171 14.110 1.00 62.34 334 PRO A N 1
ATOM 2564 C CA . PRO A 1 334 ? 12.826 -3.403 15.232 1.00 62.34 334 PRO A CA 1
ATOM 2565 C C . PRO A 1 334 ? 11.725 -2.688 16.035 1.00 62.34 334 PRO A C 1
ATOM 2567 O O . PRO A 1 334 ? 12.027 -2.012 17.016 1.00 62.34 334 PRO A O 1
ATOM 2570 N N . PHE A 1 335 ? 10.454 -2.796 15.627 1.00 67.75 335 PHE A N 1
ATOM 2571 C CA . PHE A 1 335 ? 9.353 -2.029 16.205 1.00 67.75 335 PHE A CA 1
ATOM 2572 C C . PHE A 1 335 ? 8.435 -2.913 17.062 1.00 67.75 335 PHE A C 1
ATOM 2574 O O . PHE A 1 335 ? 7.786 -3.819 16.546 1.00 67.75 335 PHE A O 1
ATOM 2581 N N . ASP A 1 336 ? 8.273 -2.585 18.349 1.00 63.44 336 ASP A N 1
ATOM 2582 C CA . ASP A 1 336 ? 7.359 -3.279 19.276 1.00 63.44 336 ASP A CA 1
ATOM 2583 C C . ASP A 1 336 ? 5.904 -3.336 18.764 1.00 63.44 336 ASP A C 1
ATOM 2585 O O . ASP A 1 336 ? 5.187 -4.301 19.024 1.00 63.44 336 ASP A O 1
ATOM 2589 N N . MET A 1 337 ? 5.440 -2.328 18.009 1.00 64.56 337 MET A N 1
ATOM 2590 C CA . MET A 1 337 ? 4.089 -2.332 17.406 1.00 64.56 337 MET A CA 1
ATOM 2591 C C . MET A 1 337 ? 3.903 -3.418 16.335 1.00 64.56 337 MET A C 1
ATOM 2593 O O . MET A 1 337 ? 2.780 -3.710 15.929 1.00 64.56 337 MET A O 1
ATOM 2597 N N . LEU A 1 338 ? 5.015 -3.999 15.893 1.00 72.75 338 LEU A N 1
ATOM 2598 C CA . LEU A 1 338 ? 5.124 -5.082 14.932 1.00 72.75 338 LEU A CA 1
ATOM 2599 C C . LEU A 1 338 ? 5.727 -6.333 15.591 1.00 72.75 338 LEU A C 1
ATOM 2601 O O . LEU A 1 338 ? 6.209 -7.213 14.888 1.00 72.75 338 LEU A O 1
ATOM 2605 N N . ALA A 1 339 ? 5.711 -6.431 16.926 1.00 72.81 339 ALA A N 1
ATOM 2606 C CA . ALA A 1 339 ? 6.306 -7.555 17.650 1.00 72.81 339 ALA A CA 1
ATOM 2607 C C . ALA A 1 339 ? 5.649 -8.911 17.330 1.00 72.81 339 ALA A C 1
ATOM 2609 O O . ALA A 1 339 ? 6.271 -9.950 17.532 1.00 72.81 339 ALA A O 1
ATOM 2610 N N . ASP A 1 340 ? 4.402 -8.925 16.842 1.00 79.19 340 ASP A N 1
ATOM 2611 C CA . ASP A 1 340 ? 3.741 -10.130 16.324 1.00 79.19 340 ASP A CA 1
ATOM 2612 C C . ASP A 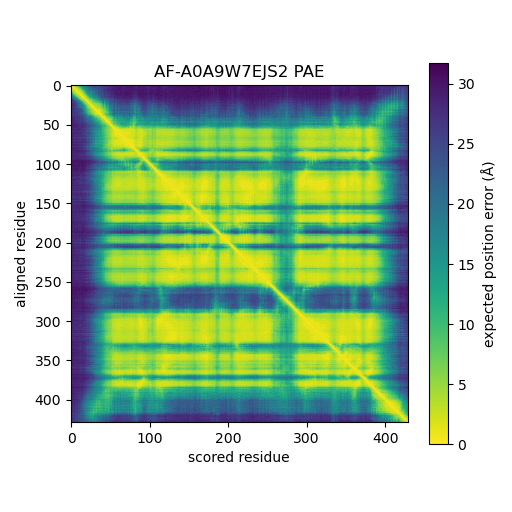1 340 ? 3.966 -10.384 14.835 1.00 79.19 340 ASP A C 1
ATOM 2614 O O . ASP A 1 340 ? 3.500 -11.397 14.319 1.00 79.19 340 ASP A O 1
ATOM 2618 N N . MET A 1 341 ? 4.656 -9.490 14.134 1.00 86.25 341 MET A N 1
ATOM 2619 C CA . MET A 1 341 ? 4.939 -9.647 12.715 1.00 86.25 341 MET A CA 1
ATOM 2620 C C . MET A 1 341 ? 6.163 -10.539 12.569 1.00 86.25 341 MET A C 1
ATOM 2622 O O . MET A 1 341 ? 7.258 -10.207 13.020 1.00 86.25 341 MET A O 1
ATOM 2626 N N . SER A 1 342 ? 5.966 -11.700 11.958 1.00 87.94 342 SER A N 1
ATOM 2627 C CA . SER A 1 342 ? 7.025 -12.679 11.728 1.00 87.94 342 SER A CA 1
ATOM 2628 C C . SER A 1 342 ? 7.677 -12.516 10.361 1.00 87.94 342 SER A C 1
ATOM 2630 O O . SER A 1 342 ? 8.727 -13.111 10.123 1.00 87.94 342 SER A O 1
ATOM 2632 N N . GLY A 1 343 ? 7.091 -11.712 9.471 1.00 92.19 343 GLY A N 1
ATOM 2633 C CA . GLY A 1 343 ? 7.650 -11.457 8.156 1.00 92.19 343 GLY A CA 1
ATOM 2634 C C . GLY A 1 343 ? 7.066 -10.251 7.438 1.00 92.19 343 GLY A C 1
ATOM 2635 O O . GLY A 1 343 ? 6.301 -9.461 7.999 1.00 92.19 343 GLY A O 1
ATOM 2636 N N . TYR A 1 344 ? 7.435 -10.140 6.167 1.00 93.12 344 TYR A N 1
ATOM 2637 C CA . TYR A 1 344 ? 6.974 -9.096 5.261 1.00 93.12 344 TYR A CA 1
ATOM 2638 C C . TYR A 1 344 ? 6.388 -9.740 4.011 1.00 93.12 344 TYR A C 1
ATOM 2640 O O . TYR A 1 344 ? 6.995 -10.634 3.420 1.00 93.12 344 TYR A O 1
ATOM 2648 N N . GLY A 1 345 ? 5.174 -9.332 3.667 1.00 95.75 345 GLY A N 1
ATOM 2649 C CA . GLY A 1 345 ? 4.559 -9.584 2.374 1.00 95.75 345 GLY A CA 1
ATOM 2650 C C . GLY A 1 345 ? 4.925 -8.454 1.423 1.00 95.75 345 GLY A C 1
ATOM 2651 O O . GLY A 1 345 ? 5.989 -7.858 1.530 1.00 95.75 345 GLY A O 1
ATOM 2652 N N . GLN A 1 346 ? 4.031 -8.123 0.509 1.00 96.44 346 GLN A N 1
ATOM 2653 C CA . GLN A 1 346 ? 4.267 -7.112 -0.512 1.00 96.44 346 GLN A CA 1
ATOM 2654 C C . GLN A 1 346 ? 3.629 -5.786 -0.102 1.00 96.44 346 GLN A C 1
ATOM 2656 O O . GLN A 1 346 ? 2.414 -5.618 -0.148 1.00 96.44 346 GLN A O 1
ATOM 2661 N N . GLY A 1 347 ? 4.460 -4.861 0.386 1.00 94.88 347 GLY A N 1
ATOM 2662 C CA . GLY A 1 347 ? 4.032 -3.573 0.952 1.00 94.88 347 GLY A CA 1
ATOM 2663 C C . GLY A 1 347 ? 3.407 -3.645 2.355 1.00 94.88 347 GLY A C 1
ATOM 2664 O O . GLY A 1 347 ? 2.894 -2.637 2.863 1.00 94.88 347 GLY A O 1
ATOM 2665 N N . VAL A 1 348 ? 3.442 -4.817 3.002 1.00 95.25 348 VAL A N 1
ATOM 2666 C CA . VAL A 1 348 ? 2.761 -5.085 4.276 1.00 95.25 348 VAL A CA 1
ATOM 2667 C C . VAL A 1 348 ? 3.569 -5.990 5.208 1.00 95.25 348 VAL A C 1
ATOM 2669 O O . VAL A 1 348 ? 4.191 -6.958 4.787 1.00 95.25 348 VAL A O 1
ATOM 2672 N N . TRP A 1 349 ? 3.507 -5.713 6.507 1.00 93.62 349 TRP A N 1
ATOM 2673 C CA . TRP A 1 349 ? 3.982 -6.598 7.568 1.00 93.62 349 TRP A CA 1
ATOM 2674 C C . TRP A 1 349 ? 2.988 -7.723 7.810 1.00 93.62 349 TRP A C 1
ATOM 2676 O O . TRP A 1 349 ? 1.788 -7.466 7.893 1.00 93.62 349 TRP A O 1
ATOM 2686 N N . VAL A 1 350 ? 3.485 -8.944 7.983 1.00 93.50 350 VAL A N 1
ATOM 2687 C CA . VAL A 1 350 ? 2.669 -10.155 8.099 1.00 93.50 350 VAL A CA 1
ATOM 2688 C C . VAL A 1 350 ? 2.923 -10.814 9.448 1.00 93.50 350 VAL A C 1
ATOM 2690 O O . VAL A 1 350 ? 4.053 -11.168 9.789 1.00 93.50 350 VAL A O 1
ATOM 2693 N N . GLY A 1 351 ? 1.854 -10.989 10.218 1.00 90.88 351 GLY A N 1
ATOM 2694 C CA . GLY A 1 351 ? 1.838 -11.722 11.479 1.00 90.88 351 GLY A CA 1
ATOM 2695 C C . GLY A 1 351 ? 0.922 -12.946 11.415 1.00 90.88 351 GLY A C 1
ATOM 2696 O O . GLY A 1 351 ? 0.278 -13.200 10.400 1.00 90.88 351 GLY A O 1
ATOM 2697 N N . PRO A 1 352 ? 0.808 -13.719 12.506 1.00 87.56 352 PRO A N 1
ATOM 2698 C CA . PRO A 1 352 ? -0.017 -14.925 12.539 1.00 87.56 352 PRO A CA 1
ATOM 2699 C C . PRO A 1 352 ? -1.518 -14.620 12.465 1.00 87.56 352 PRO A C 1
ATOM 2701 O O . PRO A 1 352 ? -2.288 -15.432 11.964 1.00 87.56 352 PRO A O 1
ATOM 2704 N N . THR A 1 353 ? -1.951 -13.464 12.971 1.00 86.25 353 THR A N 1
ATOM 2705 C CA . THR A 1 353 ? -3.379 -13.117 13.078 1.00 86.25 353 THR A CA 1
ATOM 2706 C C . THR A 1 353 ? -3.794 -11.941 12.208 1.00 86.25 353 THR A C 1
ATOM 2708 O O . THR A 1 353 ? -4.983 -11.663 12.094 1.00 86.25 353 THR A O 1
ATOM 2711 N N . ARG A 1 354 ? -2.842 -11.196 11.649 1.00 90.31 354 ARG A N 1
ATOM 2712 C CA . ARG A 1 354 ? -3.121 -9.964 10.913 1.00 90.31 354 ARG A CA 1
ATOM 2713 C C . ARG A 1 354 ? -1.959 -9.569 10.019 1.00 90.31 354 ARG A C 1
ATOM 2715 O O . ARG A 1 354 ? -0.820 -9.966 10.258 1.00 90.31 354 ARG A O 1
ATOM 2722 N N . THR A 1 355 ? -2.279 -8.697 9.083 1.00 92.81 355 THR A N 1
ATOM 2723 C CA . THR A 1 355 ? -1.359 -7.995 8.201 1.00 92.81 355 THR A CA 1
ATOM 2724 C C . THR A 1 355 ? -1.516 -6.484 8.415 1.00 92.81 355 THR A C 1
ATOM 2726 O O . THR A 1 355 ? -2.619 -6.019 8.709 1.00 92.81 355 THR A O 1
ATOM 2729 N N . HIS A 1 356 ? -0.430 -5.708 8.343 1.00 90.38 356 HIS A N 1
ATOM 2730 C CA . HIS A 1 356 ? -0.411 -4.276 8.692 1.00 90.38 356 HIS A CA 1
ATOM 2731 C C . HIS A 1 356 ? 0.575 -3.492 7.817 1.00 90.38 356 HIS A C 1
ATOM 2733 O O . HIS A 1 356 ? 1.687 -3.943 7.576 1.00 90.38 356 HIS A O 1
ATOM 2739 N N . SER A 1 357 ? 0.226 -2.273 7.407 1.00 91.38 357 SER A N 1
ATOM 2740 C CA . SER A 1 357 ? 1.170 -1.302 6.833 1.00 91.38 357 SER A CA 1
ATOM 2741 C C . SER A 1 357 ? 1.242 -0.048 7.709 1.00 91.38 357 SER A C 1
ATOM 2743 O O . SER A 1 357 ? 0.536 0.926 7.478 1.00 91.38 357 SER A O 1
ATOM 2745 N N . ALA A 1 358 ? 2.030 -0.104 8.788 1.00 88.19 358 ALA A N 1
ATOM 2746 C CA . ALA A 1 358 ? 2.075 0.959 9.792 1.00 88.19 358 ALA A CA 1
ATOM 2747 C C . ALA A 1 358 ? 2.722 2.240 9.248 1.00 88.19 358 ALA A C 1
ATOM 2749 O O . ALA A 1 358 ? 3.874 2.235 8.813 1.00 88.19 358 ALA A O 1
ATOM 2750 N N . GLY A 1 359 ? 2.006 3.355 9.337 1.00 86.00 359 GLY A N 1
ATOM 2751 C CA . GLY A 1 359 ? 2.505 4.703 9.121 1.00 86.00 359 GLY A CA 1
ATOM 2752 C C . GLY A 1 359 ? 3.023 5.315 10.419 1.00 86.00 359 GLY A C 1
ATOM 2753 O O . GLY A 1 359 ? 2.271 5.478 11.377 1.00 86.00 359 GLY A O 1
ATOM 2754 N N . VAL A 1 360 ? 4.297 5.725 10.433 1.00 76.94 360 VAL A N 1
ATOM 2755 C CA . VAL A 1 360 ? 4.947 6.371 11.595 1.00 76.94 360 VAL A CA 1
ATOM 2756 C C . VAL A 1 360 ? 4.220 7.640 12.070 1.00 76.94 360 VAL A C 1
ATOM 2758 O O . VAL A 1 360 ? 4.356 8.044 13.218 1.00 76.94 360 VAL A O 1
ATOM 2761 N N . LEU A 1 361 ? 3.397 8.242 11.208 1.00 73.44 361 LEU A N 1
ATOM 2762 C CA . LEU A 1 361 ? 2.627 9.456 11.478 1.00 73.44 361 LEU A CA 1
ATOM 2763 C C . LEU A 1 361 ? 1.223 9.184 12.037 1.00 73.44 361 LEU A C 1
ATOM 2765 O O . LEU A 1 361 ? 0.317 9.989 11.855 1.00 73.44 361 LEU A O 1
ATOM 2769 N N . GLY A 1 362 ? 1.032 8.066 12.738 1.00 77.88 362 GLY A N 1
ATOM 2770 C CA . GLY A 1 362 ? -0.216 7.808 13.453 1.00 77.88 362 GLY A CA 1
ATOM 2771 C C . GLY A 1 362 ? -1.300 7.127 12.617 1.00 77.88 362 GLY A C 1
ATOM 2772 O O . GLY A 1 362 ? -2.474 7.236 12.960 1.00 77.88 362 GLY A O 1
ATOM 2773 N N . PHE A 1 363 ? -0.928 6.438 11.535 1.00 86.88 363 PHE A N 1
ATOM 2774 C CA . PHE A 1 363 ? -1.856 5.788 10.607 1.00 86.88 363 PHE A CA 1
ATOM 2775 C C . PHE A 1 363 ? -1.614 4.274 10.604 1.00 86.88 363 PHE A C 1
ATOM 2777 O O . PHE A 1 363 ? -0.588 3.807 10.122 1.00 86.88 363 PHE A O 1
ATOM 2784 N N . PHE A 1 364 ? -2.535 3.493 11.167 1.00 91.06 364 PHE A N 1
ATOM 2785 C CA . PHE A 1 364 ? -2.314 2.077 11.483 1.00 91.06 364 PHE A CA 1
ATOM 2786 C C . PHE A 1 364 ? -3.431 1.183 10.919 1.00 91.06 364 PHE A C 1
ATOM 2788 O O . PHE A 1 364 ? -4.346 0.796 11.656 1.00 91.06 364 PHE A O 1
ATOM 2795 N N . PRO A 1 365 ? -3.414 0.892 9.606 1.00 94.19 365 PRO A N 1
ATOM 2796 C CA . PRO A 1 365 ? -4.381 0.004 8.972 1.00 94.19 365 PRO A CA 1
ATOM 2797 C C . PRO A 1 365 ? -4.028 -1.471 9.177 1.00 94.19 365 PRO A C 1
ATOM 2799 O O . PRO A 1 365 ? -2.916 -1.890 8.877 1.00 94.19 365 PRO A O 1
ATOM 2802 N N . TRP A 1 366 ? -4.971 -2.306 9.596 1.00 94.12 366 TRP A N 1
ATOM 2803 C CA . TRP A 1 366 ? -4.767 -3.754 9.651 1.00 94.12 366 TRP A CA 1
ATOM 2804 C C . TRP A 1 366 ? -5.860 -4.512 8.908 1.00 94.12 366 TRP A C 1
ATOM 2806 O O . TRP A 1 366 ? -7.007 -4.074 8.827 1.00 94.12 366 TRP A O 1
ATOM 2816 N N . ILE A 1 367 ? -5.492 -5.689 8.419 1.00 94.25 367 ILE A N 1
ATOM 2817 C CA . ILE A 1 367 ? -6.397 -6.695 7.869 1.00 94.25 367 ILE A CA 1
ATOM 2818 C C . ILE A 1 367 ? -6.216 -7.946 8.726 1.00 94.25 367 ILE A C 1
ATOM 2820 O O . ILE A 1 367 ? -5.089 -8.375 8.965 1.00 94.25 367 ILE A O 1
ATOM 2824 N N . GLU A 1 368 ? -7.300 -8.504 9.256 1.00 91.50 368 GLU A N 1
ATOM 2825 C CA . GLU A 1 368 ? -7.255 -9.782 9.963 1.00 91.50 368 GLU A CA 1
ATOM 2826 C C . GLU A 1 368 ? -6.972 -10.897 8.950 1.00 91.50 368 GLU A C 1
ATOM 2828 O O . GLU A 1 368 ? -7.601 -10.972 7.890 1.00 91.50 368 GLU A O 1
ATOM 2833 N N . ASN A 1 369 ? -6.016 -11.769 9.267 1.00 86.12 369 ASN A N 1
ATOM 2834 C CA . ASN A 1 369 ? -5.769 -12.926 8.418 1.00 86.12 369 ASN A CA 1
ATOM 2835 C C . ASN A 1 369 ? -6.948 -13.892 8.601 1.00 86.12 369 ASN A C 1
ATOM 2837 O O . ASN A 1 369 ? -7.295 -14.197 9.749 1.00 86.12 369 ASN A O 1
ATOM 2841 N N . PRO A 1 370 ? -7.583 -14.359 7.515 1.00 74.62 370 PRO A N 1
ATOM 2842 C CA . PRO A 1 370 ? -8.719 -15.257 7.631 1.00 74.62 370 PRO A CA 1
ATOM 2843 C C . PRO A 1 370 ? -8.288 -16.530 8.360 1.00 74.62 370 PRO A C 1
ATOM 2845 O O . PRO A 1 370 ? -7.234 -17.106 8.079 1.00 74.62 370 PRO A O 1
ATOM 2848 N N . LYS A 1 371 ? -9.100 -16.983 9.318 1.00 76.81 371 LYS A N 1
ATOM 2849 C CA . LYS A 1 371 ? -8.983 -18.364 9.799 1.00 76.81 371 LYS A CA 1
ATOM 2850 C C . LYS A 1 371 ? -9.571 -19.277 8.730 1.00 76.81 371 LYS A C 1
ATOM 2852 O O . LYS A 1 371 ? -10.497 -18.869 8.041 1.00 76.81 371 LYS A O 1
ATOM 2857 N N . SER A 1 372 ? -9.086 -20.512 8.633 1.00 61.31 372 SER A N 1
ATOM 2858 C CA . SER A 1 372 ? -9.470 -21.490 7.597 1.00 61.31 372 SER A CA 1
ATOM 2859 C C . SER A 1 372 ? -10.979 -21.738 7.433 1.00 61.31 372 SER A C 1
ATOM 2861 O O . SER A 1 372 ?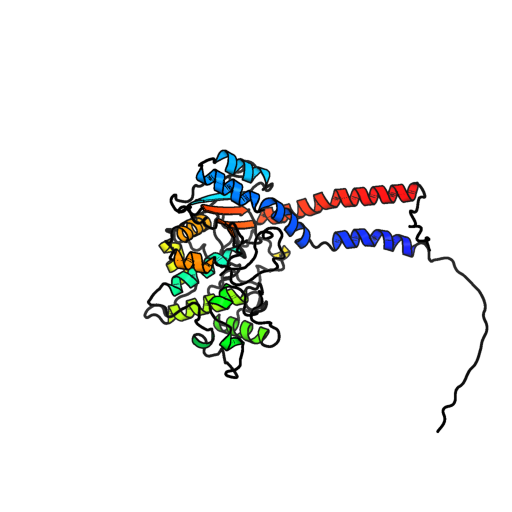 -11.386 -22.327 6.441 1.00 61.31 372 SER A O 1
ATOM 2863 N N . GLU A 1 373 ? -11.803 -21.312 8.392 1.00 68.69 373 GLU A N 1
ATOM 2864 C CA . GLU A 1 373 ? -13.257 -21.509 8.413 1.00 68.69 373 GLU A CA 1
ATOM 2865 C C . GLU A 1 373 ? -14.058 -20.195 8.315 1.00 68.69 373 GLU A C 1
ATOM 2867 O O . GLU A 1 373 ? -15.285 -20.220 8.260 1.00 68.69 373 GLU A O 1
ATOM 2872 N N . GLU A 1 374 ? -13.400 -19.033 8.309 1.00 74.88 374 GLU A N 1
ATOM 2873 C CA . GLU A 1 374 ? -14.069 -17.730 8.327 1.00 74.88 374 GLU A CA 1
ATOM 2874 C C . GLU A 1 374 ? -14.056 -17.098 6.929 1.00 74.88 374 GLU A C 1
ATOM 2876 O O . GLU A 1 374 ? -13.007 -16.727 6.412 1.00 74.88 374 GLU A O 1
ATOM 2881 N N . THR A 1 375 ? -15.235 -16.925 6.328 1.00 73.31 375 THR A N 1
ATOM 2882 C CA . THR A 1 375 ? -15.385 -16.271 5.014 1.00 73.31 375 THR A CA 1
ATOM 2883 C C . THR A 1 375 ? -15.308 -14.748 5.093 1.00 73.31 375 THR A C 1
ATOM 2885 O O . THR A 1 375 ? -14.952 -14.093 4.115 1.00 73.31 375 THR A O 1
ATOM 2888 N N . THR A 1 376 ? -15.648 -14.182 6.253 1.00 81.25 376 THR A N 1
ATOM 2889 C CA . THR A 1 376 ? -15.696 -12.737 6.474 1.00 81.25 376 THR A CA 1
ATOM 2890 C C . THR A 1 376 ? -14.352 -12.245 7.000 1.00 81.25 376 THR A C 1
ATOM 2892 O O . THR A 1 376 ? -14.007 -12.449 8.167 1.00 81.25 376 THR A O 1
ATOM 2895 N N . GLN A 1 377 ? -13.606 -11.551 6.147 1.00 87.69 377 GLN A N 1
ATOM 2896 C CA . GLN A 1 377 ? -12.389 -10.849 6.543 1.00 87.69 377 GLN A CA 1
ATOM 2897 C C . GLN A 1 377 ? -12.736 -9.517 7.222 1.00 87.69 377 GLN A C 1
ATOM 2899 O O . GLN A 1 377 ? -13.532 -8.735 6.695 1.00 87.69 377 GLN A O 1
ATOM 2904 N N . VAL A 1 378 ? -12.146 -9.266 8.393 1.00 90.25 378 VAL A N 1
ATOM 2905 C CA . VAL A 1 378 ? -12.272 -8.007 9.143 1.00 90.25 378 VAL A CA 1
ATOM 2906 C C . VAL A 1 378 ? -11.046 -7.147 8.885 1.00 90.25 378 VAL A C 1
ATOM 2908 O O . VAL A 1 378 ? -9.930 -7.649 8.793 1.00 90.25 378 VAL A O 1
ATOM 2911 N N . TRP A 1 379 ? -11.241 -5.841 8.814 1.00 92.94 379 TRP A N 1
ATOM 2912 C CA . TRP A 1 379 ? -10.166 -4.866 8.718 1.00 92.94 379 TRP A CA 1
ATOM 2913 C C . TRP A 1 379 ? -10.442 -3.708 9.665 1.00 92.94 379 TRP A C 1
ATOM 2915 O O . TRP A 1 379 ? -11.571 -3.484 10.112 1.00 92.94 379 TRP A O 1
ATOM 2925 N N . GLY A 1 380 ? -9.407 -2.940 9.958 1.00 92.19 380 GLY A N 1
ATOM 2926 C CA . GLY A 1 380 ? -9.592 -1.678 10.635 1.00 92.19 380 GLY A CA 1
ATOM 2927 C C . GLY A 1 380 ? -8.467 -0.705 10.372 1.00 92.19 380 GLY A C 1
ATOM 2928 O O . GLY A 1 380 ? -7.457 -1.014 9.749 1.00 92.19 380 GLY A O 1
ATOM 2929 N N . LEU A 1 381 ? -8.690 0.507 10.839 1.00 92.69 381 LEU A N 1
ATOM 2930 C CA . LEU A 1 381 ? -7.787 1.626 10.747 1.00 92.69 381 LEU A CA 1
ATOM 2931 C C . LEU A 1 381 ? -7.859 2.365 12.067 1.00 92.69 381 LEU A C 1
ATOM 2933 O O . LEU A 1 381 ? -8.945 2.696 12.530 1.00 92.69 381 LEU A O 1
ATOM 2937 N N . VAL A 1 382 ? -6.711 2.674 12.645 1.00 90.81 382 VAL A N 1
ATOM 2938 C CA . VAL A 1 382 ? -6.629 3.769 13.604 1.00 90.81 382 VAL A CA 1
ATOM 2939 C C . VAL A 1 382 ? -5.830 4.886 12.961 1.00 90.81 382 VAL A C 1
ATOM 2941 O O . VAL A 1 382 ? -4.738 4.652 12.450 1.00 90.81 382 VAL A O 1
ATOM 2944 N N . ALA A 1 383 ? -6.380 6.089 12.996 1.00 88.81 383 ALA A N 1
ATOM 2945 C CA . ALA A 1 383 ? -5.745 7.289 12.487 1.00 88.81 383 ALA A CA 1
ATOM 2946 C C . ALA A 1 383 ? -5.687 8.345 13.592 1.00 88.81 383 ALA A C 1
ATOM 2948 O O . ALA A 1 383 ? -6.646 8.527 14.343 1.00 88.81 383 ALA A O 1
ATOM 2949 N N . MET A 1 384 ? -4.558 9.028 13.708 1.00 84.88 384 MET A N 1
ATOM 2950 C CA . MET A 1 384 ? -4.310 10.047 14.721 1.00 84.88 384 MET A CA 1
ATOM 2951 C C . MET A 1 384 ? -3.893 11.334 14.031 1.00 84.88 384 MET A C 1
ATOM 2953 O O . MET A 1 384 ? -3.105 11.294 13.089 1.00 84.88 384 MET A O 1
ATOM 2957 N N . ASP A 1 385 ? -4.384 12.474 14.514 1.00 77.31 385 ASP A N 1
ATOM 2958 C CA . ASP A 1 385 ? -3.902 13.764 14.024 1.00 77.31 385 ASP A CA 1
ATOM 2959 C C . ASP A 1 385 ? -2.417 13.927 14.380 1.00 77.31 385 ASP A C 1
ATOM 2961 O O . ASP A 1 385 ? -2.034 14.153 15.537 1.00 77.31 385 ASP A O 1
ATOM 2965 N N . ASN A 1 386 ? -1.576 13.796 13.357 1.00 67.12 386 ASN A N 1
ATOM 2966 C CA . ASN A 1 386 ? -0.127 13.790 13.463 1.00 67.12 386 ASN A CA 1
ATOM 2967 C C . ASN A 1 386 ? 0.430 15.097 14.078 1.00 67.12 386 ASN A C 1
ATOM 2969 O O . ASN A 1 386 ? 1.454 15.067 14.762 1.00 67.12 386 ASN A O 1
ATOM 2973 N N . ARG A 1 387 ? -0.282 16.224 13.940 1.00 65.19 387 ARG A N 1
ATOM 2974 C CA . ARG A 1 387 ? 0.098 17.542 14.487 1.00 65.19 387 ARG A CA 1
ATOM 2975 C C . ARG A 1 387 ? 0.118 17.550 16.010 1.00 65.19 387 ARG A C 1
ATOM 2977 O O . ARG A 1 387 ? 0.941 18.213 16.641 1.00 65.19 387 ARG A O 1
ATOM 2984 N N . LYS A 1 388 ? -0.810 16.811 16.619 1.00 65.56 388 LYS A N 1
ATOM 2985 C CA . LYS A 1 388 ? -0.914 16.675 18.079 1.00 65.56 388 LYS A CA 1
ATOM 2986 C C . LYS A 1 388 ? -0.212 15.430 18.587 1.00 65.56 388 LYS A C 1
ATOM 2988 O O . LYS A 1 388 ? 0.255 15.424 19.724 1.00 65.56 388 LYS A O 1
ATOM 2993 N N . TYR A 1 389 ? -0.115 14.406 17.748 1.00 64.56 389 TYR A N 1
ATOM 2994 C CA . TYR A 1 389 ? 0.584 13.160 18.023 1.00 64.56 389 TYR A CA 1
ATOM 2995 C C . TYR A 1 389 ? 2.039 13.389 18.460 1.00 64.56 389 TYR A C 1
ATOM 2997 O O . TYR A 1 389 ? 2.415 12.944 19.544 1.00 64.56 389 TYR A O 1
ATOM 3005 N N . TRP A 1 390 ? 2.824 14.160 17.697 1.00 63.72 390 TRP A N 1
ATOM 3006 C CA . TRP A 1 390 ? 4.233 14.426 18.024 1.00 63.72 390 TRP A CA 1
ATOM 3007 C C . TRP A 1 390 ? 4.408 15.239 19.303 1.00 63.72 390 TRP A C 1
ATOM 3009 O O . TRP A 1 390 ? 5.138 14.822 20.201 1.00 63.72 390 TRP A O 1
ATOM 3019 N N . ARG A 1 391 ? 3.635 16.324 19.454 1.00 62.03 391 ARG A N 1
ATOM 3020 C CA . ARG A 1 391 ? 3.606 17.108 20.702 1.00 62.03 391 ARG A CA 1
ATOM 3021 C C . ARG A 1 391 ? 3.283 16.241 21.911 1.00 62.03 391 ARG A C 1
ATOM 3023 O O . ARG A 1 391 ? 3.820 16.437 22.995 1.00 62.03 391 ARG A O 1
ATOM 3030 N N . SER A 1 392 ? 2.389 15.280 21.733 1.00 60.53 392 SER A N 1
ATOM 3031 C CA . SER A 1 392 ? 1.993 14.385 22.807 1.00 60.53 392 SER A CA 1
ATOM 3032 C C . SER A 1 392 ? 3.101 13.386 23.133 1.00 60.53 392 SER A C 1
ATOM 3034 O O . SER A 1 392 ? 3.387 13.196 24.312 1.00 60.53 392 SER A O 1
ATOM 3036 N N . ILE A 1 393 ? 3.762 12.788 22.134 1.00 61.94 393 ILE A N 1
ATOM 3037 C CA . ILE A 1 393 ? 4.929 11.919 22.356 1.00 61.94 393 ILE A CA 1
ATOM 3038 C C . ILE A 1 393 ? 6.001 12.666 23.144 1.00 61.94 393 ILE A C 1
ATOM 3040 O O . ILE A 1 393 ? 6.458 12.143 24.156 1.00 61.94 393 ILE A O 1
ATOM 3044 N N . GLU A 1 394 ? 6.341 13.897 22.760 1.00 59.47 394 GLU A N 1
ATOM 3045 C CA . GLU A 1 394 ? 7.278 14.726 23.522 1.00 59.47 394 GLU A CA 1
ATOM 3046 C C . GLU A 1 394 ? 6.828 14.881 24.975 1.00 59.47 394 GLU A C 1
ATOM 3048 O O . GLU A 1 394 ? 7.573 14.544 25.894 1.00 59.47 394 GLU A O 1
ATOM 3053 N N . VAL A 1 395 ? 5.587 15.321 25.207 1.00 59.53 395 VAL A N 1
ATOM 3054 C CA . VAL A 1 395 ? 5.053 15.493 26.566 1.00 59.53 395 VAL A CA 1
ATOM 3055 C C . VAL A 1 395 ? 5.086 14.182 27.348 1.00 59.53 395 VAL A C 1
ATOM 3057 O O . VAL A 1 395 ? 5.421 14.195 28.532 1.00 59.53 395 VAL A O 1
ATOM 3060 N N . TYR A 1 396 ? 4.785 13.042 26.725 1.00 59.78 396 TYR A N 1
ATOM 3061 C CA . TYR A 1 396 ? 4.832 11.735 27.377 1.00 59.78 396 TYR A CA 1
ATOM 3062 C C . TYR A 1 396 ? 6.267 11.329 27.723 1.00 59.78 396 TYR A C 1
ATOM 3064 O O . TYR A 1 396 ? 6.524 10.928 28.856 1.00 59.78 396 TYR A O 1
ATOM 3072 N N . VAL A 1 397 ? 7.220 11.469 26.799 1.00 60.31 397 VAL A N 1
ATOM 3073 C CA . VAL A 1 397 ? 8.638 11.151 27.036 1.00 60.31 397 VAL A CA 1
ATOM 3074 C C . VAL A 1 397 ? 9.185 12.027 28.155 1.00 60.31 397 VAL A C 1
ATOM 3076 O O . VAL A 1 397 ? 9.772 11.518 29.109 1.00 60.31 397 VAL A O 1
ATOM 3079 N N . TRP A 1 398 ? 8.907 13.329 28.114 1.00 58.69 398 TRP A N 1
ATOM 3080 C CA . TRP A 1 398 ? 9.348 14.257 29.146 1.00 58.69 398 TRP A CA 1
ATOM 3081 C C . TRP A 1 398 ? 8.679 13.969 30.489 1.00 58.69 398 TRP A C 1
ATOM 3083 O O . TRP A 1 398 ? 9.376 13.889 31.495 1.00 58.69 398 TRP A O 1
ATOM 3093 N N . SER A 1 399 ? 7.365 13.732 30.531 1.00 56.50 399 SER A N 1
ATOM 3094 C CA . SER A 1 399 ? 6.635 13.453 31.780 1.00 56.50 399 SER A CA 1
ATOM 3095 C C . SER A 1 399 ? 6.901 12.064 32.364 1.00 56.50 399 SER A C 1
ATOM 3097 O O . SER A 1 399 ? 6.722 11.883 33.566 1.00 56.50 399 SER A O 1
ATOM 3099 N N . SER A 1 400 ? 7.360 11.095 31.568 1.00 57.78 400 SER A N 1
ATOM 3100 C CA . SER A 1 400 ? 7.740 9.757 32.051 1.00 57.78 400 SER A CA 1
ATOM 3101 C C . SER A 1 400 ? 9.219 9.681 32.447 1.00 57.78 400 SER A C 1
ATOM 3103 O O . SER A 1 400 ? 9.558 9.008 33.425 1.00 57.78 400 SER A O 1
ATOM 3105 N N . ALA A 1 401 ? 10.094 10.444 31.785 1.00 60.44 401 ALA A N 1
ATOM 3106 C CA . ALA A 1 401 ? 11.493 10.596 32.169 1.00 60.44 401 ALA A CA 1
ATOM 3107 C C . ALA A 1 401 ? 11.678 11.472 33.423 1.00 60.44 401 ALA A C 1
ATOM 3109 O O . ALA A 1 401 ? 12.525 11.157 34.263 1.00 60.44 401 ALA A O 1
ATOM 3110 N N . PHE A 1 402 ? 10.886 12.540 33.601 1.00 61.53 402 PHE A N 1
ATOM 3111 C CA . PHE A 1 402 ? 11.066 13.496 34.707 1.00 61.53 402 PHE A CA 1
ATOM 3112 C C . PHE A 1 402 ? 10.976 12.865 36.107 1.00 61.53 402 PHE A C 1
ATOM 3114 O O . PHE A 1 402 ? 11.851 13.140 36.926 1.00 61.53 402 PHE A O 1
ATOM 3121 N N . PRO A 1 403 ? 9.985 12.006 36.423 1.00 64.38 403 PRO A N 1
ATOM 3122 C CA . PRO A 1 403 ? 9.882 11.364 37.731 1.00 64.38 403 PRO A CA 1
ATOM 3123 C C . PRO A 1 403 ? 11.060 10.433 38.017 1.00 64.38 403 PRO A C 1
ATOM 3125 O O . PRO A 1 403 ? 11.561 10.408 39.139 1.00 64.38 403 PRO A O 1
ATOM 3128 N N . VAL A 1 404 ? 11.548 9.707 37.005 1.00 65.06 404 VAL A N 1
ATOM 3129 C CA . VAL A 1 404 ? 12.733 8.843 37.131 1.00 65.06 404 VAL A CA 1
ATOM 3130 C C . VAL A 1 404 ? 13.973 9.693 37.396 1.00 65.06 404 VAL A C 1
ATOM 3132 O O . VAL A 1 404 ? 14.721 9.411 38.334 1.00 65.06 404 VAL A O 1
ATOM 3135 N N . LEU A 1 405 ? 14.151 10.781 36.641 1.00 64.25 405 LEU A N 1
ATOM 3136 C CA . LEU A 1 405 ? 15.237 11.734 36.856 1.00 64.25 405 LEU A CA 1
ATOM 3137 C C . LEU A 1 405 ? 15.173 12.350 38.258 1.00 64.25 405 LEU A C 1
ATOM 3139 O O . LEU A 1 405 ? 16.192 12.446 38.937 1.00 64.25 405 LEU A O 1
ATOM 3143 N N . PHE A 1 406 ? 13.974 12.720 38.711 1.00 67.19 406 PHE A N 1
ATOM 3144 C CA . PHE A 1 406 ? 13.737 13.332 40.014 1.00 67.19 406 PHE A CA 1
ATOM 3145 C C . PHE A 1 406 ? 14.034 12.359 41.157 1.00 67.19 406 PHE A C 1
ATOM 3147 O O . PHE A 1 406 ? 14.705 12.737 42.113 1.00 67.19 406 PHE A O 1
ATOM 3154 N N . VAL A 1 407 ? 13.620 11.092 41.048 1.00 68.62 407 VAL A N 1
ATOM 3155 C CA . VAL A 1 407 ? 13.955 10.040 42.022 1.00 68.62 407 VAL A CA 1
ATOM 3156 C C . VAL A 1 407 ? 15.465 9.797 42.064 1.00 68.62 407 VAL A C 1
ATOM 3158 O O . VAL A 1 407 ? 16.036 9.733 43.154 1.00 68.62 407 VAL A O 1
ATOM 3161 N N . LEU A 1 408 ? 16.135 9.724 40.911 1.00 67.56 408 LEU A N 1
ATOM 3162 C CA . LEU A 1 408 ? 17.592 9.574 40.842 1.00 67.56 408 LEU A CA 1
ATOM 3163 C C . LEU A 1 408 ? 18.319 10.774 41.462 1.00 67.56 408 LEU A C 1
ATOM 3165 O O . LEU A 1 408 ? 19.260 10.583 42.238 1.00 67.56 408 LEU A O 1
ATOM 3169 N N . LEU A 1 409 ? 17.851 12.000 41.209 1.00 68.06 409 LEU A N 1
ATOM 3170 C CA . LEU A 1 409 ? 18.371 13.211 41.848 1.00 68.06 409 LEU A CA 1
ATOM 3171 C C . LEU A 1 409 ? 18.164 13.165 43.366 1.00 68.06 409 LEU A C 1
ATOM 3173 O O . LEU A 1 409 ? 19.096 13.419 44.126 1.00 68.06 409 LEU A O 1
ATOM 3177 N N . PHE A 1 410 ? 16.967 12.791 43.821 1.00 69.56 410 PHE A N 1
ATOM 3178 C CA . PHE A 1 410 ? 16.614 12.758 45.238 1.00 69.56 410 PHE A CA 1
ATOM 3179 C C . PHE A 1 410 ? 17.426 11.709 46.007 1.00 69.56 410 PHE A C 1
ATOM 3181 O O . PHE A 1 410 ? 17.937 11.987 47.094 1.00 69.56 410 PHE A O 1
ATOM 3188 N N . LEU A 1 411 ? 17.607 10.518 45.429 1.00 65.62 411 LEU A N 1
ATOM 3189 C CA . LEU A 1 411 ? 18.464 9.466 45.978 1.00 65.62 411 LEU A CA 1
ATOM 3190 C C . LEU A 1 411 ? 19.929 9.906 46.021 1.00 65.62 411 LEU A C 1
ATOM 3192 O O . LEU A 1 411 ? 20.611 9.673 47.019 1.00 65.62 411 LEU A O 1
ATOM 3196 N N . SER A 1 412 ? 20.399 10.607 44.993 1.00 64.44 412 SER A N 1
ATOM 3197 C CA . SER A 1 412 ? 21.775 11.100 44.946 1.00 64.44 412 SER A CA 1
ATOM 3198 C C . SER A 1 412 ? 22.036 12.206 45.975 1.00 64.44 412 SER A C 1
ATOM 3200 O O . SER A 1 412 ? 23.031 12.153 46.699 1.00 64.44 412 SER A O 1
ATOM 3202 N N . VAL A 1 413 ? 21.109 13.157 46.134 1.00 67.62 413 VAL A N 1
ATOM 3203 C CA . VAL A 1 413 ? 21.169 14.201 47.174 1.00 67.62 413 VAL A CA 1
ATOM 3204 C C . VAL A 1 413 ? 21.088 13.584 48.575 1.00 67.62 413 VAL A C 1
ATOM 3206 O O . VAL A 1 413 ? 21.820 13.992 49.481 1.00 67.62 413 VAL A O 1
ATOM 3209 N N . ARG A 1 414 ? 20.246 12.563 48.772 1.00 68.25 414 ARG A N 1
ATOM 3210 C CA . ARG A 1 414 ? 20.142 11.834 50.044 1.00 68.25 414 ARG A CA 1
ATOM 3211 C C . ARG A 1 414 ? 21.427 11.070 50.377 1.00 68.25 414 ARG A C 1
ATOM 3213 O O . ARG A 1 414 ? 21.863 11.095 51.529 1.00 68.25 414 ARG A O 1
ATOM 3220 N N . ASN A 1 415 ? 22.058 10.427 49.398 1.00 61.91 415 ASN A N 1
ATOM 3221 C CA . ASN A 1 415 ? 23.320 9.707 49.593 1.00 61.91 415 ASN A CA 1
ATOM 3222 C C . ASN A 1 415 ? 24.486 10.662 49.891 1.00 61.91 415 ASN A C 1
ATOM 3224 O O . ASN A 1 415 ? 25.288 10.377 50.780 1.00 61.91 415 ASN A O 1
ATOM 3228 N N . LEU A 1 416 ? 24.519 11.838 49.251 1.00 64.69 416 LEU A N 1
ATOM 3229 C CA . LEU A 1 416 ? 25.468 12.908 49.583 1.00 64.69 416 LEU A CA 1
ATOM 3230 C C . LEU A 1 416 ? 25.286 13.415 51.021 1.00 64.69 416 LEU A C 1
ATOM 3232 O O . LEU A 1 416 ? 26.266 13.580 51.742 1.00 64.69 416 LEU A O 1
ATOM 3236 N N . ARG A 1 417 ? 24.040 13.610 51.473 1.00 63.94 417 ARG A N 1
ATOM 3237 C CA . ARG A 1 417 ? 23.753 14.062 52.847 1.00 63.94 417 ARG A CA 1
ATOM 3238 C C . ARG A 1 417 ? 24.049 13.014 53.916 1.00 63.94 417 ARG A C 1
ATOM 3240 O O . ARG A 1 417 ? 24.386 13.375 55.037 1.00 63.94 417 ARG A O 1
ATOM 3247 N N . THR A 1 418 ? 23.901 11.731 53.599 1.00 73.50 418 THR A N 1
ATOM 3248 C CA . THR A 1 418 ? 24.091 10.643 54.574 1.00 73.50 418 THR A CA 1
ATOM 3249 C C . THR A 1 418 ? 25.518 10.098 54.613 1.00 73.50 418 THR A C 1
ATOM 3251 O O . THR A 1 418 ? 25.803 9.230 55.435 1.00 73.50 418 THR A O 1
ATOM 3254 N N . GLY A 1 419 ? 26.417 10.572 53.739 1.00 56.97 419 GLY A N 1
ATOM 3255 C CA . GLY A 1 419 ? 27.813 10.121 53.683 1.00 56.97 419 GLY A CA 1
ATOM 3256 C C . GLY A 1 419 ? 27.981 8.640 53.318 1.00 56.97 419 GLY A C 1
ATOM 3257 O O . GLY A 1 419 ? 29.082 8.101 53.416 1.00 56.97 419 GLY A O 1
ATOM 3258 N N . ARG A 1 420 ? 26.907 7.960 52.898 1.00 52.25 420 ARG A N 1
ATOM 3259 C CA . ARG A 1 420 ? 26.933 6.555 52.485 1.00 52.25 420 ARG A CA 1
ATOM 3260 C C . ARG A 1 420 ? 27.232 6.475 50.994 1.00 52.25 420 ARG A C 1
ATOM 3262 O O . ARG A 1 420 ? 26.340 6.296 50.172 1.00 52.25 420 ARG A O 1
ATOM 3269 N N . LEU A 1 421 ? 28.511 6.593 50.649 1.00 50.22 421 LEU A N 1
ATOM 3270 C CA . LEU A 1 421 ? 29.003 6.090 49.371 1.00 50.22 421 LEU A CA 1
ATOM 3271 C C . LEU A 1 421 ? 28.912 4.559 49.408 1.00 50.22 421 LEU A C 1
ATOM 3273 O O . LEU A 1 421 ? 29.690 3.898 50.094 1.00 50.22 421 LEU A O 1
ATOM 3277 N N . LEU A 1 422 ? 27.940 3.994 48.690 1.00 51.94 422 LEU A N 1
ATOM 3278 C CA . LEU A 1 422 ? 27.910 2.567 48.377 1.00 51.94 422 LEU A CA 1
ATOM 3279 C C . LEU A 1 422 ? 29.040 2.284 47.383 1.00 51.94 422 LEU A C 1
ATOM 3281 O O . LEU A 1 422 ? 28.838 2.299 46.174 1.00 51.94 422 LEU A O 1
ATOM 3285 N N . ILE A 1 423 ? 30.251 2.074 47.895 1.00 50.81 423 ILE A N 1
ATOM 3286 C CA . ILE A 1 423 ? 31.328 1.464 47.116 1.00 50.81 423 ILE A CA 1
ATOM 3287 C C . ILE A 1 423 ? 31.012 -0.037 47.075 1.00 50.81 423 ILE A C 1
ATOM 3289 O O . ILE A 1 423 ? 30.945 -0.654 48.144 1.00 50.81 423 ILE A O 1
ATOM 3293 N N . PRO A 1 424 ? 30.794 -0.648 45.895 1.00 43.94 424 PRO A N 1
ATOM 3294 C CA . PRO A 1 424 ? 30.639 -2.090 45.800 1.00 43.94 424 PRO A CA 1
ATOM 3295 C C . PRO A 1 424 ? 31.927 -2.735 46.304 1.00 43.94 424 PRO A C 1
ATOM 3297 O O . PRO A 1 424 ? 33.006 -2.526 45.748 1.00 43.94 424 PRO A O 1
ATOM 3300 N N . ASN A 1 425 ? 31.823 -3.486 47.396 1.00 41.28 425 ASN A N 1
ATOM 3301 C CA . ASN A 1 425 ? 32.945 -4.206 47.974 1.00 41.28 425 ASN A CA 1
ATOM 3302 C C . ASN A 1 425 ? 33.211 -5.454 47.117 1.00 41.28 425 ASN A C 1
ATOM 3304 O O . ASN A 1 425 ? 32.805 -6.561 47.469 1.00 41.28 425 ASN A O 1
ATOM 3308 N N . ASN A 1 426 ? 33.851 -5.269 45.960 1.00 49.06 426 ASN A N 1
ATOM 3309 C CA . ASN A 1 426 ? 34.404 -6.363 45.167 1.00 49.06 426 ASN A CA 1
ATOM 3310 C C . ASN A 1 426 ? 35.648 -6.893 45.878 1.00 49.06 426 ASN A C 1
ATOM 3312 O O . ASN A 1 426 ? 36.769 -6.524 45.553 1.00 49.06 426 ASN A O 1
ATOM 3316 N N . ASN A 1 427 ? 35.427 -7.728 46.887 1.00 44.62 427 ASN A N 1
ATOM 3317 C CA . ASN A 1 427 ? 36.447 -8.580 47.478 1.00 44.62 427 ASN A CA 1
ATOM 3318 C C . ASN A 1 427 ? 35.785 -9.838 48.044 1.00 44.62 427 ASN A C 1
ATOM 3320 O O . ASN A 1 427 ? 35.521 -9.930 49.244 1.00 44.62 427 ASN A O 1
ATOM 3324 N N . LYS A 1 428 ? 35.561 -10.832 47.179 1.00 45.44 428 LYS A N 1
ATOM 3325 C CA . LYS A 1 428 ? 35.662 -12.246 47.555 1.00 45.44 428 LYS A CA 1
ATOM 3326 C C . LYS A 1 428 ? 36.373 -13.005 46.429 1.00 45.44 428 LYS A C 1
ATOM 3328 O O . LYS A 1 428 ? 35.974 -12.891 45.279 1.00 45.44 428 LYS A O 1
ATOM 3333 N N . LYS A 1 429 ? 37.455 -13.652 46.874 1.00 42.78 429 LYS A N 1
ATOM 3334 C CA . LYS A 1 429 ? 38.488 -14.479 46.231 1.00 42.78 429 LYS A CA 1
ATOM 3335 C C . LYS A 1 429 ? 38.160 -15.136 44.901 1.00 42.78 429 LYS A C 1
ATOM 3337 O O . LYS A 1 429 ? 37.082 -15.759 44.822 1.00 42.78 429 LYS A O 1
#

Sequence (429 aa):
MATPTMRSRVKCCKTRPRAAAVSTCCLVFLLPLALVLALTPDMWFVRVLGGSFGPGFAKSVSSAARKSDWEHVEKQHRSRFWLEESVIIVGNTDTPPLTGAFSSRGSIVNVNLKMAVASASKIVSAAIIYAAIEDVNVDLQLDTKPADVFPLWSCESTDDVRCKSVDTDTLLAFRDGFGPHECTLDNAAGSWEDCVMKIFEANYSQQDFDKFSYHAGHILIAGMMALKRNKEVVGRENEEWQDLVERYIISKAGIAPSPTWTNDFDTGTFDYTYTGFDPVTSNPYNPEFPGLSGGLGCSPRQFANFMFSLVSGAIISKESLESMMRSRGSTGSPFDMLADMSGYGQGVWVGPTRTHSAGVLGFFPWIENPKSEETTQVWGLVAMDNRKYWRSIEVYVWSSAFPVLFVLLFLSVRNLRTGRLLIPNNNKK

Foldseek 3Di:
DDDDDDDDDDDDDDDDDDDPPPVVVVVVLVVVVVVLPVCDLVNLLQVLLLQLQPPCLVVQLQVCVVVVVLVSNLVSNLVRDVAQAKFKWKDWLVDATPPPGHGSNPPDHDLQAKDFQFQLLQVVLLLLLQLLCVPPLFPADQAAALVNQQVVLDDPDPPRCNRVQHGNFCLLFQQADFDEDCCQAADPPDFLSVRLVRRVVVRSPPDDGRDHDDYQSSSSSSSVSSLRRQCVRPPCVPDFSVVSCCVQFCVLLVNPDDPAQALDDPPVQDDCVVVVGDCVRRVSPPSRRHSSRTSGMGGNSSVSSRVNSLNNCSRHHPVSSCQQQDFPDADPDPHSSLVQFRGGGRSWGHGPFWIWRHRSQAWIKIWTDDDPPDPMIMIMIMHGHSSVVVVVSVVCSCVVVVVVVVVVVVVVVVCVVVVDDPDPPPDDD